Protein AF-B4NTH2-F1 (afdb_monomer_lite)

Secondary structure (DSSP, 8-state):
-HHHHHHHHHHHHHHHHT--SHHHHHHHHHHHGGGTT-TTTHHHHGGGHHHHHHHHHHHHHHHHHHHHHHHHHHHHHGGGGS-PPTT--HHHHHHHHHHHHHHHHHHHT-HHHHHHHHHHHHH-TT-TTHHHHHHHHHHHHHHHHHHHHHHHHHHHHHHHHHHHHHHHHHHHSBSEEE-TTSS-EEE---HHHHHHHHHHHHHHHHHHTTSS-TTTSPPPHHHHHHHHTHHHHHHHHHHHHHHHHHHHIIIIIS--HHHHHHHHHHHHHHHHHHHHHHHH-BSSS--HHHHHHHHHHHHHHHHHHHHHHHHHHHHHHHHHHHHHS-SS-B-SSSSSPBP-TTHHHHHHHHHHHHHHHHHHHHHHHHHHHHHHHTHHHHHHHHHHHTTS--

Foldseek 3Di:
DLVVLVVVLVVLLVCLLPDQALVSVVVSLVVCPVNLVDPSNLQSNLVCLVVNLVRLVVVLVVLCVVVVQLLVVCVPPNLVSQDDDPPAQRLLSLLLVLLVSLVVLVSSVPPRVLVSSVSSVVNDPPPVCSVVSSVVSNVSSVVVSVSSVVSNVVSLVVCLVCVVVLCVVQQQDQQWDADPVNQAIDGCLSPSLVSLLSSVVSVVVCVVVVSDPCVSRPDDPVSVVSNVCVVVSVVVVVLVVLLRVLSNCDRPPADDPVLCVLQVVLNVVLSVLVVVSRVQDGNNDDDPVSSVVSSVSSVLLSVLRVLLVVLVVVLVVLVCVLVVDDLWDADPPDDRDTDPPCNVVSVVVSVVSVVVSVVSVVVSVVVNVCSSVVVVVVVVVVVVVVVVPD

Structure (mmCIF, N/CA/C/O backbone):
data_AF-B4NTH2-F1
#
_entry.id   AF-B4NTH2-F1
#
loop_
_atom_site.group_PDB
_atom_site.id
_atom_site.type_symbol
_atom_site.label_atom_id
_atom_site.label_alt_id
_atom_site.label_comp_id
_atom_site.label_asym_id
_atom_site.label_entity_id
_atom_site.label_seq_id
_atom_site.pdbx_PDB_ins_code
_atom_site.Cartn_x
_atom_site.Cartn_y
_atom_site.Cartn_z
_atom_site.occupancy
_atom_site.B_iso_or_equiv
_atom_site.auth_seq_id
_atom_site.auth_comp_id
_atom_site.auth_asym_id
_atom_site.auth_atom_id
_atom_site.pdbx_PDB_model_num
ATOM 1 N N . MET A 1 1 ? -39.700 -25.398 43.125 1.00 63.25 1 MET A N 1
ATOM 2 C CA . MET A 1 1 ? -39.451 -24.239 42.240 1.00 63.25 1 MET A CA 1
ATOM 3 C C . MET A 1 1 ? -38.369 -23.327 42.811 1.00 63.25 1 MET A C 1
ATOM 5 O O . MET A 1 1 ? -37.310 -23.272 42.208 1.00 63.25 1 MET A O 1
ATOM 9 N N . GLN A 1 2 ? -38.540 -22.752 44.007 1.00 73.81 2 GLN A N 1
ATOM 10 C CA . GLN A 1 2 ? -37.554 -21.845 44.635 1.00 73.81 2 GLN A CA 1
ATOM 11 C C . GLN A 1 2 ? -36.121 -22.412 44.762 1.00 73.81 2 GLN A C 1
ATOM 13 O O . GLN A 1 2 ? -35.158 -21.723 44.452 1.00 73.81 2 GLN A O 1
ATOM 18 N N . LEU A 1 3 ? -35.958 -23.691 45.129 1.00 79.56 3 LEU A N 1
ATOM 19 C CA . LEU A 1 3 ? -34.629 -24.322 45.236 1.00 79.56 3 LEU A CA 1
ATOM 20 C C . LEU A 1 3 ? -33.896 -24.432 43.882 1.00 79.56 3 LEU A C 1
ATOM 22 O O . LEU A 1 3 ? -32.670 -24.411 43.827 1.00 79.56 3 LEU A O 1
ATOM 26 N N . LEU A 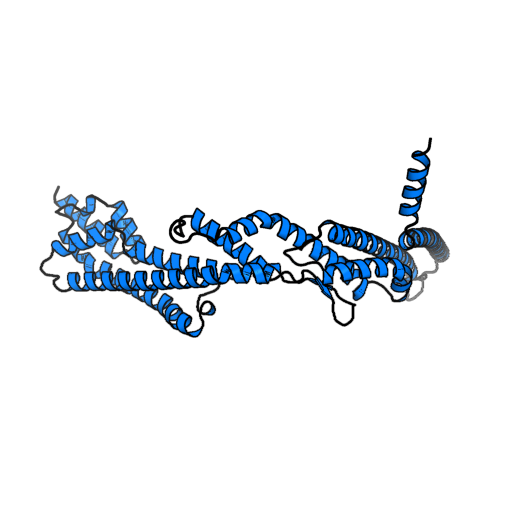1 4 ? -34.643 -24.557 42.780 1.00 82.25 4 LEU A N 1
ATOM 27 C CA . LEU A 1 4 ? -34.072 -24.605 41.433 1.00 82.25 4 LEU A CA 1
ATOM 28 C C . LEU A 1 4 ? -33.616 -23.208 40.991 1.00 82.25 4 LEU A C 1
ATOM 30 O O . LEU A 1 4 ? -32.572 -23.074 40.362 1.00 82.25 4 LEU A O 1
ATOM 34 N N . GLU A 1 5 ? -34.374 -22.175 41.363 1.00 82.06 5 GLU A N 1
ATOM 35 C CA . GLU A 1 5 ? -34.033 -20.776 41.093 1.00 82.06 5 GLU A CA 1
ATOM 36 C C . GLU A 1 5 ? -32.808 -20.318 41.884 1.00 82.06 5 GLU A C 1
ATOM 38 O O . GLU A 1 5 ? -31.938 -19.665 41.319 1.00 82.06 5 GLU A O 1
ATOM 43 N N . GLN A 1 6 ? -32.675 -20.741 43.144 1.00 81.38 6 GLN A N 1
ATOM 44 C CA . GLN A 1 6 ? -31.466 -20.496 43.936 1.00 81.38 6 GLN A CA 1
ATOM 45 C C . GLN A 1 6 ? -30.236 -21.173 43.325 1.00 81.38 6 GLN A C 1
ATOM 47 O O . GLN A 1 6 ? -29.196 -20.537 43.178 1.00 81.38 6 GLN A O 1
ATOM 52 N N . LYS A 1 7 ? -30.353 -22.439 42.894 1.00 85.69 7 LYS A N 1
ATOM 53 C CA . LYS A 1 7 ? -29.258 -23.123 42.186 1.00 85.69 7 LYS A CA 1
ATOM 54 C C . LYS A 1 7 ? -28.873 -22.390 40.900 1.00 85.69 7 LYS A C 1
ATOM 56 O O . LYS A 1 7 ? -27.690 -22.190 40.643 1.00 85.69 7 LYS A O 1
ATOM 61 N N . LEU A 1 8 ? -29.857 -21.942 40.123 1.00 85.69 8 LEU A N 1
ATOM 62 C CA . LEU A 1 8 ? -29.621 -21.168 38.905 1.00 85.69 8 LEU A CA 1
ATOM 63 C C . LEU A 1 8 ? -28.915 -19.836 39.206 1.00 85.69 8 LEU A C 1
ATOM 65 O O . LEU A 1 8 ? -27.952 -19.504 38.521 1.00 85.69 8 LEU A O 1
ATOM 69 N N . ALA A 1 9 ? -29.322 -19.124 40.259 1.00 85.69 9 ALA A N 1
ATOM 70 C CA . ALA A 1 9 ? -28.661 -17.897 40.696 1.00 85.69 9 ALA A CA 1
ATOM 71 C C . ALA A 1 9 ? -27.197 -18.137 41.100 1.00 85.69 9 ALA A C 1
ATOM 73 O O . ALA A 1 9 ? -26.325 -17.388 40.673 1.00 85.69 9 ALA A O 1
ATOM 74 N N . THR A 1 10 ? -26.906 -19.215 41.841 1.00 86.31 10 THR A N 1
ATOM 75 C CA . THR A 1 10 ? -25.524 -19.552 42.235 1.00 86.31 10 THR A CA 1
ATOM 76 C C . THR A 1 10 ? -24.631 -19.906 41.047 1.00 86.31 10 THR A C 1
ATOM 78 O O . THR A 1 10 ? -23.487 -19.465 40.996 1.00 86.31 10 THR A O 1
ATOM 81 N N . VAL A 1 11 ? -25.154 -20.651 40.065 1.00 89.25 11 VAL A N 1
ATOM 82 C CA . VAL A 1 11 ? -24.402 -21.013 38.852 1.00 89.25 11 VAL A CA 1
ATOM 83 C C . VAL A 1 11 ? -24.103 -19.773 38.015 1.00 89.25 11 VAL A C 1
ATOM 85 O O . VAL A 1 11 ? -22.982 -19.617 37.541 1.00 89.25 11 VAL A O 1
ATOM 88 N N . LEU A 1 12 ? -25.081 -18.876 37.853 1.00 87.62 12 LEU A N 1
ATOM 89 C CA . LEU A 1 12 ? -24.876 -17.627 37.123 1.00 87.62 12 LEU A CA 1
ATOM 90 C C . LEU A 1 12 ? -23.868 -16.724 37.830 1.00 87.62 12 LEU A C 1
ATOM 92 O O . LEU A 1 12 ? -22.953 -16.234 37.181 1.00 87.62 12 LEU A O 1
ATOM 96 N N . LEU A 1 13 ? -23.996 -16.552 39.147 1.00 88.50 13 LEU A N 1
ATOM 97 C CA . LEU A 1 13 ? -23.062 -15.763 39.948 1.00 88.50 13 LEU A CA 1
ATOM 98 C C . LEU A 1 13 ? -21.622 -16.257 39.758 1.00 88.50 13 LEU A C 1
ATOM 100 O O . LEU A 1 13 ? -20.755 -15.469 39.389 1.00 88.50 13 LEU A O 1
ATOM 104 N N . GLN A 1 14 ? -21.395 -17.566 39.889 1.00 89.62 14 GLN A N 1
ATOM 105 C CA . GLN A 1 14 ? -20.081 -18.168 39.666 1.00 89.62 14 GLN A CA 1
ATOM 106 C C . GLN A 1 14 ? -19.580 -17.960 38.228 1.00 89.62 14 GLN A C 1
ATOM 108 O O . GLN A 1 14 ? -18.400 -17.690 38.014 1.00 89.62 14 GLN A O 1
ATOM 113 N N . ALA A 1 15 ? -20.462 -18.070 37.233 1.00 90.62 15 ALA A N 1
ATOM 114 C CA . ALA A 1 15 ? -20.088 -17.888 35.834 1.00 90.62 15 ALA A CA 1
ATOM 115 C C . ALA A 1 15 ? -19.663 -16.439 35.527 1.00 90.62 15 ALA A C 1
ATOM 117 O O . ALA A 1 15 ? -18.702 -16.230 34.786 1.00 90.62 15 ALA A O 1
ATOM 118 N N . PHE A 1 16 ? -20.329 -15.441 36.121 1.00 89.81 16 PHE A N 1
ATOM 119 C CA . PHE A 1 16 ? -19.924 -14.037 35.997 1.00 89.81 16 PHE A CA 1
ATOM 120 C C . PHE A 1 16 ? -18.626 -13.729 36.761 1.00 89.81 16 PHE A C 1
ATOM 122 O O . PHE A 1 16 ? -17.787 -13.001 36.238 1.00 89.81 16 PHE A O 1
ATOM 129 N N . GLU A 1 17 ? -18.417 -14.300 37.951 1.00 90.19 17 GLU A N 1
ATOM 130 C CA . GLU A 1 17 ? -17.164 -14.134 38.714 1.00 90.19 17 GLU A CA 1
ATOM 131 C C . GLU A 1 17 ? -15.946 -14.731 37.992 1.00 90.19 17 GLU A C 1
ATOM 133 O O . GLU A 1 17 ? -14.838 -14.214 38.100 1.00 90.19 17 GLU A O 1
ATOM 138 N N . GLN A 1 18 ? -16.138 -15.796 37.211 1.00 90.12 18 GLN A N 1
ATOM 139 C CA . GLN A 1 18 ? -15.074 -16.430 36.422 1.00 90.12 18 GLN A CA 1
ATOM 140 C C . GLN A 1 18 ? -14.752 -15.703 35.107 1.00 90.12 18 GLN A C 1
ATOM 142 O O . GLN A 1 18 ? -13.805 -16.078 34.408 1.00 90.12 18 GLN A O 1
ATOM 147 N N . CYS A 1 19 ? -15.524 -14.683 34.729 1.00 90.88 19 CYS A N 1
ATOM 148 C CA . CYS A 1 19 ? -15.227 -13.873 33.554 1.00 90.88 19 CYS A CA 1
ATOM 149 C C . CYS A 1 19 ? -14.147 -12.838 33.884 1.00 90.88 19 CYS A C 1
ATOM 151 O O . CYS A 1 19 ? -14.214 -12.190 34.920 1.00 90.88 19 CYS A O 1
ATOM 153 N N . HIS A 1 20 ? -13.180 -12.661 32.978 1.00 89.44 20 HIS A N 1
ATOM 154 C CA . HIS A 1 20 ? -12.043 -11.741 33.156 1.00 89.44 20 HIS A CA 1
ATOM 155 C C . HIS A 1 20 ? -11.966 -10.649 32.075 1.00 89.44 20 HIS A C 1
ATOM 157 O O . HIS A 1 20 ? -11.008 -9.892 32.049 1.00 89.44 20 HIS A O 1
ATOM 163 N N . SER A 1 21 ? -12.930 -10.599 31.151 1.00 91.38 21 SER A N 1
ATOM 164 C CA . SER A 1 21 ? -12.964 -9.603 30.074 1.00 91.38 21 SER A CA 1
ATOM 165 C C . SER A 1 21 ? -14.389 -9.147 29.815 1.00 91.38 21 SER A C 1
ATOM 167 O O . SER A 1 21 ? -15.326 -9.952 29.924 1.00 91.38 21 SER A O 1
ATOM 169 N N . TRP A 1 22 ? -14.549 -7.881 29.430 1.00 90.31 22 TRP A N 1
ATOM 170 C CA . TRP A 1 22 ? -15.848 -7.296 29.122 1.00 90.31 22 TRP A CA 1
ATOM 171 C C . TRP A 1 22 ? -16.579 -8.054 28.016 1.00 90.31 22 TRP A C 1
ATOM 173 O O . TRP A 1 22 ? -17.773 -8.324 28.130 1.00 90.31 22 TRP A O 1
ATOM 183 N N . MET A 1 23 ? -15.854 -8.514 26.993 1.00 89.50 23 MET A N 1
ATOM 184 C CA . MET A 1 23 ? -16.450 -9.279 25.896 1.00 89.50 23 MET A CA 1
ATOM 185 C C . MET A 1 23 ? -17.050 -10.609 26.372 1.00 89.50 23 MET A C 1
ATOM 187 O O . MET A 1 23 ? -18.095 -11.045 25.884 1.00 89.50 23 MET A O 1
ATOM 191 N N . HIS A 1 24 ? -16.411 -11.272 27.340 1.00 91.31 24 HIS A N 1
ATOM 192 C CA . HIS A 1 24 ? -16.951 -12.499 27.924 1.00 91.31 24 HIS A CA 1
ATOM 193 C C . HIS A 1 24 ? -18.191 -12.215 28.766 1.00 91.31 24 HIS A C 1
ATOM 195 O O . HIS A 1 24 ? -19.175 -12.942 28.634 1.00 91.31 24 HIS A O 1
ATOM 201 N N . LEU A 1 25 ? -18.177 -11.135 29.554 1.00 91.25 25 LEU A N 1
ATOM 202 C CA . LEU A 1 25 ? -19.351 -10.685 30.299 1.00 91.25 25 LEU A CA 1
ATOM 203 C C . LEU A 1 25 ? -20.517 -10.390 29.349 1.00 91.25 25 LEU A C 1
ATOM 205 O O . LEU A 1 25 ? -21.614 -10.885 29.580 1.00 91.25 25 LEU A O 1
ATOM 209 N N . LEU A 1 26 ? -20.273 -9.680 28.244 1.00 90.75 26 LEU A N 1
ATOM 210 C CA . LEU A 1 26 ? -21.290 -9.348 27.243 1.00 90.75 26 LEU A CA 1
ATOM 211 C C . LEU A 1 26 ? -21.859 -10.592 26.558 1.00 90.75 26 LEU A C 1
ATOM 213 O O . LEU A 1 26 ? -23.068 -10.735 26.399 1.00 90.75 26 LEU A O 1
ATOM 217 N N . ARG A 1 27 ? -21.009 -11.544 26.174 1.00 90.75 27 ARG A N 1
ATOM 218 C CA . ARG A 1 27 ? -21.490 -12.816 25.616 1.00 90.75 27 ARG A CA 1
ATOM 219 C C . ARG A 1 27 ? -22.338 -13.574 26.627 1.00 90.75 27 ARG A C 1
ATOM 221 O O . ARG A 1 27 ? -23.367 -14.131 26.259 1.00 90.75 27 ARG A O 1
ATOM 228 N N . LEU A 1 28 ? -21.930 -13.583 27.891 1.00 91.62 28 LEU A N 1
ATOM 229 C CA . LEU A 1 28 ? -22.666 -14.253 28.954 1.00 91.62 28 LEU A CA 1
ATOM 230 C C . LEU A 1 28 ? -24.023 -13.575 29.194 1.00 91.62 28 LEU A C 1
ATOM 232 O O . LEU A 1 28 ? -25.039 -14.268 29.282 1.00 91.62 28 LEU A O 1
ATOM 236 N N . THR A 1 29 ? -24.080 -12.238 29.202 1.00 89.56 29 THR A N 1
ATOM 237 C CA . THR A 1 29 ? -25.352 -11.510 29.310 1.00 89.56 29 THR A CA 1
ATOM 238 C C . THR A 1 29 ? -26.286 -11.809 28.144 1.00 89.56 29 THR A C 1
ATOM 240 O O . THR A 1 29 ? -27.467 -12.072 28.370 1.00 89.56 29 THR A O 1
ATOM 243 N N . LEU A 1 30 ? -25.763 -11.866 26.917 1.00 89.25 30 LEU A N 1
ATOM 244 C CA . LEU A 1 30 ? -26.531 -12.220 25.720 1.00 89.25 30 LEU A CA 1
ATOM 245 C C . LEU A 1 30 ? -27.047 -13.666 25.753 1.00 89.25 30 LEU A C 1
ATOM 247 O O . LEU A 1 30 ? -28.205 -13.911 25.425 1.00 89.25 30 LEU A O 1
ATOM 251 N N . MET A 1 31 ? -26.216 -14.621 26.181 1.00 89.31 31 MET A N 1
ATOM 252 C CA . MET A 1 31 ? -26.572 -16.046 26.232 1.00 89.31 31 MET A CA 1
ATOM 253 C C . MET A 1 31 ? -27.678 -16.340 27.249 1.00 89.31 31 MET A C 1
ATOM 255 O O . MET A 1 31 ? -28.560 -17.157 26.985 1.00 89.31 31 MET A O 1
ATOM 259 N N . PHE A 1 32 ? -27.635 -15.694 28.418 1.00 86.94 32 PHE A N 1
ATOM 260 C CA . PHE A 1 32 ? -28.612 -15.938 29.480 1.00 86.94 32 PHE A CA 1
ATOM 261 C C . PHE A 1 32 ? -29.825 -15.000 29.418 1.00 86.94 32 PHE A C 1
ATOM 263 O O . PHE A 1 32 ? -30.893 -15.382 29.900 1.00 86.94 32 PHE A O 1
ATOM 270 N N . GLY A 1 33 ? -29.708 -13.823 28.793 1.00 85.56 33 GLY A N 1
ATOM 271 C CA . GLY A 1 33 ? -30.816 -12.945 28.404 1.00 85.56 33 GLY A CA 1
ATOM 272 C C . GLY A 1 33 ? -31.917 -12.809 29.462 1.00 85.56 33 GLY A C 1
ATOM 273 O O . GLY A 1 33 ? -31.698 -12.310 30.566 1.00 85.56 33 GLY A O 1
ATOM 274 N N . SER A 1 34 ? -33.119 -13.305 29.150 1.00 82.06 34 SER A N 1
ATOM 275 C CA . SER A 1 34 ? -34.298 -13.233 30.028 1.00 82.06 34 SER A CA 1
ATOM 276 C C . SER A 1 34 ? -34.152 -13.973 31.366 1.00 82.06 34 SER A C 1
ATOM 278 O O . SER A 1 34 ? -34.904 -13.702 32.300 1.00 82.06 34 SER A O 1
ATOM 280 N N . LEU A 1 35 ? -33.209 -14.915 31.495 1.00 84.81 35 LEU A N 1
ATOM 281 C CA . LEU A 1 35 ? -32.945 -15.610 32.763 1.00 84.81 35 LEU A CA 1
ATOM 282 C C . LEU A 1 35 ? -32.373 -14.659 33.820 1.00 84.81 35 LEU A C 1
ATOM 284 O O . LEU A 1 35 ? -32.652 -14.839 35.004 1.00 84.81 35 LEU A O 1
ATOM 288 N N . LEU A 1 36 ? -31.643 -13.627 33.388 1.00 81.94 36 LEU A N 1
ATOM 289 C CA . LEU A 1 36 ? -31.047 -12.609 34.257 1.00 81.94 36 LEU A CA 1
ATOM 290 C C . LEU A 1 36 ? -32.093 -11.641 34.825 1.00 81.94 36 LEU A C 1
ATOM 292 O O . LEU A 1 36 ? -31.878 -11.043 35.873 1.00 81.94 36 LEU A O 1
ATOM 296 N N . GLN A 1 37 ? -33.252 -11.526 34.170 1.00 80.44 37 GLN A N 1
ATOM 297 C CA . GLN A 1 37 ? -34.342 -10.635 34.579 1.00 80.44 37 GLN A CA 1
ATOM 298 C C . GLN A 1 37 ? -35.270 -11.257 35.638 1.00 80.44 37 GLN A C 1
ATOM 300 O O . GLN A 1 37 ? -36.183 -10.592 36.133 1.00 80.44 37 GLN A O 1
ATOM 305 N N . ARG A 1 38 ? -35.059 -12.519 36.027 1.00 84.44 38 ARG A N 1
ATOM 306 C CA . ARG A 1 38 ? -35.893 -13.201 37.029 1.00 84.44 38 ARG A CA 1
ATOM 307 C C . ARG A 1 38 ? -35.685 -12.614 38.428 1.00 84.44 38 ARG A C 1
ATOM 309 O O . ARG A 1 38 ? -34.552 -12.423 38.861 1.00 84.44 38 ARG A O 1
ATOM 316 N N . GLU A 1 39 ? -36.780 -12.386 39.154 1.00 79.50 39 GLU A N 1
ATOM 317 C CA . GLU A 1 39 ? -36.782 -11.737 40.480 1.00 79.50 39 GLU A CA 1
ATOM 318 C C . GLU A 1 39 ? -35.954 -12.490 41.531 1.00 79.50 39 GLU A C 1
ATOM 320 O O . GLU A 1 39 ? -35.294 -11.868 42.353 1.00 79.50 39 GLU A O 1
ATOM 325 N N . ALA A 1 40 ? -35.907 -13.824 41.466 1.00 80.00 40 ALA A N 1
ATOM 326 C CA . ALA A 1 40 ? -35.096 -14.634 42.378 1.00 80.00 40 ALA A CA 1
ATOM 327 C C . ALA A 1 40 ? -33.577 -14.556 42.106 1.00 80.00 40 ALA A C 1
ATOM 329 O O . ALA A 1 40 ? -32.780 -14.915 42.968 1.00 80.00 40 ALA A O 1
ATOM 330 N N . VAL A 1 41 ? -33.167 -14.121 40.909 1.00 81.56 41 VAL A N 1
ATOM 331 C CA . VAL A 1 41 ? -31.770 -14.165 40.436 1.00 81.56 41 VAL A CA 1
ATOM 332 C C . VAL A 1 41 ? -31.088 -12.799 40.566 1.00 81.56 41 VAL A C 1
ATOM 334 O O . VAL A 1 41 ? -29.929 -12.721 40.974 1.00 81.56 41 VAL A O 1
ATOM 337 N N . ARG A 1 42 ? -31.816 -11.715 40.273 1.00 82.06 42 ARG A N 1
ATOM 338 C CA . ARG A 1 42 ? -31.334 -10.324 40.351 1.00 82.06 42 ARG A CA 1
ATOM 339 C C . ARG A 1 42 ? -30.641 -9.934 41.672 1.00 82.06 42 ARG A C 1
ATOM 341 O O . ARG A 1 42 ? -29.534 -9.395 41.597 1.00 82.06 42 ARG A O 1
ATOM 348 N N . PRO A 1 43 ? -31.194 -10.211 42.871 1.00 82.19 43 PRO A N 1
ATOM 349 C CA . PRO A 1 43 ? -30.568 -9.774 44.125 1.00 82.19 43 PRO A CA 1
ATOM 350 C C . PRO A 1 43 ? -29.245 -10.496 44.426 1.00 82.19 43 PRO A C 1
ATOM 352 O O . PRO A 1 43 ? -28.339 -9.917 45.037 1.00 82.19 43 PRO A O 1
ATOM 355 N N . GLU A 1 44 ? -29.115 -11.747 43.978 1.00 83.38 44 GLU A N 1
ATOM 356 C CA . GLU A 1 44 ? -27.884 -12.529 44.097 1.00 83.38 44 GLU A CA 1
ATOM 357 C C . GLU A 1 44 ? -26.832 -12.031 43.094 1.00 83.38 44 GLU A C 1
ATOM 359 O O . GLU A 1 44 ? -25.700 -11.749 43.490 1.00 83.38 44 GLU A O 1
ATOM 364 N N . LEU A 1 45 ? -27.217 -11.787 41.834 1.00 84.56 45 LEU A N 1
ATOM 365 C CA . LEU A 1 45 ? -26.332 -11.231 40.798 1.00 84.56 45 LEU A CA 1
ATOM 366 C C . LEU A 1 45 ? -25.777 -9.845 41.136 1.00 84.56 45 LEU A C 1
ATOM 368 O O . LEU A 1 45 ? -24.662 -9.523 40.731 1.00 84.56 45 LEU A O 1
ATOM 372 N N . ALA A 1 46 ? -26.494 -9.036 41.920 1.00 84.69 46 ALA A N 1
ATOM 373 C CA . ALA A 1 46 ? -26.002 -7.729 42.354 1.00 84.69 46 ALA A CA 1
ATOM 374 C C . ALA A 1 46 ? -24.681 -7.812 43.150 1.00 84.69 46 ALA A C 1
ATOM 376 O O . ALA A 1 46 ? -23.971 -6.816 43.255 1.00 84.69 46 ALA A O 1
ATOM 377 N N . ARG A 1 47 ? -24.314 -8.985 43.700 1.00 85.25 47 ARG A N 1
ATOM 378 C CA . ARG A 1 47 ? -22.997 -9.201 44.335 1.00 85.25 47 ARG A CA 1
ATOM 379 C C . ARG A 1 47 ? -21.831 -9.173 43.342 1.00 85.25 47 ARG A C 1
ATOM 381 O O . ARG A 1 4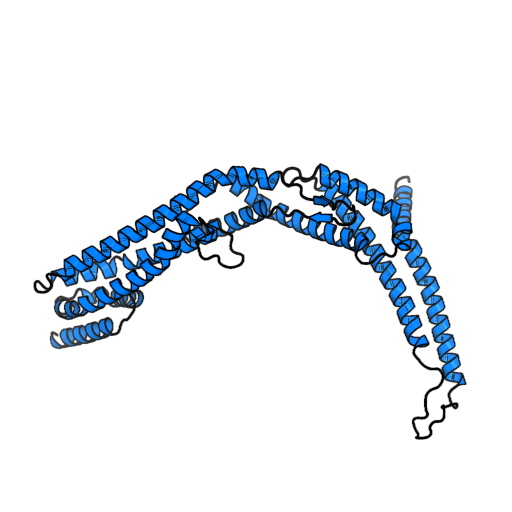7 ? -20.718 -8.891 43.763 1.00 85.25 47 ARG A O 1
ATOM 388 N N . VAL A 1 48 ? -22.084 -9.412 42.055 1.00 87.69 48 VAL A N 1
ATOM 389 C CA . VAL A 1 48 ? -21.057 -9.446 41.001 1.00 87.69 48 VAL A CA 1
ATOM 390 C C . VAL A 1 48 ? -20.748 -8.047 40.446 1.00 87.69 48 VAL A C 1
ATOM 392 O O . VAL A 1 48 ? -19.745 -7.857 39.765 1.00 87.69 48 VAL A O 1
ATOM 395 N N . LEU A 1 49 ? -21.562 -7.034 40.772 1.00 87.25 49 LEU A N 1
ATOM 396 C CA . LEU A 1 49 ? -21.367 -5.657 40.301 1.00 87.25 49 LEU A CA 1
ATOM 397 C C . LEU A 1 49 ? -19.952 -5.100 40.546 1.00 87.25 49 LEU A C 1
ATOM 399 O O . LEU A 1 49 ? -19.390 -4.560 39.597 1.00 87.25 49 LEU A O 1
ATOM 403 N N . PRO A 1 50 ? -19.331 -5.243 41.737 1.00 89.50 50 PRO A N 1
ATOM 404 C CA . PRO A 1 50 ? -17.968 -4.757 41.954 1.00 89.50 50 PRO A CA 1
ATOM 405 C C . PRO A 1 50 ? -16.946 -5.384 40.997 1.00 89.50 50 PRO A C 1
ATOM 407 O O . PRO A 1 50 ? -16.052 -4.691 40.527 1.00 89.50 50 PRO A O 1
ATOM 410 N N . HIS A 1 51 ? -17.104 -6.669 40.665 1.00 90.44 51 HIS A N 1
ATOM 411 C CA . HIS A 1 51 ? -16.231 -7.379 39.723 1.00 90.44 51 HIS A CA 1
ATOM 412 C C . HIS A 1 51 ? -16.425 -6.893 38.282 1.00 90.44 51 HIS A C 1
ATOM 414 O O . HIS A 1 51 ? -15.454 -6.626 37.581 1.00 90.44 51 HIS A O 1
ATOM 420 N N . ILE A 1 52 ? -17.678 -6.698 37.856 1.00 90.44 52 ILE A N 1
ATOM 421 C CA . ILE A 1 52 ? -18.002 -6.153 36.526 1.00 90.44 52 ILE A CA 1
ATOM 422 C C . ILE A 1 52 ? -17.420 -4.744 36.363 1.00 90.44 52 ILE A C 1
ATOM 424 O O . ILE A 1 52 ? -16.813 -4.444 35.337 1.00 90.44 52 ILE A O 1
ATOM 428 N N . LEU A 1 53 ? -17.581 -3.888 37.378 1.00 90.94 53 LEU A N 1
ATOM 429 C CA . LEU A 1 53 ? -17.047 -2.525 37.360 1.00 90.94 53 LEU A CA 1
ATOM 430 C C . LEU A 1 53 ? -15.516 -2.511 37.393 1.00 90.94 53 LEU A C 1
ATOM 432 O O . LEU A 1 53 ? -14.917 -1.694 36.706 1.00 90.94 53 LEU A O 1
ATOM 436 N N . PHE A 1 54 ? -14.888 -3.432 38.129 1.00 92.19 54 PHE A N 1
ATOM 437 C CA . PHE A 1 54 ? -13.434 -3.585 38.137 1.00 92.19 54 PHE A CA 1
ATOM 438 C C . PHE A 1 54 ? -12.886 -3.969 36.756 1.00 92.19 54 PHE A C 1
ATOM 440 O O . PHE A 1 54 ? -11.916 -3.367 36.301 1.00 92.19 54 PHE A O 1
ATOM 447 N N . ILE A 1 55 ? -13.522 -4.923 36.064 1.00 92.44 55 ILE A N 1
ATOM 448 C CA . ILE A 1 55 ? -13.142 -5.308 34.692 1.00 92.44 55 ILE A CA 1
ATOM 449 C C . ILE A 1 55 ? -13.317 -4.132 33.732 1.00 92.44 55 ILE A C 1
ATOM 451 O O . ILE A 1 55 ? -12.441 -3.875 32.912 1.00 92.44 55 ILE A O 1
ATOM 455 N N . TYR A 1 56 ? -14.429 -3.401 33.845 1.00 92.19 56 TYR A N 1
ATOM 456 C CA . TYR A 1 56 ? -14.663 -2.220 33.018 1.00 92.19 56 TYR A CA 1
ATOM 457 C C . TYR A 1 56 ? -13.578 -1.161 33.243 1.00 92.19 56 TYR A C 1
ATOM 459 O O . TYR A 1 56 ? -13.036 -0.636 32.278 1.00 92.19 56 TYR A O 1
ATOM 467 N N . ASP A 1 57 ? -13.254 -0.847 34.499 1.00 93.12 57 ASP A N 1
ATOM 468 C CA . ASP A 1 57 ? -12.252 0.165 34.845 1.00 93.12 57 ASP A CA 1
ATOM 469 C C . ASP A 1 57 ? -10.855 -0.220 34.341 1.00 93.12 57 ASP A C 1
ATOM 471 O O . ASP A 1 57 ? -10.200 0.581 33.682 1.00 93.12 57 ASP A O 1
ATOM 475 N N . THR A 1 58 ? -10.440 -1.472 34.556 1.00 93.50 58 THR A N 1
ATOM 476 C CA . THR A 1 58 ? -9.125 -1.962 34.107 1.00 93.50 58 THR A CA 1
ATOM 477 C C . THR A 1 58 ? -8.989 -2.018 32.587 1.00 93.50 58 THR A C 1
ATOM 479 O O . THR A 1 58 ? -7.958 -1.606 32.058 1.00 93.50 58 THR A O 1
ATOM 482 N N . GLU A 1 59 ? -9.995 -2.504 31.851 1.00 92.94 59 GLU A N 1
ATOM 483 C CA . GLU A 1 59 ? -9.924 -2.499 30.383 1.00 92.94 59 GLU A CA 1
ATOM 484 C C . GLU A 1 59 ? -10.038 -1.074 29.804 1.00 92.94 59 GLU A C 1
ATOM 486 O O . GLU A 1 59 ? -9.411 -0.780 28.783 1.00 92.94 59 GLU A O 1
ATOM 491 N N . MET A 1 60 ? -10.774 -0.167 30.460 1.00 91.81 60 MET A N 1
ATOM 492 C CA . MET A 1 60 ? -10.819 1.250 30.081 1.00 91.81 60 MET A CA 1
ATOM 493 C C . MET A 1 60 ? -9.492 1.964 30.324 1.00 91.81 60 MET A C 1
ATOM 495 O O . MET A 1 60 ? -9.067 2.727 29.463 1.00 91.81 60 MET A O 1
ATOM 499 N N . GLU A 1 61 ? -8.828 1.716 31.451 1.00 93.25 61 GLU A N 1
ATOM 500 C CA . GLU A 1 61 ? -7.501 2.268 31.746 1.00 93.25 61 GLU A CA 1
ATOM 501 C C . GLU A 1 61 ? -6.482 1.820 30.689 1.00 93.25 61 GLU A C 1
ATOM 503 O O . GLU A 1 61 ? -5.788 2.649 30.111 1.00 93.25 61 GLU A O 1
ATOM 508 N N . GLN A 1 62 ? -6.492 0.538 30.307 1.00 91.31 62 GLN A N 1
ATOM 509 C CA . GLN A 1 62 ? -5.644 0.032 29.219 1.00 91.31 62 GLN A CA 1
ATOM 510 C C . GLN A 1 62 ? -5.916 0.724 27.875 1.00 91.31 62 GLN A C 1
ATOM 512 O O . GLN A 1 62 ? -4.985 0.994 27.110 1.00 91.31 62 GLN A O 1
ATOM 517 N N . LEU A 1 63 ? -7.186 0.995 27.557 1.00 90.88 63 LEU A N 1
ATOM 518 C CA . LEU A 1 63 ? -7.543 1.746 26.355 1.00 90.88 63 LEU A CA 1
ATOM 519 C C . LEU A 1 63 ? -7.062 3.196 26.435 1.00 90.88 63 LEU A C 1
ATOM 521 O O . LEU A 1 63 ? -6.453 3.678 25.478 1.00 90.88 63 LEU A O 1
ATOM 525 N N . GLU A 1 64 ? -7.303 3.872 27.557 1.00 91.56 64 GLU A N 1
ATOM 526 C CA . GLU A 1 64 ? -6.866 5.248 27.801 1.00 91.56 64 GLU A CA 1
ATOM 527 C C . GLU A 1 64 ? -5.343 5.380 27.701 1.00 91.56 64 GLU A C 1
ATOM 529 O O . GLU A 1 64 ? -4.874 6.299 27.032 1.00 91.56 64 GLU A O 1
ATOM 534 N N . ASP A 1 65 ? -4.582 4.438 28.257 1.00 91.00 65 ASP A N 1
ATOM 535 C CA . ASP A 1 65 ? -3.120 4.401 28.160 1.00 91.00 65 ASP A CA 1
ATOM 536 C C . ASP A 1 65 ? -2.661 4.228 26.708 1.00 91.00 65 ASP A C 1
ATOM 538 O O . ASP A 1 65 ? -1.819 4.982 26.214 1.00 91.00 65 ASP A O 1
ATOM 542 N N . SER A 1 66 ? -3.265 3.278 25.984 1.00 88.00 66 SER A N 1
ATOM 543 C CA . SER A 1 66 ? -2.903 2.996 24.589 1.00 88.00 66 SER A CA 1
ATOM 544 C C . SER A 1 66 ? -3.179 4.171 23.645 1.00 88.00 66 SER A C 1
ATOM 546 O O . SER A 1 66 ? -2.457 4.387 22.669 1.00 88.00 66 SER A O 1
ATOM 548 N N . VAL A 1 67 ? -4.228 4.942 23.934 1.00 89.62 67 VAL A N 1
ATOM 549 C CA . VAL A 1 67 ? -4.652 6.093 23.135 1.00 89.62 67 VAL A CA 1
ATOM 550 C C . VAL A 1 67 ? -3.956 7.373 23.600 1.00 89.62 67 VAL A C 1
ATOM 552 O O . VAL A 1 67 ? -3.693 8.256 22.782 1.00 89.62 67 VAL A O 1
ATOM 555 N N . GLY A 1 68 ? -3.631 7.487 24.887 1.00 87.38 68 GLY A N 1
ATOM 556 C CA . GLY A 1 68 ? -3.052 8.676 25.507 1.00 87.38 68 GLY A CA 1
ATOM 557 C C . GLY A 1 68 ? -1.728 9.085 24.874 1.00 87.38 68 GLY A C 1
ATOM 558 O O . GLY A 1 68 ? -1.556 10.256 24.525 1.00 87.38 68 GLY A O 1
ATOM 559 N N . GLU A 1 69 ? -0.831 8.123 24.635 1.00 85.00 69 GLU A N 1
ATOM 560 C CA . GLU A 1 69 ? 0.439 8.380 23.943 1.00 85.00 69 GLU A CA 1
ATOM 561 C C . GLU A 1 69 ? 0.225 8.929 22.527 1.00 85.00 69 GLU A C 1
ATOM 563 O O . GLU A 1 69 ? 0.906 9.868 22.110 1.00 85.00 69 GLU A O 1
ATOM 568 N N . VAL A 1 70 ? -0.748 8.381 21.797 1.00 86.81 70 VAL A N 1
ATOM 569 C CA . VAL A 1 70 ? -1.043 8.782 20.417 1.00 86.81 70 VAL A CA 1
ATOM 570 C C . VAL A 1 70 ? -1.699 10.159 20.370 1.00 86.81 70 VAL A C 1
ATOM 572 O O . VAL A 1 70 ? -1.309 10.980 19.542 1.00 86.81 70 VAL A O 1
ATOM 575 N N . LEU A 1 71 ? -2.650 10.451 21.262 1.00 85.75 71 LEU A N 1
ATOM 576 C CA . LEU A 1 71 ? -3.309 11.759 21.323 1.00 85.75 71 LEU A CA 1
ATOM 577 C C . LEU A 1 71 ? -2.311 12.879 21.642 1.00 85.75 71 LEU A C 1
ATOM 579 O O . LEU A 1 71 ? -2.312 13.901 20.960 1.00 85.75 71 LEU A O 1
ATOM 583 N N . LEU A 1 72 ? -1.435 12.670 22.631 1.00 87.06 72 LEU A N 1
ATOM 584 C CA . LEU A 1 72 ? -0.378 13.626 22.981 1.00 87.06 72 LEU A CA 1
ATOM 585 C C . LEU A 1 72 ? 0.674 13.732 21.871 1.00 87.06 72 LEU A C 1
ATOM 587 O O . LEU A 1 72 ? 1.105 14.823 21.500 1.00 87.06 72 LEU A O 1
ATOM 591 N N . GLY A 1 73 ? 1.080 12.592 21.313 1.00 84.44 73 GLY A N 1
ATOM 592 C CA . GLY A 1 73 ? 2.058 12.531 20.235 1.00 84.44 73 GLY A CA 1
ATOM 593 C C . GLY A 1 73 ? 1.573 13.216 18.960 1.00 84.44 73 GLY A C 1
ATOM 594 O O . GLY A 1 73 ? 2.381 13.838 18.269 1.00 84.44 73 GLY A O 1
ATOM 595 N N . TYR A 1 74 ? 0.276 13.143 18.652 1.00 87.81 74 TYR A N 1
ATOM 596 C CA . TYR A 1 74 ? -0.305 13.725 17.443 1.00 87.81 74 TYR A CA 1
ATOM 597 C C . TYR A 1 74 ? -0.197 15.252 17.425 1.00 87.81 74 TYR A C 1
ATOM 599 O O . TYR A 1 74 ? 0.070 15.829 16.374 1.00 87.81 74 TYR A O 1
ATOM 607 N N . GLU A 1 75 ? -0.317 15.920 18.575 1.00 83.12 75 GLU A N 1
ATOM 608 C CA . GLU A 1 75 ? -0.154 17.379 18.658 1.00 83.12 75 GLU A CA 1
ATOM 609 C C . GLU A 1 75 ? 1.268 17.838 18.294 1.00 83.12 75 GLU A C 1
ATOM 611 O O . GLU A 1 75 ? 1.451 18.947 17.798 1.00 83.12 75 GLU A O 1
ATOM 616 N N . ILE A 1 76 ? 2.270 16.974 18.493 1.00 84.25 76 ILE A N 1
ATOM 617 C CA . ILE A 1 76 ? 3.686 17.295 18.268 1.00 84.25 76 ILE A CA 1
ATOM 618 C C . ILE A 1 76 ? 4.192 16.756 16.922 1.00 84.25 76 ILE A C 1
ATOM 620 O O . ILE A 1 76 ? 4.982 17.411 16.244 1.00 84.25 76 ILE A O 1
ATOM 624 N N . ARG A 1 77 ? 3.778 15.541 16.541 1.00 83.62 77 ARG A N 1
ATOM 625 C CA . ARG A 1 77 ? 4.317 14.781 15.396 1.00 83.62 77 ARG A CA 1
ATOM 626 C C . ARG A 1 77 ? 3.297 14.550 14.275 1.00 83.62 77 ARG A C 1
ATOM 628 O O . ARG A 1 77 ? 3.658 13.992 13.239 1.00 83.62 77 ARG A O 1
ATOM 635 N N . GLY A 1 78 ? 2.037 14.945 14.461 1.00 85.19 78 GLY A N 1
ATOM 636 C CA . GLY A 1 78 ? 0.956 14.689 13.510 1.00 85.19 78 GLY A CA 1
ATOM 637 C C . GLY A 1 78 ? 0.754 13.194 13.251 1.00 85.19 78 GLY A C 1
ATOM 638 O O . GLY A 1 78 ? 0.831 12.370 14.162 1.00 85.19 78 GLY A O 1
ATOM 639 N N . LEU A 1 79 ? 0.545 12.826 11.984 1.00 83.06 79 LEU A N 1
ATOM 640 C CA . LEU A 1 79 ? 0.285 11.442 11.558 1.00 83.06 79 LEU A CA 1
ATOM 641 C C . LEU A 1 79 ? 1.391 10.443 11.938 1.00 83.06 79 LEU A C 1
ATOM 643 O O . LEU A 1 79 ? 1.106 9.259 12.086 1.00 83.06 79 LEU A O 1
ATOM 647 N N . ALA A 1 80 ? 2.631 10.899 12.140 1.00 81.81 80 ALA A N 1
ATOM 648 C CA . ALA A 1 80 ? 3.744 10.036 12.542 1.00 81.81 80 ALA A CA 1
ATOM 649 C C . ALA A 1 80 ? 3.635 9.525 13.991 1.00 81.81 80 ALA A C 1
ATOM 651 O O . ALA A 1 80 ? 4.404 8.653 14.391 1.00 81.81 80 ALA A O 1
ATOM 652 N N . ALA A 1 81 ? 2.712 10.073 14.787 1.00 81.75 81 ALA A N 1
ATOM 653 C CA . ALA A 1 81 ? 2.414 9.574 16.125 1.00 81.75 81 ALA A CA 1
ATOM 654 C C . ALA A 1 81 ? 1.587 8.281 16.113 1.00 81.75 81 ALA A C 1
ATOM 656 O O . ALA A 1 81 ? 1.597 7.551 17.101 1.00 81.75 81 ALA A O 1
ATOM 657 N N . LEU A 1 82 ? 0.868 7.997 15.021 1.00 83.94 82 LEU A N 1
ATOM 658 C CA . LEU A 1 82 ? 0.059 6.789 14.924 1.00 83.94 82 LEU A CA 1
ATOM 659 C C . LEU A 1 82 ? 0.930 5.582 14.550 1.00 83.94 82 LEU A C 1
ATOM 661 O O . LEU A 1 82 ? 1.829 5.704 13.712 1.00 83.94 82 LEU A O 1
ATOM 665 N N . PRO A 1 83 ? 0.653 4.397 15.120 1.00 80.94 83 PRO A N 1
ATOM 666 C CA . PRO A 1 83 ? 1.384 3.187 14.778 1.00 80.94 83 PRO A CA 1
ATOM 667 C C . PRO A 1 83 ? 1.095 2.806 13.322 1.00 80.94 83 PRO A C 1
ATOM 669 O O . PRO A 1 83 ? -0.026 2.447 12.966 1.00 80.94 83 PRO A O 1
ATOM 672 N N . LEU A 1 84 ? 2.112 2.905 12.467 1.00 74.31 84 LEU A N 1
ATOM 673 C CA . LEU A 1 84 ? 2.021 2.582 11.044 1.00 74.31 84 LEU A CA 1
ATOM 674 C C . LEU A 1 84 ? 2.250 1.087 10.821 1.00 74.31 84 LEU A C 1
ATOM 676 O O . LEU A 1 84 ? 3.335 0.568 11.086 1.00 74.31 84 LEU A O 1
ATOM 680 N N . ALA A 1 85 ? 1.241 0.394 10.290 1.00 74.50 85 ALA A N 1
ATOM 681 C CA . ALA A 1 85 ? 1.435 -0.949 9.759 1.00 74.50 85 ALA A CA 1
ATOM 682 C C . ALA A 1 85 ? 2.284 -0.889 8.474 1.00 74.50 85 ALA A C 1
ATOM 684 O O . ALA A 1 85 ? 2.067 -0.041 7.604 1.00 74.50 85 ALA A O 1
ATOM 685 N N . ASN A 1 86 ? 3.249 -1.804 8.330 1.00 72.50 86 ASN A N 1
ATOM 686 C CA . ASN A 1 86 ? 4.112 -1.861 7.147 1.00 72.50 86 ASN A CA 1
ATOM 687 C C . ASN A 1 86 ? 3.278 -1.944 5.856 1.00 72.50 86 ASN A C 1
ATOM 689 O O . ASN A 1 86 ? 2.376 -2.772 5.741 1.00 72.50 86 ASN A O 1
ATOM 693 N N . ASN A 1 87 ? 3.627 -1.122 4.861 1.00 76.00 87 ASN A N 1
ATOM 694 C CA . ASN A 1 87 ? 2.967 -1.024 3.549 1.00 76.00 87 ASN A CA 1
ATOM 695 C C . ASN A 1 87 ? 1.514 -0.507 3.547 1.00 76.00 87 ASN A C 1
ATOM 697 O O . ASN A 1 87 ? 0.886 -0.514 2.481 1.00 76.00 87 ASN A O 1
ATOM 701 N N . PHE A 1 88 ? 0.987 -0.036 4.680 1.00 82.69 88 PHE A N 1
ATOM 702 C CA . PHE A 1 88 ? -0.326 0.604 4.738 1.00 82.69 88 PHE A CA 1
ATOM 703 C C . PHE A 1 88 ? -0.206 2.111 4.485 1.00 82.69 88 PHE A C 1
ATOM 705 O O . PHE A 1 88 ? 0.765 2.727 4.932 1.00 82.69 88 PHE A O 1
ATOM 712 N N . PRO A 1 89 ? -1.141 2.724 3.742 1.00 89.38 89 PRO A N 1
ATOM 713 C CA . PRO A 1 89 ? -1.063 4.150 3.484 1.00 89.38 89 PRO A CA 1
ATOM 714 C C . PRO A 1 89 ? -1.509 4.950 4.735 1.00 89.38 89 PRO A C 1
ATOM 716 O O . PRO A 1 89 ? -2.324 4.461 5.525 1.00 89.38 89 PRO A O 1
ATOM 719 N N . PRO A 1 90 ? -0.912 6.128 4.984 1.00 89.19 90 PRO A N 1
ATOM 720 C CA . PRO A 1 90 ? -0.964 6.810 6.280 1.00 89.19 90 PRO A CA 1
ATOM 721 C C . PRO A 1 90 ? -2.367 7.215 6.753 1.00 89.19 90 PRO A C 1
ATOM 723 O O . PRO A 1 90 ? -2.664 7.076 7.941 1.00 89.19 90 PRO A O 1
ATOM 726 N N . ILE A 1 91 ? -3.234 7.701 5.865 1.00 90.88 91 ILE A N 1
ATOM 727 C CA . ILE A 1 91 ? -4.567 8.205 6.223 1.00 90.88 91 ILE A CA 1
ATOM 728 C C . ILE A 1 91 ? -5.514 7.049 6.501 1.00 90.88 91 ILE A C 1
ATOM 730 O O . ILE A 1 91 ? -6.134 7.018 7.561 1.00 90.88 91 ILE A O 1
ATOM 734 N N . ALA A 1 92 ? -5.589 6.060 5.613 1.00 90.56 92 ALA A N 1
ATOM 735 C CA . ALA A 1 92 ? -6.402 4.876 5.847 1.00 90.56 92 ALA A CA 1
ATOM 736 C C . ALA A 1 92 ? -5.928 4.119 7.093 1.00 90.56 92 ALA A C 1
ATOM 738 O O . ALA A 1 92 ? -6.762 3.587 7.821 1.00 90.56 92 ALA A O 1
ATOM 739 N N . ASN A 1 93 ? -4.614 4.088 7.372 1.00 90.88 93 ASN A N 1
ATOM 740 C CA . ASN A 1 93 ? -4.085 3.490 8.602 1.00 90.88 93 ASN A CA 1
ATOM 741 C C . ASN A 1 93 ? -4.629 4.216 9.831 1.00 90.88 93 ASN A C 1
ATOM 743 O O . ASN A 1 93 ? -5.109 3.582 10.766 1.00 90.88 93 ASN A O 1
ATOM 747 N N . ALA A 1 94 ? -4.560 5.549 9.813 1.00 91.06 94 ALA A N 1
ATOM 748 C CA . ALA A 1 94 ? -5.048 6.372 10.904 1.00 91.06 94 ALA A CA 1
ATOM 749 C C . ALA A 1 94 ? -6.552 6.188 11.122 1.00 91.06 94 ALA A C 1
ATOM 751 O O . ALA A 1 94 ? -6.981 5.982 12.254 1.00 91.06 94 ALA A O 1
ATOM 752 N N . MET A 1 95 ? -7.337 6.185 10.043 1.00 91.25 95 MET A N 1
ATOM 753 C CA . MET A 1 95 ? -8.780 5.945 10.105 1.00 91.25 95 MET A CA 1
ATOM 754 C C . MET A 1 95 ? -9.094 4.562 10.668 1.00 91.25 95 MET A C 1
ATOM 756 O O . MET A 1 95 ? -9.905 4.455 11.577 1.00 91.25 95 MET A O 1
ATOM 760 N N . MET A 1 96 ? -8.419 3.517 10.185 1.00 90.50 96 MET A N 1
ATOM 761 C CA . MET A 1 96 ? -8.605 2.151 10.674 1.00 90.50 96 MET A CA 1
ATOM 762 C C . MET A 1 96 ? -8.249 2.024 12.158 1.00 90.50 96 MET A C 1
ATOM 764 O O . MET A 1 96 ? -8.997 1.411 12.912 1.00 90.50 96 MET A O 1
ATOM 768 N N . TRP A 1 97 ? -7.121 2.597 12.584 1.00 91.50 97 TRP A N 1
ATOM 769 C CA . TRP A 1 97 ? -6.692 2.554 13.982 1.00 91.50 97 TRP A CA 1
ATOM 770 C C . TRP A 1 97 ? -7.693 3.270 14.894 1.00 91.50 97 TRP A C 1
ATOM 772 O O . TRP A 1 97 ? -8.075 2.731 15.930 1.00 91.50 97 TRP A O 1
ATOM 782 N N . LEU A 1 98 ? -8.166 4.454 14.495 1.00 91.62 98 LEU A N 1
ATOM 783 C CA . LEU A 1 98 ? -9.170 5.199 15.258 1.00 91.62 98 LEU A CA 1
ATOM 784 C C . LEU A 1 98 ? -10.489 4.448 15.333 1.00 91.62 98 LEU A C 1
ATOM 786 O O . LEU A 1 98 ? -11.055 4.333 16.414 1.00 91.62 98 LEU A O 1
ATOM 790 N N . GLU A 1 99 ? -10.933 3.884 14.216 1.00 91.06 99 GLU A N 1
ATOM 791 C CA . GLU A 1 99 ? -12.171 3.118 14.151 1.00 91.06 99 GLU A CA 1
ATOM 792 C C . GLU A 1 99 ? -12.119 1.866 15.029 1.00 91.06 99 GLU A C 1
ATOM 794 O O . GLU A 1 99 ? -13.080 1.549 15.718 1.00 91.06 99 GLU A O 1
ATOM 799 N N . GLN A 1 100 ? -10.975 1.177 15.085 1.00 90.38 100 GLN A N 1
ATOM 800 C CA . GLN A 1 100 ? -10.789 0.039 15.988 1.00 90.38 100 GLN A CA 1
ATOM 801 C C . GLN A 1 100 ? -10.970 0.443 17.455 1.00 90.38 100 GLN A C 1
ATOM 803 O O . GLN A 1 100 ? -11.618 -0.276 18.214 1.00 90.38 100 GLN A O 1
ATOM 808 N N . HIS A 1 101 ? -10.433 1.592 17.866 1.00 90.94 101 HIS A N 1
ATOM 809 C CA . HIS A 1 101 ? -10.582 2.074 19.242 1.00 90.94 101 HIS A CA 1
ATOM 810 C C . HIS A 1 101 ? -11.976 2.624 19.535 1.00 90.94 101 HIS A C 1
ATOM 812 O O . HIS A 1 101 ? -12.497 2.383 20.623 1.00 90.94 101 HIS A O 1
ATOM 818 N N . ILE A 1 102 ? -12.604 3.306 18.575 1.00 91.25 102 ILE A N 1
ATOM 819 C CA . ILE A 1 102 ? -13.994 3.773 18.685 1.00 91.25 102 ILE A CA 1
ATOM 820 C C . ILE A 1 102 ? -14.935 2.572 18.800 1.00 91.25 102 ILE A C 1
ATOM 822 O O . ILE A 1 102 ? -15.698 2.503 19.759 1.00 91.25 102 ILE A O 1
ATOM 826 N N . SER A 1 103 ? -14.797 1.570 17.929 1.00 89.69 103 SER A N 1
ATOM 827 C CA . SER A 1 103 ? -15.580 0.332 17.983 1.00 89.69 103 SER A CA 1
ATOM 828 C C . SER A 1 103 ? -15.410 -0.392 19.318 1.00 89.69 103 SER A C 1
ATOM 830 O O . SER A 1 103 ? -16.389 -0.892 19.866 1.00 89.69 103 SER A O 1
ATOM 832 N N . ARG A 1 104 ? -14.196 -0.434 19.884 1.00 89.81 104 ARG A N 1
ATOM 833 C CA . ARG A 1 104 ? -13.985 -0.991 21.230 1.00 89.81 104 ARG A CA 1
ATOM 834 C C . ARG A 1 104 ? -14.693 -0.168 22.302 1.00 89.81 104 ARG A C 1
ATOM 836 O O . ARG A 1 104 ? -15.310 -0.748 23.189 1.00 89.81 104 ARG A O 1
ATOM 843 N N . CYS A 1 105 ? -14.658 1.163 22.222 1.00 89.75 105 CYS A N 1
ATOM 844 C CA . CYS A 1 105 ? -15.436 2.021 23.121 1.00 89.75 105 CYS A CA 1
ATOM 845 C C . CYS A 1 105 ? -16.947 1.765 22.985 1.00 89.75 105 CYS A C 1
ATOM 847 O O . CYS A 1 105 ? -17.657 1.746 23.989 1.00 89.75 105 CYS A O 1
ATOM 849 N N . ASP A 1 106 ? -17.442 1.514 21.775 1.00 88.12 106 ASP A N 1
ATOM 850 C CA . ASP A 1 106 ? -18.851 1.199 21.530 1.00 88.12 106 ASP A CA 1
ATOM 851 C C . ASP A 1 106 ? -19.250 -0.174 22.097 1.00 88.12 106 ASP A C 1
ATOM 853 O O . ASP A 1 106 ? -20.357 -0.316 22.621 1.00 88.12 106 ASP A O 1
ATOM 857 N N . GLU A 1 107 ? -18.345 -1.160 22.115 1.00 87.44 107 GLU A N 1
ATOM 858 C CA . GLU A 1 107 ? -18.550 -2.441 22.815 1.00 87.44 107 GLU A CA 1
ATOM 859 C C . GLU A 1 107 ? -18.724 -2.251 24.334 1.00 87.44 107 GLU A C 1
ATOM 861 O O . GLU A 1 107 ? -19.583 -2.892 24.953 1.00 87.44 107 GLU A O 1
ATOM 866 N N . PHE A 1 108 ? -17.991 -1.313 24.949 1.00 84.75 108 PHE A N 1
ATOM 867 C CA . PHE A 1 108 ? -18.239 -0.888 26.338 1.00 84.75 108 PHE A CA 1
ATOM 868 C C . PHE A 1 108 ? -19.609 -0.221 26.516 1.00 84.75 108 PHE A C 1
ATOM 870 O O . PHE A 1 108 ? -20.170 -0.216 27.611 1.00 84.75 108 PHE A O 1
ATOM 877 N N . GLY A 1 109 ? -20.172 0.335 25.443 1.00 82.12 109 GLY A N 1
ATOM 878 C CA . GLY A 1 109 ? -21.519 0.896 25.388 1.00 82.12 109 GLY A CA 1
ATOM 879 C C . GLY A 1 109 ? -22.623 -0.067 24.979 1.00 82.12 109 GLY A C 1
ATOM 880 O O . GLY A 1 109 ? -23.756 0.389 24.801 1.00 82.12 109 GLY A O 1
ATOM 881 N N . ALA A 1 110 ? -22.342 -1.370 24.873 1.00 86.56 110 ALA A N 1
ATOM 882 C CA . ALA A 1 110 ? -23.351 -2.367 24.544 1.00 86.56 110 ALA A CA 1
ATOM 883 C C . ALA A 1 110 ? -24.568 -2.256 25.480 1.00 86.56 110 ALA A C 1
ATOM 885 O O . ALA A 1 110 ? -24.453 -2.259 26.717 1.00 86.56 110 ALA A O 1
ATOM 886 N N . LYS A 1 111 ? -25.753 -2.125 24.871 1.00 85.00 111 LYS A N 1
ATOM 887 C CA . LYS A 1 111 ? -27.001 -1.802 25.575 1.00 85.00 111 LYS A CA 1
ATOM 888 C C . LYS A 1 111 ? -27.384 -2.897 26.558 1.00 85.00 111 LYS A C 1
ATOM 890 O O . LYS A 1 111 ? -27.888 -2.597 27.630 1.00 85.00 111 LYS A O 1
ATOM 895 N N . GLU A 1 112 ? -27.128 -4.147 26.215 1.00 86.38 112 GLU A N 1
ATOM 896 C CA . GLU A 1 112 ? -27.566 -5.326 26.954 1.00 86.38 112 GLU A CA 1
ATOM 897 C C . GLU A 1 112 ? -26.877 -5.422 28.314 1.00 86.38 112 GLU A C 1
ATOM 899 O O . GLU A 1 112 ? -27.534 -5.606 29.340 1.00 86.38 112 GLU A O 1
ATOM 904 N N . LEU A 1 113 ? -25.555 -5.244 28.339 1.00 85.44 113 LEU A N 1
ATOM 905 C CA . LEU A 1 113 ? -24.780 -5.271 29.577 1.00 85.44 113 LEU A CA 1
ATOM 906 C C . LEU A 1 113 ? -24.993 -3.976 30.376 1.00 85.44 113 LEU A C 1
ATOM 908 O O . LEU A 1 113 ? -25.213 -4.038 31.584 1.00 85.44 113 LEU A O 1
ATOM 912 N N . SER A 1 114 ? -25.040 -2.817 29.708 1.00 86.88 114 SER A N 1
ATOM 913 C CA . SER A 1 114 ? -25.315 -1.531 30.370 1.00 86.88 114 SER A CA 1
ATOM 914 C C . SER A 1 114 ? -26.678 -1.526 31.073 1.00 86.88 114 SER A C 1
ATOM 916 O O . SER A 1 114 ? -26.778 -1.137 32.235 1.00 86.88 114 SER A O 1
ATOM 918 N N . GLN A 1 115 ? -27.724 -2.038 30.416 1.00 87.00 115 GLN A N 1
ATOM 919 C CA . GLN A 1 115 ? -29.059 -2.171 31.007 1.00 87.00 115 GLN A CA 1
ATOM 920 C C . GLN A 1 115 ? -29.079 -3.156 32.174 1.00 87.00 115 GLN A C 1
ATOM 922 O O . GLN A 1 115 ? -29.740 -2.886 33.176 1.00 87.00 115 GLN A O 1
ATOM 927 N N . LEU A 1 116 ? -28.360 -4.280 32.074 1.00 85.25 116 LEU A N 1
ATOM 928 C CA . LEU A 1 116 ? -28.233 -5.220 33.187 1.00 85.25 116 LEU A CA 1
ATOM 929 C C . LEU A 1 116 ? -27.597 -4.535 34.405 1.00 85.25 116 LEU A C 1
ATOM 931 O O . LEU A 1 116 ? -28.126 -4.647 35.508 1.00 85.25 116 LEU A O 1
ATOM 935 N N . VAL A 1 117 ? -26.502 -3.795 34.213 1.00 86.25 117 VAL A N 1
ATOM 936 C CA . VAL A 1 117 ? -25.822 -3.061 35.293 1.00 86.25 117 VAL A CA 1
ATOM 937 C C . VAL A 1 117 ? -26.762 -2.033 35.919 1.00 86.25 117 VAL A C 1
ATOM 939 O O . VAL A 1 117 ? -26.923 -2.020 37.137 1.00 86.25 117 VAL A O 1
ATOM 942 N N . GLU A 1 118 ? -27.462 -1.236 35.110 1.00 86.31 118 GLU A N 1
ATOM 943 C CA . GLU A 1 118 ? -28.451 -0.268 35.600 1.00 86.31 118 GLU A CA 1
ATOM 944 C C . GLU A 1 118 ? -29.604 -0.916 36.377 1.00 86.31 118 GLU A C 1
ATOM 946 O O . GLU A 1 118 ? -30.101 -0.337 37.345 1.00 86.31 118 GLU A O 1
ATOM 951 N N . GLN A 1 119 ? -30.051 -2.107 35.971 1.00 85.00 119 GLN A N 1
ATOM 952 C CA . GLN A 1 119 ? -31.079 -2.862 36.689 1.00 85.00 119 GLN A CA 1
ATOM 953 C C . GLN A 1 119 ? -30.554 -3.386 38.028 1.00 85.00 119 GLN A C 1
ATOM 955 O O . GLN A 1 119 ? -31.208 -3.195 39.050 1.00 85.00 119 GLN A O 1
ATOM 960 N N . LEU A 1 120 ? -29.363 -3.988 38.048 1.00 84.50 120 LEU A N 1
ATOM 961 C CA . LEU A 1 120 ? -28.751 -4.521 39.268 1.00 84.50 120 LEU A CA 1
ATOM 962 C C . LEU A 1 120 ? -28.422 -3.415 40.284 1.00 84.50 120 LEU A C 1
ATOM 964 O O . LEU A 1 120 ? -28.552 -3.633 41.488 1.00 84.50 120 LEU A O 1
ATOM 968 N N . LEU A 1 121 ? -28.057 -2.215 39.819 1.00 84.62 121 LEU A N 1
ATOM 969 C CA . LEU A 1 121 ? -27.817 -1.048 40.676 1.00 84.62 121 LEU A CA 1
ATOM 970 C C . LEU A 1 121 ? -29.084 -0.566 41.405 1.00 84.62 121 LEU A C 1
ATOM 972 O O . LEU A 1 121 ? -28.973 0.025 42.476 1.00 84.62 121 LEU A O 1
ATOM 976 N N . LYS A 1 122 ? -30.285 -0.821 40.863 1.00 81.81 122 LYS A N 1
ATOM 977 C CA . LYS A 1 122 ? -31.568 -0.440 41.489 1.00 81.81 122 LYS A CA 1
ATOM 978 C C . LYS A 1 122 ? -32.020 -1.406 42.589 1.00 81.81 122 LYS A C 1
ATOM 980 O O . LYS A 1 122 ? -32.830 -1.020 43.424 1.00 81.81 122 LYS A O 1
ATOM 985 N N . GLU A 1 123 ? -31.512 -2.639 42.597 1.00 73.75 123 GLU A N 1
ATOM 986 C CA . GLU A 1 123 ? -31.951 -3.708 43.510 1.00 73.75 123 GLU A CA 1
ATOM 987 C C . GLU A 1 123 ? -31.348 -3.585 44.923 1.00 73.75 123 GLU A C 1
ATOM 989 O O . GLU A 1 123 ? -31.949 -4.047 45.891 1.00 73.75 123 GLU A O 1
ATOM 994 N N . LYS A 1 124 ? -30.170 -2.958 45.080 1.00 64.00 124 LYS A N 1
ATOM 995 C CA . LYS A 1 124 ? -29.492 -2.832 46.384 1.00 64.00 124 LYS A CA 1
ATOM 996 C C . LYS A 1 124 ? -29.247 -1.381 46.786 1.00 64.00 124 LYS A C 1
ATOM 998 O O . LYS A 1 124 ? -28.336 -0.729 46.287 1.00 64.00 124 LYS A O 1
ATOM 1003 N N . SER A 1 125 ? -29.993 -0.920 47.789 1.00 57.25 125 SER A N 1
ATOM 1004 C CA . SER A 1 125 ? -29.818 0.391 48.436 1.00 57.25 125 SER A CA 1
ATOM 1005 C C . SER A 1 125 ? -28.510 0.529 49.232 1.00 57.25 125 SER A C 1
ATOM 1007 O O . SER A 1 125 ? -28.078 1.645 49.516 1.00 57.25 125 SER A O 1
ATOM 1009 N N . GLU A 1 126 ? -27.862 -0.588 49.576 1.00 58.22 126 GLU A N 1
ATOM 1010 C CA . GLU A 1 126 ? -26.612 -0.638 50.352 1.00 58.22 126 GLU A CA 1
ATOM 1011 C C . GLU A 1 126 ? -25.371 -0.227 49.538 1.00 58.22 126 GLU A C 1
ATOM 1013 O O . GLU A 1 126 ? -24.325 0.079 50.103 1.00 58.22 126 GLU A O 1
ATOM 1018 N N . LEU A 1 127 ? -25.476 -0.174 48.207 1.00 62.12 127 LEU A N 1
ATOM 1019 C CA . LEU A 1 127 ? -24.359 0.077 47.292 1.00 62.12 127 LEU A CA 1
ATOM 1020 C C . LEU A 1 127 ? -24.296 1.545 46.846 1.00 62.12 127 LEU A C 1
ATOM 1022 O O . LEU A 1 127 ? -24.136 1.825 45.665 1.00 62.12 127 LEU A O 1
ATOM 1026 N N . GLN A 1 128 ? -24.422 2.499 47.772 1.00 67.94 128 GLN A N 1
ATOM 1027 C CA . GLN A 1 128 ? -24.566 3.934 47.453 1.00 67.94 128 GLN A CA 1
ATOM 1028 C C . GLN A 1 128 ? -23.426 4.520 46.596 1.00 67.94 128 GLN A C 1
ATOM 1030 O O . GLN A 1 128 ? -23.638 5.478 45.855 1.00 67.94 128 GLN A O 1
ATOM 1035 N N . THR A 1 129 ? -22.223 3.946 46.665 1.00 78.69 129 THR A N 1
ATOM 1036 C CA . THR A 1 129 ? -21.048 4.405 45.908 1.00 78.69 129 THR A CA 1
ATOM 1037 C C . THR A 1 129 ? -20.988 3.861 44.477 1.00 78.69 129 THR A C 1
ATOM 1039 O O . THR A 1 129 ? -20.434 4.530 43.604 1.00 78.69 129 THR A O 1
ATOM 1042 N N . LEU A 1 130 ? -21.580 2.692 44.197 1.00 80.69 130 LEU A N 1
ATOM 1043 C CA . LEU A 1 130 ? -21.479 2.038 42.885 1.00 80.69 130 LEU A CA 1
ATOM 1044 C C . LEU A 1 130 ? -22.198 2.791 41.750 1.00 80.69 130 LEU A C 1
ATOM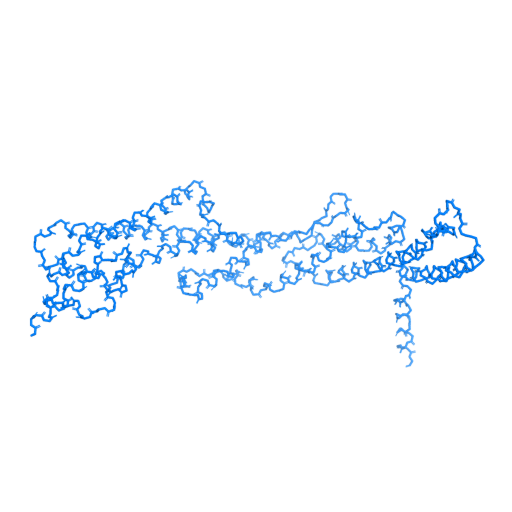 1046 O O . LEU A 1 130 ? -21.626 2.867 40.664 1.00 80.69 130 LEU A O 1
ATOM 1050 N N . PRO A 1 131 ? -23.384 3.405 41.946 1.00 83.88 131 PRO A N 1
ATOM 1051 C CA . PRO A 1 131 ? -24.010 4.229 40.912 1.00 83.88 131 PRO A CA 1
ATOM 1052 C C . PRO A 1 131 ? -23.139 5.416 40.488 1.00 83.88 131 PRO A C 1
ATOM 1054 O O . PRO A 1 131 ? -23.082 5.758 39.310 1.00 83.88 131 PRO A O 1
ATOM 1057 N N . ILE A 1 132 ? -22.434 6.037 41.440 1.00 85.81 132 ILE A N 1
ATOM 1058 C CA . ILE A 1 132 ? -21.532 7.163 41.165 1.00 85.81 132 ILE A CA 1
ATOM 1059 C C . ILE A 1 132 ? -20.324 6.675 40.359 1.00 85.81 132 ILE A C 1
ATOM 1061 O O . ILE A 1 132 ? -19.949 7.310 39.373 1.00 85.81 132 ILE A O 1
ATOM 1065 N N . GLN A 1 133 ? -19.751 5.529 40.738 1.00 87.62 133 GLN A N 1
ATOM 1066 C CA . GLN A 1 133 ? -18.651 4.902 40.000 1.00 87.62 133 GLN A CA 1
ATOM 1067 C C . GLN A 1 133 ? -19.066 4.527 38.574 1.00 87.62 133 GLN A C 1
ATOM 1069 O O . GLN A 1 133 ? -18.364 4.877 37.630 1.00 87.62 133 GLN A O 1
ATOM 1074 N N . TRP A 1 134 ? -20.233 3.907 38.396 1.00 88.69 134 TRP A N 1
ATOM 1075 C CA . TRP A 1 134 ? -20.766 3.562 37.077 1.00 88.69 134 TRP A CA 1
ATOM 1076 C C . TRP A 1 134 ? -20.946 4.793 36.182 1.00 88.69 134 TRP A C 1
ATOM 1078 O O . TRP A 1 134 ? -20.477 4.811 35.045 1.00 88.69 134 TRP A O 1
ATOM 1088 N N . ASN A 1 135 ? -21.537 5.867 36.711 1.00 87.38 135 ASN A N 1
ATOM 1089 C CA . ASN A 1 135 ? -21.692 7.119 35.967 1.00 87.38 135 ASN A CA 1
ATOM 1090 C C . ASN A 1 135 ? -20.339 7.747 35.596 1.00 87.38 135 ASN A C 1
ATOM 1092 O O . ASN A 1 135 ? -20.184 8.265 34.490 1.00 87.38 135 ASN A O 1
ATOM 1096 N N . SER A 1 136 ? -19.350 7.677 36.494 1.00 90.12 136 SER A N 1
ATOM 1097 C CA . SER A 1 136 ? -17.981 8.125 36.218 1.00 90.12 136 SER A CA 1
ATOM 1098 C C . SER A 1 136 ? -17.351 7.330 35.068 1.00 90.12 136 SER A C 1
ATOM 1100 O O . SER A 1 136 ? -16.842 7.925 34.117 1.00 90.12 136 SER A O 1
ATOM 1102 N N . LEU A 1 137 ? -17.468 6.001 35.084 1.00 89.62 137 LEU A N 1
ATOM 1103 C CA . LEU A 1 137 ? -16.956 5.106 34.040 1.00 89.62 137 LEU A CA 1
ATOM 1104 C C . LEU A 1 137 ? -17.619 5.342 32.673 1.00 89.62 137 LEU A C 1
ATOM 1106 O O . LEU A 1 137 ? -16.934 5.407 31.648 1.00 89.62 137 LEU A O 1
ATOM 1110 N N . LEU A 1 138 ? -18.938 5.558 32.651 1.00 89.88 138 LEU A N 1
ATOM 1111 C CA . LEU A 1 138 ? -19.659 5.963 31.441 1.00 89.88 138 LEU A CA 1
ATOM 1112 C C . LEU A 1 138 ? -19.177 7.322 30.923 1.00 89.88 138 LEU A C 1
ATOM 1114 O O . LEU A 1 138 ? -18.995 7.496 29.716 1.00 89.88 138 LEU A O 1
ATOM 1118 N N . SER A 1 139 ? -18.948 8.284 31.822 1.00 90.88 139 SER A N 1
ATOM 1119 C CA . SER A 1 139 ? -18.445 9.607 31.445 1.00 90.88 139 SER A CA 1
ATOM 1120 C C . SER A 1 139 ? -17.040 9.531 30.840 1.00 90.88 139 SER A C 1
ATOM 1122 O O . SER A 1 139 ? -16.809 10.135 29.794 1.00 90.88 139 SER A O 1
ATOM 1124 N N . ARG A 1 140 ? -16.138 8.724 31.420 1.00 92.44 140 ARG A N 1
ATOM 1125 C CA . ARG A 1 140 ? -14.775 8.491 30.912 1.00 92.44 140 ARG A CA 1
ATOM 1126 C C . ARG A 1 140 ? -14.792 7.914 29.505 1.00 92.44 140 ARG A C 1
ATOM 1128 O O . ARG A 1 140 ? -14.180 8.491 28.609 1.00 92.44 140 ARG A O 1
ATOM 1135 N N . ARG A 1 141 ? -15.586 6.862 29.282 1.00 92.88 141 ARG A N 1
ATOM 1136 C CA . ARG A 1 141 ? -15.796 6.286 27.947 1.00 92.88 141 ARG A CA 1
ATOM 1137 C C . ARG A 1 141 ? -16.306 7.330 26.959 1.00 92.88 141 ARG A C 1
ATOM 1139 O O . ARG A 1 141 ? -15.706 7.504 25.909 1.00 92.88 141 ARG A O 1
ATOM 1146 N N . ASN A 1 142 ? -17.366 8.066 27.297 1.00 91.00 142 ASN A N 1
ATOM 1147 C CA . ASN A 1 142 ? -17.929 9.082 26.398 1.00 91.00 142 ASN A CA 1
ATOM 1148 C C . ASN A 1 142 ? -16.908 10.173 26.041 1.00 91.00 142 ASN A C 1
ATOM 1150 O O . ASN A 1 142 ? -16.841 10.605 24.888 1.00 91.00 142 ASN A O 1
ATOM 1154 N N . ILE A 1 143 ? -16.099 10.610 27.011 1.00 92.62 143 ILE A N 1
ATOM 1155 C CA . ILE A 1 143 ? -15.011 11.569 26.785 1.00 92.62 143 ILE A CA 1
ATOM 1156 C C . ILE A 1 143 ? -13.967 10.972 25.836 1.00 92.62 143 ILE A C 1
ATOM 1158 O O . ILE A 1 143 ? -13.547 11.660 24.905 1.00 92.62 143 ILE A O 1
ATOM 1162 N N . LEU A 1 144 ? -13.561 9.716 26.041 1.00 91.94 144 LEU A N 1
ATOM 1163 C CA . LEU A 1 144 ? -12.592 9.032 25.185 1.00 91.94 144 LEU A CA 1
ATOM 1164 C C . LEU A 1 144 ? -13.112 8.882 23.749 1.00 91.94 144 LEU A C 1
ATOM 1166 O O . LEU A 1 144 ? -12.431 9.314 22.820 1.00 91.94 144 LEU A O 1
ATOM 1170 N N . THR A 1 145 ? -14.339 8.385 23.568 1.00 92.38 145 THR A N 1
ATOM 1171 C CA . THR A 1 145 ? -14.991 8.278 22.252 1.00 92.38 145 THR A CA 1
ATOM 1172 C C . THR A 1 145 ? -15.039 9.635 21.553 1.00 92.38 145 THR A C 1
ATOM 1174 O O . THR A 1 145 ? -14.663 9.741 20.391 1.00 92.38 145 THR A O 1
ATOM 1177 N N . THR A 1 146 ? -15.411 10.698 22.276 1.00 92.88 146 THR A N 1
ATOM 1178 C CA . THR A 1 146 ? -15.471 12.061 21.721 1.00 92.88 146 THR A CA 1
ATOM 1179 C C . THR A 1 146 ? -14.088 12.574 21.308 1.00 92.88 146 THR A C 1
ATOM 1181 O O . THR A 1 146 ? -13.940 13.229 20.277 1.00 92.88 146 THR A O 1
ATOM 1184 N N . LYS A 1 147 ? -13.041 12.296 22.097 1.00 92.75 147 LYS A N 1
ATOM 1185 C CA . LYS A 1 147 ? -11.660 12.667 21.743 1.00 92.75 147 LYS A CA 1
ATOM 1186 C C . LYS A 1 147 ? -11.202 11.948 20.474 1.00 92.75 147 LYS A C 1
ATOM 1188 O O . LYS A 1 147 ? -10.633 12.594 19.595 1.00 92.75 147 LYS A O 1
ATOM 1193 N N . LEU A 1 148 ? -11.480 10.649 20.367 1.00 92.50 148 LEU A N 1
ATOM 1194 C CA . LEU A 1 148 ? -11.136 9.830 19.205 1.00 92.50 148 LEU A CA 1
ATOM 1195 C C . LEU A 1 148 ? -11.884 10.282 17.945 1.00 92.50 148 LEU A C 1
ATOM 1197 O O . LEU A 1 148 ? -11.248 10.512 16.918 1.00 92.50 148 LEU A O 1
ATOM 1201 N N . SER A 1 149 ? -13.198 10.505 18.030 1.00 91.88 149 SER A N 1
ATOM 1202 C CA . SER A 1 149 ? -14.006 10.977 16.898 1.00 91.88 149 SER A CA 1
ATOM 1203 C C . SER A 1 149 ? -13.580 12.371 16.431 1.00 91.88 149 SER A C 1
ATOM 1205 O O . SER A 1 149 ? -13.516 12.645 15.235 1.00 91.88 149 SER A O 1
ATOM 1207 N N . ASN A 1 150 ? -13.220 13.261 17.362 1.00 92.31 150 ASN A N 1
ATOM 1208 C CA . ASN A 1 150 ? -12.696 14.585 17.024 1.00 92.31 150 ASN A CA 1
ATOM 1209 C C . ASN A 1 150 ? -11.347 14.502 16.301 1.00 92.31 150 ASN A C 1
ATOM 1211 O O . ASN A 1 150 ? -11.104 15.275 15.373 1.00 92.31 150 ASN A O 1
ATOM 1215 N N . LEU A 1 151 ? -10.466 13.582 16.709 1.00 91.19 151 LEU A N 1
ATOM 1216 C CA . LEU A 1 151 ? -9.203 13.339 16.013 1.00 91.19 151 LEU A CA 1
ATOM 1217 C C . LEU A 1 151 ? -9.451 12.770 14.608 1.00 91.19 151 LEU A C 1
ATOM 1219 O O . LEU A 1 151 ? -8.858 13.254 13.646 1.00 91.19 151 LEU A O 1
ATOM 1223 N N . GLN A 1 152 ? -10.362 11.800 14.489 1.00 91.69 152 GLN A N 1
ATOM 1224 C CA . GLN A 1 152 ? -10.762 11.186 13.220 1.00 91.69 152 GLN A CA 1
ATOM 1225 C C . GLN A 1 152 ? -11.271 12.246 12.240 1.00 91.69 152 GLN A C 1
ATOM 1227 O O . GLN A 1 152 ? -10.755 12.356 11.128 1.00 91.69 152 GLN A O 1
ATOM 1232 N N . MET A 1 153 ? -12.189 13.110 12.681 1.00 91.38 153 MET A N 1
ATOM 1233 C CA . MET A 1 153 ? -12.688 14.215 11.862 1.00 91.38 153 MET A CA 1
ATOM 1234 C C . MET A 1 153 ? -11.588 15.216 11.503 1.00 91.38 153 MET A C 1
ATOM 1236 O O . MET A 1 153 ? -11.495 15.601 10.344 1.00 91.38 153 MET A O 1
ATOM 1240 N N . LYS A 1 154 ? -10.710 15.598 12.442 1.00 91.69 154 LYS A N 1
ATOM 1241 C CA . LYS A 1 154 ? -9.581 16.505 12.153 1.00 91.69 154 LYS A CA 1
ATOM 1242 C C . LYS A 1 154 ? -8.642 15.954 11.078 1.00 91.69 154 LYS A C 1
ATOM 1244 O O . LYS A 1 154 ? -8.221 16.698 10.189 1.00 91.69 154 LYS A O 1
ATOM 1249 N N . ILE A 1 155 ? -8.280 14.673 11.161 1.00 91.19 155 ILE A N 1
ATOM 1250 C CA . ILE A 1 155 ? -7.416 14.032 10.158 1.00 91.19 155 ILE A CA 1
ATOM 1251 C C . ILE A 1 155 ? -8.136 14.000 8.811 1.00 91.19 155 ILE A C 1
ATOM 1253 O O . ILE A 1 155 ? -7.535 14.328 7.791 1.00 91.19 155 ILE A O 1
ATOM 1257 N N . TRP A 1 156 ? -9.428 13.669 8.804 1.00 91.00 156 TRP A N 1
ATOM 1258 C CA . TRP A 1 156 ? -10.209 13.612 7.575 1.00 91.00 156 TRP A CA 1
ATOM 1259 C C . TRP A 1 156 ? -10.319 14.972 6.885 1.00 91.00 156 TRP A C 1
ATOM 1261 O O . TRP A 1 156 ? -10.022 15.079 5.699 1.00 91.00 156 TRP A O 1
ATOM 1271 N N . THR A 1 157 ? -10.697 16.022 7.617 1.00 90.44 157 THR A N 1
ATOM 1272 C CA . THR A 1 157 ? -10.880 17.364 7.046 1.00 90.44 157 THR A CA 1
ATOM 1273 C C . THR A 1 157 ? -9.564 17.938 6.535 1.00 90.44 157 THR A C 1
ATOM 1275 O O . THR A 1 157 ? -9.509 18.437 5.415 1.00 90.44 157 THR A O 1
ATOM 1278 N N . SER A 1 158 ? -8.484 17.809 7.313 1.00 90.75 158 SER A N 1
ATOM 1279 C CA . SER A 1 158 ? -7.159 18.286 6.893 1.00 90.75 158 SER A CA 1
ATOM 1280 C C . SER A 1 158 ? -6.640 17.546 5.661 1.00 90.75 158 SER A C 1
ATOM 1282 O O . SER A 1 158 ? -6.055 18.165 4.770 1.00 90.75 158 SER A O 1
ATOM 1284 N N . TRP A 1 159 ? -6.883 16.235 5.573 1.00 90.81 159 TRP A N 1
ATOM 1285 C CA . TRP A 1 159 ? -6.552 15.470 4.381 1.00 90.81 159 TRP A CA 1
ATOM 1286 C C . TRP A 1 159 ? -7.388 15.928 3.189 1.00 90.81 159 TRP A C 1
ATOM 1288 O O . TRP A 1 159 ? -6.807 16.267 2.162 1.00 90.81 159 TRP A O 1
ATOM 1298 N N . HIS A 1 160 ? -8.712 16.022 3.340 1.00 88.00 160 HIS A N 1
ATOM 1299 C CA . HIS A 1 160 ? -9.642 16.428 2.284 1.00 88.00 160 HIS A CA 1
ATOM 1300 C C . HIS A 1 160 ? -9.281 17.794 1.674 1.00 88.00 160 HIS A C 1
ATOM 1302 O O . HIS A 1 160 ? -9.309 17.948 0.458 1.00 88.00 160 HIS A O 1
ATOM 1308 N N . GLU A 1 161 ? -8.867 18.772 2.484 1.00 88.56 161 GLU A N 1
ATOM 1309 C CA . GLU A 1 161 ? -8.385 20.082 2.006 1.00 88.56 161 GLU A CA 1
ATOM 1310 C C . GLU A 1 161 ? -7.077 20.004 1.198 1.00 88.56 161 GLU A C 1
ATOM 1312 O O . GLU A 1 161 ? -6.780 20.877 0.375 1.00 88.56 161 GLU A O 1
ATOM 1317 N N . CYS A 1 162 ? -6.266 18.974 1.440 1.00 86.88 162 CYS A N 1
ATOM 1318 C CA . CYS A 1 162 ? -4.988 18.769 0.770 1.00 86.88 162 CYS A CA 1
ATOM 1319 C C . CYS A 1 162 ? -5.093 17.862 -0.463 1.00 86.88 162 CYS A C 1
ATOM 1321 O O . CYS A 1 162 ? -4.224 17.961 -1.329 1.00 86.88 162 CYS A O 1
ATOM 1323 N N . VAL A 1 163 ? -6.121 17.006 -0.570 1.00 87.56 163 VAL A N 1
ATOM 1324 C CA . VAL A 1 163 ? -6.248 16.004 -1.647 1.00 87.56 163 VAL A CA 1
ATOM 1325 C C . VAL A 1 163 ? -6.118 16.640 -3.026 1.00 87.56 163 VAL A C 1
ATOM 1327 O O . VAL A 1 163 ? -5.297 16.181 -3.812 1.00 87.56 163 VAL A O 1
ATOM 1330 N N . ASP A 1 164 ? -6.842 17.724 -3.306 1.00 84.69 164 ASP A N 1
ATOM 1331 C CA . ASP A 1 164 ? -6.812 18.358 -4.631 1.00 84.69 164 ASP A CA 1
ATOM 1332 C C . ASP A 1 164 ? -5.407 18.853 -5.002 1.00 84.69 164 ASP A C 1
ATOM 1334 O O . ASP A 1 164 ? -4.941 18.668 -6.126 1.00 84.69 164 ASP A O 1
ATOM 1338 N N . LYS A 1 165 ? -4.684 19.423 -4.030 1.00 85.62 165 LYS A N 1
ATOM 1339 C CA . LYS A 1 165 ? -3.301 19.878 -4.224 1.00 85.62 165 LYS A CA 1
ATOM 1340 C C . LYS A 1 165 ? -2.362 18.702 -4.462 1.00 85.62 165 LYS A C 1
ATOM 1342 O O . LYS A 1 165 ? -1.510 18.785 -5.341 1.00 85.62 165 LYS A O 1
ATOM 1347 N N . LEU A 1 166 ? -2.523 17.616 -3.706 1.00 83.38 166 LEU A N 1
ATOM 1348 C CA . LEU A 1 166 ? -1.713 16.406 -3.848 1.00 83.38 166 LEU A CA 1
ATOM 1349 C C . LEU A 1 166 ? -1.975 15.702 -5.186 1.00 83.38 166 LEU A C 1
ATOM 1351 O O . LEU A 1 166 ? -1.039 15.178 -5.784 1.00 83.38 166 LEU A O 1
ATOM 1355 N N . ILE A 1 167 ? -3.220 15.721 -5.675 1.00 83.12 167 ILE A N 1
ATOM 1356 C CA . ILE A 1 167 ? -3.577 15.211 -7.004 1.00 83.12 167 ILE A CA 1
ATOM 1357 C C . ILE A 1 167 ? -2.854 16.023 -8.078 1.00 83.12 167 ILE A C 1
ATOM 1359 O O . ILE A 1 167 ? -2.181 15.436 -8.918 1.00 83.12 167 ILE A O 1
ATOM 1363 N N . VAL A 1 168 ? -2.946 17.355 -8.040 1.00 83.12 168 VAL A N 1
ATOM 1364 C CA . VAL A 1 168 ? -2.273 18.220 -9.025 1.00 83.12 168 VAL A CA 1
ATOM 1365 C C . VAL A 1 168 ? -0.758 18.022 -8.978 1.00 83.12 168 VAL A C 1
ATOM 1367 O O . VAL A 1 168 ? -0.148 17.781 -10.013 1.00 83.12 168 VAL A O 1
ATOM 1370 N N . GLN A 1 169 ? -0.161 18.021 -7.782 1.00 83.31 169 GLN A N 1
ATOM 1371 C CA . GLN A 1 169 ? 1.273 17.777 -7.607 1.00 83.31 169 GLN A CA 1
ATOM 1372 C C . GLN A 1 169 ? 1.700 16.424 -8.180 1.00 83.31 169 GLN A C 1
ATOM 1374 O O . GLN A 1 169 ? 2.643 16.374 -8.961 1.00 83.31 169 GLN A O 1
ATOM 1379 N N . GLY A 1 170 ? 0.988 15.344 -7.847 1.00 79.44 170 GLY A N 1
ATOM 1380 C CA . GLY A 1 170 ? 1.320 14.010 -8.346 1.00 79.44 170 GLY A CA 1
ATOM 1381 C C . GLY A 1 170 ? 1.109 13.852 -9.855 1.00 79.44 170 GLY A C 1
ATOM 1382 O O . GLY A 1 170 ? 1.818 13.077 -10.494 1.00 79.44 170 GLY A O 1
ATOM 1383 N N . LEU A 1 171 ? 0.157 14.588 -10.437 1.00 79.44 171 LEU A N 1
ATOM 1384 C CA . LEU A 1 171 ? -0.117 14.575 -11.875 1.00 79.44 171 LEU A CA 1
ATOM 1385 C C . LEU A 1 171 ? 0.891 15.394 -12.694 1.00 79.44 171 LEU A C 1
ATOM 1387 O O . LEU A 1 171 ? 1.178 15.026 -13.836 1.00 79.44 171 LEU A O 1
ATOM 1391 N N . ASP A 1 172 ? 1.417 16.478 -12.125 1.00 79.50 172 ASP A N 1
ATOM 1392 C CA . ASP A 1 172 ? 2.375 17.377 -12.780 1.00 79.50 172 ASP A CA 1
ATOM 1393 C C . ASP A 1 172 ? 3.831 16.886 -12.664 1.00 79.50 172 ASP A C 1
ATOM 1395 O O . ASP A 1 172 ? 4.718 17.407 -13.343 1.00 79.50 172 ASP A O 1
ATOM 1399 N N . GLU A 1 173 ? 4.098 15.865 -11.845 1.00 78.44 173 GLU A N 1
ATOM 1400 C CA . GLU A 1 173 ? 5.413 15.229 -11.780 1.00 78.44 173 GLU A CA 1
ATOM 1401 C C . GLU A 1 173 ? 5.808 14.600 -13.126 1.00 78.44 173 GLU A C 1
ATOM 1403 O O . GLU A 1 173 ? 5.017 13.910 -13.782 1.00 78.44 173 GLU A O 1
ATOM 1408 N N . SER A 1 174 ? 7.069 14.811 -13.522 1.00 75.00 174 SER A N 1
ATOM 1409 C CA . SER A 1 174 ? 7.626 14.167 -14.708 1.00 75.00 174 SER A CA 1
ATOM 1410 C C . SER A 1 174 ? 7.725 12.662 -14.487 1.00 75.00 174 SER A C 1
ATOM 1412 O O . SER A 1 174 ? 8.108 12.194 -13.415 1.00 75.00 174 SER A O 1
ATOM 1414 N N . VAL A 1 175 ? 7.370 11.894 -15.514 1.00 76.50 175 VAL A N 1
ATOM 1415 C CA . VAL A 1 175 ? 7.332 10.424 -15.452 1.00 76.50 175 VAL A CA 1
ATOM 1416 C C . VAL A 1 175 ? 8.744 9.827 -15.515 1.00 76.50 175 VAL A C 1
ATOM 1418 O O . VAL A 1 175 ? 9.048 8.817 -14.873 1.00 76.50 175 VAL A O 1
ATOM 1421 N N . LEU A 1 176 ? 9.616 10.472 -16.288 1.00 74.00 176 LEU A N 1
ATOM 1422 C CA . LEU A 1 176 ? 10.996 10.076 -16.539 1.00 74.00 176 LEU A CA 1
ATOM 1423 C C . LEU A 1 176 ? 11.929 11.227 -16.158 1.00 74.00 176 LEU A C 1
ATOM 1425 O O . LEU A 1 176 ? 11.642 12.392 -16.439 1.00 74.00 176 LEU A O 1
ATOM 1429 N N . SER A 1 177 ? 13.061 10.908 -15.543 1.00 70.81 177 SER A N 1
ATOM 1430 C CA . SER A 1 177 ? 14.165 11.843 -15.353 1.00 70.81 177 SER A CA 1
ATOM 1431 C C . SER A 1 177 ? 15.478 11.187 -15.760 1.00 70.81 177 SER A C 1
ATOM 1433 O O . SER A 1 177 ? 15.714 9.998 -15.540 1.00 70.81 177 SER A O 1
ATOM 1435 N N . ARG A 1 178 ? 16.346 11.956 -16.413 1.00 67.56 178 ARG A N 1
ATOM 1436 C CA . ARG A 1 178 ? 17.648 11.473 -16.875 1.00 67.56 178 ARG A CA 1
ATOM 1437 C C . ARG A 1 178 ? 18.736 11.918 -15.902 1.00 67.56 178 ARG A C 1
ATOM 1439 O O . ARG A 1 178 ? 18.714 13.055 -15.434 1.00 67.56 178 ARG A O 1
ATOM 1446 N N . SER A 1 179 ? 19.678 11.025 -15.596 1.00 63.81 179 SER A N 1
ATOM 1447 C CA . SER A 1 179 ? 20.897 11.380 -14.857 1.00 63.81 179 SER A CA 1
ATOM 1448 C C . SER A 1 179 ? 21.691 12.459 -15.609 1.00 63.81 179 SER A C 1
ATOM 1450 O O . SER A 1 179 ? 21.680 12.490 -16.843 1.00 63.81 179 SER A O 1
ATOM 1452 N N . GLN A 1 180 ? 22.409 13.316 -14.871 1.00 57.88 180 GLN A N 1
ATOM 1453 C CA . GLN A 1 180 ? 23.275 14.371 -15.424 1.00 57.88 180 GLN A CA 1
ATOM 1454 C C . GLN A 1 180 ? 24.345 13.816 -16.381 1.00 57.88 180 GLN A C 1
ATOM 1456 O O . GLN A 1 180 ? 24.749 14.507 -17.312 1.00 57.88 180 GLN A O 1
ATOM 1461 N N . ASP A 1 181 ? 24.718 12.545 -16.218 1.00 55.84 181 ASP A N 1
ATOM 1462 C CA . ASP A 1 181 ? 25.715 11.865 -17.050 1.00 55.84 181 ASP A CA 1
ATOM 1463 C C . ASP A 1 181 ? 25.108 11.170 -18.286 1.00 55.84 181 ASP A C 1
ATOM 1465 O O . ASP A 1 181 ? 25.797 10.430 -18.991 1.00 55.84 181 ASP A O 1
ATOM 1469 N N . LEU A 1 182 ? 23.800 11.344 -18.541 1.00 60.28 182 LEU A N 1
ATOM 1470 C CA . LEU A 1 182 ? 23.023 10.728 -19.635 1.00 60.28 182 LEU A CA 1
ATOM 1471 C C . LEU A 1 182 ? 23.033 9.184 -19.660 1.00 60.28 182 LEU A C 1
ATOM 1473 O O . LEU A 1 182 ? 22.476 8.576 -20.583 1.00 60.28 182 LEU A O 1
ATOM 1477 N N . SER A 1 183 ? 23.642 8.558 -18.653 1.00 61.16 183 SER A N 1
ATOM 1478 C CA . SER A 1 183 ? 23.955 7.130 -18.576 1.00 61.16 183 SER A CA 1
ATOM 1479 C C . SER A 1 183 ? 22.825 6.286 -17.995 1.00 61.16 183 SER A C 1
ATOM 1481 O O . SER A 1 183 ? 22.714 5.114 -18.339 1.00 61.16 183 SER A O 1
ATOM 1483 N N . GLN A 1 184 ? 21.978 6.872 -17.147 1.00 67.44 184 GLN A N 1
ATOM 1484 C CA . GLN A 1 184 ? 20.913 6.162 -16.445 1.00 67.44 184 GLN A CA 1
ATOM 1485 C C . GLN A 1 184 ? 19.595 6.928 -16.499 1.00 67.44 184 GLN A C 1
ATOM 1487 O O . GLN A 1 184 ? 19.553 8.161 -16.419 1.00 67.44 184 GLN A O 1
ATOM 1492 N N . LEU A 1 185 ? 18.523 6.158 -16.641 1.00 73.69 185 LEU A N 1
ATOM 1493 C CA . LEU A 1 185 ? 17.147 6.619 -16.678 1.00 73.69 185 LEU A CA 1
ATOM 1494 C C . LEU A 1 185 ? 16.515 6.338 -15.312 1.00 73.69 185 LEU A C 1
ATOM 1496 O O . LEU A 1 185 ? 16.406 5.183 -14.887 1.00 73.69 185 LEU A O 1
ATOM 1500 N N . HIS A 1 186 ? 16.134 7.404 -14.614 1.00 73.19 186 HIS A N 1
ATOM 1501 C CA . HIS A 1 186 ? 15.403 7.347 -13.359 1.00 73.19 186 HIS A CA 1
ATOM 1502 C C . HIS A 1 186 ? 13.906 7.452 -13.643 1.00 73.19 186 HIS A C 1
ATOM 1504 O O . HIS A 1 186 ? 13.427 8.345 -14.339 1.00 73.19 186 HIS A O 1
ATOM 1510 N N . LEU A 1 187 ? 13.154 6.504 -13.097 1.00 74.06 187 LEU A N 1
ATOM 1511 C CA . LEU A 1 187 ? 11.706 6.455 -13.232 1.00 74.06 187 LEU A CA 1
ATOM 1512 C C . LEU A 1 187 ? 11.102 7.115 -12.000 1.00 74.06 187 LEU A C 1
ATOM 1514 O O . LEU A 1 187 ? 11.275 6.611 -10.886 1.00 74.06 187 LEU A O 1
ATOM 1518 N N . ASN A 1 188 ? 10.407 8.235 -12.182 1.00 76.81 188 ASN A N 1
ATOM 1519 C CA . ASN A 1 188 ? 9.721 8.881 -11.076 1.00 76.81 188 ASN A CA 1
ATOM 1520 C C . ASN A 1 188 ? 8.277 8.377 -11.010 1.00 76.81 188 ASN A C 1
ATOM 1522 O O . ASN A 1 188 ? 7.384 8.813 -11.736 1.00 76.81 188 ASN A O 1
ATOM 1526 N N . PHE A 1 189 ? 8.046 7.427 -10.109 1.00 67.31 189 PHE A N 1
ATOM 1527 C CA . PHE A 1 189 ? 6.731 6.836 -9.895 1.00 67.31 189 PHE A CA 1
ATOM 1528 C C . PHE A 1 189 ? 5.836 7.664 -8.976 1.00 67.31 189 PHE A C 1
ATOM 1530 O O . PHE A 1 189 ? 5.042 7.033 -8.295 1.00 67.31 189 PHE A O 1
ATOM 1537 N N . SER A 1 190 ? 5.999 8.995 -8.897 1.00 76.38 190 SER A N 1
ATOM 1538 C CA . SER A 1 190 ? 5.311 9.914 -7.970 1.00 76.38 190 SER A CA 1
ATOM 1539 C C . SER A 1 190 ? 4.759 9.204 -6.729 1.00 76.38 190 SER A C 1
ATOM 1541 O O . SER A 1 190 ? 3.611 8.726 -6.730 1.00 76.38 190 SER A O 1
ATOM 1543 N N . PRO A 1 191 ? 5.559 9.064 -5.654 1.00 79.75 191 PRO A N 1
ATOM 1544 C CA . PRO A 1 191 ? 5.114 8.339 -4.469 1.00 79.75 191 PRO A CA 1
ATOM 1545 C C . PRO A 1 191 ? 3.803 8.917 -3.922 1.00 79.75 191 PRO A C 1
ATOM 1547 O O . PRO A 1 191 ? 2.999 8.167 -3.372 1.00 79.75 191 PRO A O 1
ATOM 1550 N N . VAL A 1 192 ? 3.550 10.209 -4.142 1.00 82.19 192 VAL A N 1
ATOM 1551 C CA . VAL A 1 192 ? 2.307 10.900 -3.796 1.00 82.19 192 VAL A CA 1
ATOM 1552 C C . VAL A 1 192 ? 1.107 10.298 -4.538 1.00 82.19 192 VAL A C 1
ATOM 1554 O O . VAL A 1 192 ? 0.167 9.842 -3.886 1.00 82.19 192 VAL A O 1
ATOM 1557 N N . LEU A 1 193 ? 1.152 10.197 -5.871 1.00 83.31 193 LEU A N 1
ATOM 1558 C CA . LEU A 1 193 ? 0.043 9.687 -6.690 1.00 83.31 193 LEU A CA 1
ATOM 1559 C C . LEU A 1 193 ? -0.321 8.234 -6.350 1.00 83.31 193 LEU A C 1
ATOM 1561 O O . LEU A 1 193 ? -1.488 7.900 -6.135 1.00 83.31 193 LEU A O 1
ATOM 1565 N N . PHE A 1 194 ? 0.674 7.347 -6.260 1.00 84.75 194 PHE A N 1
ATOM 1566 C CA . PHE A 1 194 ? 0.411 5.939 -5.942 1.00 84.75 194 PHE A CA 1
ATOM 1567 C C . PHE A 1 194 ? 0.025 5.729 -4.479 1.00 84.75 194 PHE A C 1
ATOM 1569 O O . PHE A 1 194 ? -0.684 4.765 -4.178 1.00 84.75 194 PHE A O 1
ATOM 1576 N N . THR A 1 195 ? 0.457 6.608 -3.571 1.00 86.62 195 THR A N 1
ATOM 1577 C CA . THR A 1 195 ? -0.048 6.604 -2.194 1.00 86.62 195 THR A CA 1
ATOM 1578 C C . THR A 1 195 ? -1.517 7.001 -2.186 1.00 86.62 195 THR A C 1
ATOM 1580 O O . THR A 1 195 ? -2.302 6.244 -1.636 1.00 86.62 195 THR A O 1
ATOM 1583 N N . LEU A 1 196 ? -1.931 8.058 -2.893 1.00 87.38 196 LEU A N 1
ATOM 1584 C CA . LEU A 1 196 ? -3.347 8.444 -3.017 1.00 87.38 196 LEU A CA 1
ATOM 1585 C C . LEU A 1 196 ? -4.225 7.335 -3.618 1.00 87.38 196 LEU A C 1
ATOM 1587 O O . LEU A 1 196 ? -5.315 7.058 -3.116 1.00 87.38 196 LEU A O 1
ATOM 1591 N N . LEU A 1 197 ? -3.747 6.645 -4.657 1.00 87.75 197 LEU A N 1
ATOM 1592 C CA . LEU A 1 197 ? -4.449 5.488 -5.231 1.00 87.75 197 LEU A CA 1
ATOM 1593 C C . LEU A 1 197 ? -4.622 4.353 -4.211 1.00 87.75 197 LEU A C 1
ATOM 1595 O O . LEU A 1 197 ? -5.677 3.713 -4.158 1.00 87.75 197 LEU A O 1
ATOM 1599 N N . LYS A 1 198 ? -3.596 4.098 -3.390 1.00 89.06 198 LYS A N 1
ATOM 1600 C CA . LYS A 1 198 ? -3.679 3.131 -2.289 1.00 89.06 198 LYS A CA 1
ATOM 1601 C C . LYS A 1 198 ? -4.632 3.613 -1.197 1.00 89.06 198 LYS A C 1
ATOM 1603 O O . LYS A 1 198 ? -5.462 2.816 -0.778 1.00 89.06 198 LYS A O 1
ATOM 1608 N N . GLU A 1 199 ? -4.552 4.876 -0.779 1.00 90.56 199 GLU A N 1
ATOM 1609 C CA . GLU A 1 199 ? -5.463 5.479 0.206 1.00 90.56 199 GLU A CA 1
ATOM 1610 C C . GLU A 1 199 ? -6.911 5.267 -0.219 1.00 90.56 199 GLU A C 1
ATOM 1612 O O . GLU A 1 199 ? -7.691 4.668 0.512 1.00 90.56 199 GLU A O 1
ATOM 1617 N N . THR A 1 200 ? -7.238 5.641 -1.455 1.00 89.38 200 THR A N 1
ATOM 1618 C CA . THR A 1 200 ? -8.593 5.506 -2.005 1.00 89.38 200 THR A CA 1
ATOM 1619 C C . THR A 1 200 ? -9.062 4.054 -1.985 1.00 89.38 200 THR A C 1
ATOM 1621 O O . THR A 1 200 ? -10.179 3.771 -1.563 1.00 89.38 200 THR A O 1
ATOM 1624 N N . LYS A 1 201 ? -8.194 3.105 -2.370 1.00 90.25 201 LYS A N 1
ATOM 1625 C CA . LYS A 1 201 ? -8.508 1.670 -2.310 1.00 90.25 201 LYS A CA 1
ATOM 1626 C C . LYS A 1 201 ? -8.864 1.221 -0.891 1.00 90.25 201 LYS A C 1
ATOM 1628 O O . LYS A 1 201 ? -9.845 0.502 -0.720 1.00 90.25 201 LYS A O 1
ATOM 1633 N N . TYR A 1 202 ? -8.049 1.579 0.100 1.00 89.62 202 TYR A N 1
ATOM 1634 C CA . TYR A 1 202 ? -8.257 1.128 1.476 1.00 89.62 202 TYR A CA 1
ATOM 1635 C C . TYR A 1 202 ? -9.430 1.844 2.145 1.00 89.62 202 TYR A C 1
ATOM 1637 O O . TYR A 1 202 ? -10.206 1.187 2.828 1.00 89.62 202 TYR A O 1
ATOM 1645 N N . LEU A 1 203 ? -9.626 3.139 1.898 1.00 88.94 203 LEU A N 1
ATOM 1646 C CA . LEU A 1 203 ? -10.781 3.885 2.403 1.00 88.94 203 LEU A CA 1
ATOM 1647 C C . LEU A 1 203 ? -12.098 3.328 1.846 1.00 88.94 203 LEU A C 1
ATOM 1649 O O . LEU A 1 203 ? -13.024 3.089 2.615 1.00 88.94 203 LEU A O 1
ATOM 1653 N N . LEU A 1 204 ? -12.157 3.015 0.546 1.00 88.50 204 LEU A N 1
ATOM 1654 C CA . LEU A 1 204 ? -13.315 2.335 -0.048 1.00 88.50 204 LEU A CA 1
ATOM 1655 C C . LEU A 1 204 ? -13.543 0.945 0.559 1.00 88.50 204 LEU A C 1
ATOM 1657 O O . LEU A 1 204 ? -14.684 0.554 0.788 1.00 88.50 204 LEU A O 1
ATOM 1661 N N . ALA A 1 205 ? -12.473 0.197 0.842 1.00 88.75 205 ALA A N 1
ATOM 1662 C CA . ALA A 1 205 ? -12.590 -1.099 1.504 1.00 88.75 205 ALA A CA 1
ATOM 1663 C C . ALA A 1 205 ? -13.145 -0.965 2.933 1.00 88.75 205 ALA A C 1
ATOM 1665 O O . ALA A 1 205 ? -14.019 -1.741 3.304 1.00 88.75 205 ALA A O 1
ATOM 1666 N N . LEU A 1 206 ? -12.696 0.036 3.700 1.00 86.31 206 LEU A N 1
ATOM 1667 C CA . LEU A 1 206 ? -13.192 0.323 5.054 1.00 86.31 206 LEU A CA 1
ATOM 1668 C C . LEU A 1 206 ? -14.663 0.768 5.059 1.00 86.31 206 LEU A C 1
ATOM 1670 O O . LEU A 1 206 ? -15.413 0.414 5.969 1.00 86.31 206 LEU A O 1
ATOM 1674 N N . GLN A 1 207 ? -15.094 1.513 4.038 1.00 87.38 207 GLN A N 1
ATOM 1675 C CA . GLN A 1 207 ? -16.507 1.855 3.845 1.00 87.38 207 GLN A CA 1
ATOM 1676 C C . GLN A 1 207 ? -17.339 0.621 3.481 1.00 87.38 207 GLN A C 1
ATOM 1678 O O . GLN A 1 207 ? -18.426 0.422 4.017 1.00 87.38 207 GLN A O 1
ATOM 1683 N N . ALA A 1 208 ? -16.820 -0.250 2.611 1.00 85.19 208 ALA A N 1
ATOM 1684 C CA . ALA A 1 208 ? -17.510 -1.469 2.195 1.00 85.19 208 ALA A CA 1
ATOM 1685 C C . ALA A 1 208 ? -17.678 -2.486 3.336 1.00 85.19 208 ALA A C 1
ATOM 1687 O O . ALA A 1 208 ? -18.676 -3.203 3.372 1.00 85.19 208 ALA A O 1
ATOM 1688 N N . THR A 1 209 ? -16.734 -2.547 4.281 1.00 83.25 209 THR A N 1
ATOM 1689 C CA . THR A 1 209 ? -16.857 -3.388 5.484 1.00 83.25 209 THR A CA 1
ATOM 1690 C C . THR A 1 209 ? -17.793 -2.798 6.538 1.00 83.25 209 THR A C 1
ATOM 1692 O O . THR A 1 209 ? -18.036 -3.451 7.550 1.00 83.25 209 THR A O 1
ATOM 1695 N N . GLY A 1 210 ? -18.314 -1.583 6.326 1.00 78.62 210 GLY A N 1
ATOM 1696 C CA . GLY A 1 210 ? -19.141 -0.863 7.295 1.00 78.62 210 GLY A CA 1
ATOM 1697 C C . GLY A 1 210 ? -18.362 -0.345 8.504 1.00 78.62 210 GLY A C 1
ATOM 1698 O O . GLY A 1 210 ? -18.973 0.125 9.455 1.00 78.62 210 GLY A O 1
ATOM 1699 N N . SER A 1 211 ? -17.028 -0.437 8.475 1.00 75.62 211 SER A N 1
ATOM 1700 C CA . SER A 1 211 ? -16.169 0.081 9.539 1.00 75.62 211 SER A CA 1
ATOM 1701 C C . SER A 1 211 ? -16.142 1.603 9.501 1.00 75.62 211 SER A C 1
ATOM 1703 O O . SER A 1 211 ? -16.184 2.237 10.532 1.00 75.62 211 SER A O 1
ATOM 1705 N N . LEU A 1 212 ? -16.124 2.205 8.314 1.00 80.75 212 LEU A N 1
ATOM 1706 C CA . LEU A 1 212 ? -16.156 3.655 8.163 1.00 80.75 212 LEU A CA 1
ATOM 1707 C C . LEU A 1 212 ? -17.521 4.092 7.620 1.00 80.75 212 LEU A C 1
ATOM 1709 O O . LEU A 1 212 ? -17.982 3.560 6.609 1.00 80.75 212 LEU A O 1
ATOM 1713 N N . SER A 1 213 ? -18.153 5.089 8.241 1.00 78.00 213 SER A N 1
ATOM 1714 C CA . SER A 1 213 ? -19.415 5.637 7.728 1.00 78.00 213 SER A CA 1
ATOM 1715 C C . SER A 1 213 ? -19.199 6.339 6.383 1.00 78.00 213 SER A C 1
ATOM 1717 O O . SER A 1 213 ? -18.585 7.406 6.316 1.00 78.00 213 SER A O 1
ATOM 1719 N N . GLY A 1 214 ? -19.724 5.751 5.305 1.00 72.00 214 GLY A N 1
ATOM 1720 C CA . GLY A 1 214 ? -19.661 6.332 3.960 1.00 72.00 214 GLY A CA 1
ATOM 1721 C C . GLY A 1 214 ? -20.380 7.681 3.839 1.00 72.00 214 GLY A C 1
ATOM 1722 O O . GLY A 1 214 ? -19.990 8.504 3.015 1.00 72.00 214 GLY A O 1
ATOM 1723 N N . ASP A 1 215 ? -21.370 7.940 4.699 1.00 71.62 215 ASP A N 1
ATOM 1724 C CA . ASP A 1 215 ? -22.117 9.201 4.714 1.00 71.62 215 ASP A CA 1
ATOM 1725 C C . ASP A 1 215 ? -21.319 10.343 5.354 1.00 71.62 215 ASP A C 1
ATOM 1727 O O . ASP A 1 215 ? -21.390 11.482 4.895 1.00 71.62 215 ASP A O 1
ATOM 1731 N N . LEU A 1 216 ? -20.546 10.045 6.405 1.00 74.81 216 LEU A N 1
ATOM 1732 C CA . LEU A 1 216 ? -19.727 11.037 7.111 1.00 74.81 216 LEU A CA 1
ATOM 1733 C C . LEU A 1 216 ? -18.393 11.293 6.404 1.00 74.81 216 LEU A C 1
ATOM 1735 O O . LEU A 1 216 ? -17.884 12.412 6.421 1.00 74.81 216 LEU A O 1
ATOM 1739 N N . PHE A 1 217 ? -17.833 10.263 5.773 1.00 82.44 217 PHE A N 1
ATOM 1740 C CA . PHE A 1 217 ? -16.494 10.293 5.196 1.00 82.44 217 PHE A CA 1
ATOM 1741 C C . PHE A 1 217 ? -16.540 10.139 3.676 1.00 82.44 217 PHE A C 1
ATOM 1743 O O . PHE A 1 217 ? -16.008 9.188 3.109 1.00 82.44 217 PHE A O 1
ATOM 1750 N N . GLN A 1 218 ? -17.184 11.086 2.997 1.00 84.31 218 GLN A N 1
ATOM 1751 C CA . GLN A 1 218 ? -17.315 11.066 1.540 1.00 84.31 218 GLN A CA 1
ATOM 1752 C C . GLN A 1 218 ? -15.991 11.385 0.841 1.00 84.31 218 GLN A C 1
ATOM 1754 O O . GLN A 1 218 ? -15.331 12.381 1.139 1.00 84.31 218 GLN A O 1
ATOM 1759 N N . LEU A 1 219 ? -15.606 10.532 -0.109 1.00 86.00 219 LEU A N 1
ATOM 1760 C CA . LEU A 1 219 ? -14.394 10.724 -0.900 1.00 86.00 219 LEU A CA 1
ATOM 1761 C C . LEU A 1 219 ? -14.615 11.804 -1.974 1.00 86.00 219 LEU A C 1
ATOM 1763 O O . LEU A 1 219 ? -15.661 11.788 -2.628 1.00 86.00 219 LEU A O 1
ATOM 1767 N N . PRO A 1 220 ? -13.629 12.689 -2.221 1.00 86.44 220 PRO A N 1
ATOM 1768 C CA . PRO A 1 220 ? -13.714 13.676 -3.293 1.00 86.44 220 PRO A CA 1
ATOM 1769 C C . PRO A 1 220 ? -13.938 13.026 -4.667 1.00 86.44 220 PRO A C 1
ATOM 1771 O O . PRO A 1 220 ? -13.246 12.074 -5.038 1.00 86.44 220 PRO A O 1
ATOM 1774 N N . GLU A 1 221 ? -14.843 13.584 -5.472 1.00 85.06 221 GLU A N 1
ATOM 1775 C CA . GLU A 1 221 ? -15.091 13.131 -6.850 1.00 85.06 221 GLU A CA 1
ATOM 1776 C C . GLU A 1 221 ? -13.824 13.140 -7.743 1.00 85.06 221 GLU A C 1
ATOM 1778 O O . GLU A 1 221 ? -13.596 12.157 -8.460 1.00 85.06 221 GLU A O 1
ATOM 1783 N N . PRO A 1 222 ? -12.921 14.145 -7.668 1.00 84.69 222 PRO A N 1
ATOM 1784 C CA . PRO A 1 222 ? -11.642 14.113 -8.388 1.00 84.69 222 PRO A CA 1
ATOM 1785 C C . PRO A 1 222 ? -10.767 12.902 -8.036 1.00 84.69 222 PRO A C 1
ATOM 1787 O O . PRO A 1 222 ? -10.064 12.360 -8.887 1.00 84.69 222 PRO A O 1
ATOM 1790 N N . LEU A 1 223 ? -10.827 12.436 -6.788 1.00 86.69 223 LEU A N 1
ATOM 1791 C CA . LEU A 1 223 ? -10.068 11.273 -6.340 1.00 86.69 223 LEU A CA 1
ATOM 1792 C C . LEU A 1 223 ? -10.690 9.967 -6.856 1.00 86.69 223 LEU A C 1
ATOM 1794 O O . LEU A 1 223 ? -9.970 9.057 -7.269 1.00 86.69 223 LEU A O 1
ATOM 1798 N N . LEU A 1 224 ? -12.023 9.884 -6.883 1.00 86.94 224 LEU A N 1
ATOM 1799 C CA . LEU A 1 224 ? -12.750 8.729 -7.419 1.00 86.94 224 LEU A CA 1
ATOM 1800 C C . LEU A 1 224 ? -12.557 8.575 -8.931 1.00 86.94 224 LEU A C 1
ATOM 1802 O O . LEU A 1 224 ? -12.335 7.462 -9.408 1.00 86.94 224 LEU A O 1
ATOM 1806 N N . THR A 1 225 ? -12.585 9.678 -9.682 1.00 87.25 225 THR A N 1
ATOM 1807 C CA . THR A 1 225 ? -12.303 9.660 -11.128 1.00 87.25 225 THR A CA 1
ATOM 1808 C C . THR A 1 225 ? -10.870 9.202 -11.400 1.00 87.25 225 THR A C 1
ATOM 1810 O O . THR A 1 225 ? -10.654 8.302 -12.213 1.00 87.25 225 THR A O 1
ATOM 1813 N N . LEU A 1 226 ? -9.892 9.718 -10.647 1.00 86.38 226 LEU A N 1
ATOM 1814 C CA . LEU A 1 226 ? -8.497 9.278 -10.714 1.00 86.38 226 LEU A CA 1
ATOM 1815 C C . LEU A 1 226 ? -8.356 7.782 -10.393 1.00 86.38 226 LEU A C 1
ATOM 1817 O O . LEU A 1 226 ? -7.654 7.056 -11.100 1.00 86.38 226 LEU A O 1
ATOM 1821 N N . TYR A 1 227 ? -9.067 7.297 -9.374 1.00 87.44 227 TYR A N 1
ATOM 1822 C CA . TYR A 1 227 ? -9.097 5.881 -9.014 1.00 87.44 227 TYR A CA 1
ATOM 1823 C C . TYR A 1 227 ? -9.747 4.997 -10.088 1.00 87.44 227 TYR A C 1
ATOM 1825 O O . TYR A 1 227 ? -9.323 3.856 -10.275 1.00 87.44 227 TYR A O 1
ATOM 1833 N N . GLY A 1 228 ? -10.711 5.514 -10.852 1.00 86.75 228 GLY A N 1
ATOM 1834 C CA . GLY A 1 228 ? -11.258 4.835 -12.031 1.00 86.75 228 GLY A CA 1
ATOM 1835 C C . GLY A 1 228 ? -10.196 4.545 -13.098 1.00 86.75 228 GLY A C 1
ATOM 1836 O O . GLY A 1 228 ? -10.228 3.499 -13.741 1.00 86.75 228 GLY A O 1
ATOM 1837 N N . HIS A 1 229 ? -9.190 5.413 -13.223 1.00 86.25 229 HIS A N 1
ATOM 1838 C CA . HIS A 1 229 ? -8.064 5.243 -14.146 1.00 86.25 229 HIS A CA 1
ATOM 1839 C C . HIS A 1 229 ? -6.877 4.461 -13.553 1.00 86.25 229 HIS A C 1
ATOM 1841 O O . HIS A 1 229 ? -5.824 4.368 -14.188 1.00 86.25 229 HIS A O 1
ATOM 1847 N N . ARG A 1 230 ? -7.010 3.874 -12.354 1.00 85.88 230 ARG A N 1
ATOM 1848 C CA . ARG A 1 230 ? -5.909 3.179 -11.652 1.00 85.88 230 ARG A CA 1
ATOM 1849 C C . ARG A 1 230 ? -5.239 2.086 -12.491 1.00 85.88 230 ARG A C 1
ATOM 1851 O O . ARG A 1 230 ? -4.022 1.940 -12.420 1.00 85.88 230 ARG A O 1
ATOM 1858 N N . ASP A 1 231 ? -6.018 1.336 -13.271 1.00 84.75 231 ASP A N 1
ATOM 1859 C CA . ASP A 1 231 ? -5.515 0.190 -14.032 1.00 84.75 231 ASP A CA 1
ATOM 1860 C C . ASP A 1 231 ? -4.623 0.690 -15.180 1.00 84.75 231 ASP A C 1
ATOM 1862 O O . ASP A 1 231 ? -3.518 0.186 -15.371 1.00 84.75 231 ASP A O 1
ATOM 1866 N N . ALA A 1 232 ? -5.017 1.793 -15.828 1.00 85.19 232 ALA A N 1
ATOM 1867 C CA . ALA A 1 232 ? -4.192 2.475 -16.821 1.00 85.19 232 ALA A CA 1
ATOM 1868 C C . ALA A 1 232 ? -2.882 3.006 -16.208 1.00 85.19 232 ALA A C 1
ATOM 1870 O O . ALA A 1 232 ? -1.810 2.800 -16.773 1.00 85.19 232 ALA A O 1
ATOM 1871 N N . TYR A 1 233 ? -2.924 3.633 -15.026 1.00 84.62 233 TYR A N 1
ATOM 1872 C CA . TYR A 1 233 ? -1.701 4.075 -14.335 1.00 84.62 233 TYR A CA 1
ATOM 1873 C C . TYR A 1 233 ? -0.781 2.909 -13.957 1.00 84.62 233 TYR A C 1
ATOM 1875 O O . TYR A 1 233 ? 0.445 3.032 -14.036 1.00 84.62 233 TYR A O 1
ATOM 1883 N N . TRP A 1 234 ? -1.353 1.769 -13.572 1.00 84.31 234 TRP A N 1
ATOM 1884 C CA . TRP A 1 234 ? -0.593 0.565 -13.257 1.00 84.31 234 TRP A CA 1
ATOM 1885 C C . TRP A 1 234 ? 0.079 -0.037 -14.496 1.00 84.31 234 TRP A C 1
ATOM 1887 O O . TRP A 1 234 ? 1.269 -0.353 -14.455 1.00 84.31 234 TRP A O 1
ATOM 1897 N N . GLU A 1 235 ? -0.635 -0.131 -15.617 1.00 85.75 235 GLU A N 1
ATOM 1898 C CA . GLU A 1 235 ? -0.067 -0.573 -16.895 1.00 85.75 235 GLU A CA 1
ATOM 1899 C C . GLU A 1 235 ? 1.063 0.346 -17.363 1.00 85.75 235 GLU A C 1
ATOM 1901 O O . GLU A 1 235 ? 2.148 -0.133 -17.706 1.00 85.75 235 GLU A O 1
ATOM 1906 N N . ARG A 1 236 ? 0.847 1.667 -17.310 1.00 84.44 236 ARG A N 1
ATOM 1907 C CA . ARG A 1 236 ? 1.868 2.677 -17.629 1.00 84.44 236 ARG A CA 1
ATOM 1908 C C . ARG A 1 236 ? 3.106 2.487 -16.766 1.00 84.44 236 ARG A C 1
ATOM 1910 O O . ARG A 1 236 ? 4.213 2.426 -17.292 1.00 84.44 236 ARG A O 1
ATOM 1917 N N . ARG A 1 237 ? 2.932 2.299 -15.455 1.00 84.00 237 ARG A N 1
ATOM 1918 C CA . ARG A 1 237 ? 4.033 2.016 -14.526 1.00 84.00 237 ARG A CA 1
ATOM 1919 C C . ARG A 1 237 ? 4.823 0.772 -14.923 1.00 84.00 237 ARG A C 1
ATOM 1921 O O . ARG A 1 237 ? 6.047 0.835 -14.952 1.00 84.00 237 ARG A O 1
ATOM 1928 N N . ILE A 1 238 ? 4.155 -0.338 -15.234 1.00 84.94 238 ILE A N 1
ATOM 1929 C CA . ILE A 1 238 ? 4.833 -1.573 -15.658 1.00 84.94 238 ILE A CA 1
ATOM 1930 C C . ILE A 1 238 ? 5.633 -1.339 -16.941 1.00 84.94 238 ILE A C 1
ATOM 1932 O O . ILE A 1 238 ? 6.779 -1.778 -17.031 1.00 84.94 238 ILE A O 1
ATOM 1936 N N . ARG A 1 239 ? 5.058 -0.639 -17.927 1.00 83.88 239 ARG A N 1
ATOM 1937 C CA . ARG A 1 239 ? 5.763 -0.314 -19.178 1.00 83.88 239 ARG A CA 1
ATOM 1938 C C . ARG A 1 239 ? 7.014 0.515 -18.907 1.00 83.88 239 ARG A C 1
ATOM 1940 O O . ARG A 1 239 ? 8.077 0.175 -19.408 1.00 83.88 239 ARG A O 1
ATOM 1947 N N . LEU A 1 240 ? 6.910 1.540 -18.065 1.00 84.06 240 LEU A N 1
ATOM 1948 C CA . LEU A 1 240 ? 8.037 2.401 -17.701 1.00 84.06 240 LEU A CA 1
ATOM 1949 C C . LEU A 1 240 ? 9.143 1.634 -16.970 1.00 84.06 240 LEU A C 1
ATOM 1951 O O . LEU A 1 240 ? 10.309 1.828 -17.297 1.00 84.06 240 LEU A O 1
ATOM 1955 N N . ILE A 1 241 ? 8.791 0.733 -16.040 1.00 85.06 241 ILE A N 1
ATOM 1956 C CA . ILE A 1 241 ? 9.759 -0.159 -15.370 1.00 85.06 241 ILE A CA 1
ATOM 1957 C C . ILE A 1 241 ? 10.558 -0.938 -16.412 1.00 85.06 241 ILE A C 1
ATOM 1959 O O . ILE A 1 241 ? 11.783 -0.891 -16.392 1.00 85.06 241 ILE A O 1
ATOM 1963 N N . LYS A 1 242 ? 9.871 -1.576 -17.365 1.00 83.69 242 LYS A N 1
ATOM 1964 C CA . LYS A 1 242 ? 10.529 -2.349 -18.424 1.00 83.69 242 LYS A CA 1
ATOM 1965 C C . LYS A 1 242 ? 11.400 -1.485 -19.336 1.00 83.69 242 LYS A C 1
ATOM 1967 O O . LYS A 1 242 ? 12.490 -1.908 -19.694 1.00 83.69 242 LYS A O 1
ATOM 1972 N N . ILE A 1 243 ? 10.958 -0.274 -19.688 1.00 84.38 243 ILE A N 1
ATOM 1973 C CA . ILE A 1 243 ? 11.785 0.676 -20.455 1.00 84.38 243 ILE A CA 1
ATOM 1974 C C . ILE A 1 243 ? 13.064 0.998 -19.683 1.00 84.38 243 ILE A C 1
ATOM 1976 O O . ILE A 1 243 ? 14.144 0.968 -20.263 1.00 84.38 243 ILE A O 1
ATOM 1980 N N . GLY A 1 244 ? 12.956 1.276 -18.381 1.00 82.38 244 GLY A N 1
ATOM 1981 C CA . GLY A 1 244 ? 14.117 1.512 -17.528 1.00 82.38 244 GLY A CA 1
ATOM 1982 C C . GLY A 1 244 ? 15.046 0.302 -17.462 1.00 82.38 244 GLY A C 1
ATOM 1983 O O . GLY A 1 244 ? 16.253 0.472 -17.576 1.00 82.38 244 GLY A O 1
ATOM 1984 N N . GLU A 1 245 ? 14.505 -0.911 -17.332 1.00 83.31 245 GLU A N 1
ATOM 1985 C CA . GLU A 1 245 ? 15.280 -2.159 -17.351 1.00 83.31 245 GLU A CA 1
ATOM 1986 C C . GLU A 1 245 ? 16.034 -2.341 -18.673 1.00 83.31 245 GLU A C 1
ATOM 1988 O O . GLU A 1 245 ? 17.244 -2.557 -18.653 1.00 83.31 245 GLU A O 1
ATOM 1993 N N . PHE A 1 246 ? 15.361 -2.189 -19.818 1.00 81.50 246 PHE A N 1
ATOM 1994 C CA . PHE A 1 246 ? 15.992 -2.327 -21.133 1.00 81.50 246 PHE A CA 1
ATOM 1995 C C . PHE A 1 246 ? 17.029 -1.234 -21.375 1.00 81.50 246 PHE A C 1
ATOM 1997 O O . PHE A 1 246 ? 18.175 -1.525 -21.705 1.00 81.50 246 PHE A O 1
ATOM 2004 N N . TYR A 1 247 ? 16.662 0.028 -21.165 1.00 80.94 247 TYR A N 1
ATOM 2005 C CA . TYR A 1 247 ? 17.546 1.159 -21.422 1.00 80.94 247 TYR A CA 1
ATOM 2006 C C . TYR A 1 247 ? 18.774 1.150 -20.496 1.00 80.94 247 TYR A C 1
ATOM 2008 O O . TYR A 1 247 ? 19.907 1.288 -20.966 1.00 80.94 247 TYR A O 1
ATOM 2016 N N . ASN A 1 248 ? 18.580 0.932 -19.189 1.00 81.38 248 ASN A N 1
ATOM 2017 C CA . ASN A 1 248 ? 19.693 0.853 -18.242 1.00 81.38 248 ASN A CA 1
ATOM 2018 C C . ASN A 1 248 ? 20.513 -0.426 -18.455 1.00 81.38 248 ASN A C 1
ATOM 2020 O O . ASN A 1 248 ? 21.732 -0.372 -18.302 1.00 81.38 248 ASN A O 1
ATOM 2024 N N . GLY A 1 249 ? 19.900 -1.546 -18.851 1.00 76.62 249 GLY A N 1
ATOM 2025 C CA . GLY A 1 249 ? 20.618 -2.772 -19.214 1.00 76.62 249 GLY A CA 1
ATOM 2026 C C . GLY A 1 249 ? 21.625 -2.529 -20.339 1.00 76.62 249 GLY A C 1
ATOM 2027 O O . GLY A 1 249 ? 22.811 -2.826 -20.182 1.00 76.62 249 GLY A O 1
ATOM 2028 N N . ILE A 1 250 ? 21.186 -1.859 -21.412 1.00 77.88 250 ILE A N 1
ATOM 2029 C CA . ILE A 1 250 ? 22.041 -1.526 -22.564 1.00 77.88 250 ILE A CA 1
ATOM 2030 C C . ILE A 1 250 ? 23.170 -0.560 -22.166 1.00 77.88 250 ILE A C 1
ATOM 2032 O O . ILE A 1 250 ? 24.312 -0.718 -22.593 1.00 77.88 250 ILE A O 1
ATOM 2036 N N . ARG A 1 251 ? 22.870 0.455 -21.345 1.00 71.94 251 ARG A N 1
ATOM 2037 C CA . ARG A 1 251 ? 23.818 1.532 -21.000 1.00 71.94 251 ARG A CA 1
ATOM 2038 C C . ARG A 1 251 ? 24.792 1.203 -19.864 1.00 71.94 251 ARG A C 1
ATOM 2040 O O . ARG A 1 251 ? 25.885 1.762 -19.853 1.00 71.94 251 ARG A O 1
ATOM 2047 N N . SER A 1 252 ? 24.399 0.382 -18.888 1.00 64.94 252 SER A N 1
ATOM 2048 C CA . SER A 1 252 ? 25.128 0.254 -17.612 1.00 64.94 252 SER A CA 1
ATOM 2049 C C . SER A 1 252 ? 25.664 -1.141 -17.289 1.00 64.94 252 SER A C 1
ATOM 2051 O O . SER A 1 252 ? 26.556 -1.238 -16.449 1.00 64.94 252 SER A O 1
ATOM 2053 N N . GLY A 1 253 ? 25.158 -2.206 -17.921 1.00 60.22 253 GLY A N 1
ATOM 2054 C CA . GLY A 1 253 ? 25.412 -3.572 -17.447 1.00 60.22 253 GLY A CA 1
ATOM 2055 C C . GLY A 1 253 ? 26.216 -4.480 -18.373 1.00 60.22 253 GLY A C 1
ATOM 2056 O O . GLY A 1 253 ? 27.029 -5.259 -17.883 1.00 60.22 253 GLY A O 1
ATOM 2057 N N . GLU A 1 254 ? 25.983 -4.428 -19.688 1.00 56.72 254 GLU A N 1
ATOM 2058 C CA . GLU A 1 254 ? 26.264 -5.607 -20.533 1.00 56.72 254 GLU A CA 1
ATOM 2059 C C . GLU A 1 254 ? 27.028 -5.313 -21.831 1.00 56.72 254 GLU A C 1
ATOM 2061 O O . GLU A 1 254 ? 27.655 -6.218 -22.376 1.00 56.72 254 GLU A O 1
ATOM 2066 N N . CYS A 1 255 ? 27.056 -4.065 -22.305 1.00 61.31 255 CYS A N 1
ATOM 2067 C CA . CYS A 1 255 ? 27.669 -3.744 -23.593 1.00 61.31 255 CYS A CA 1
ATOM 2068 C C . CYS A 1 255 ? 29.104 -3.220 -23.458 1.00 61.31 255 CYS A C 1
ATOM 2070 O O . CYS A 1 255 ? 29.378 -2.229 -22.775 1.00 61.31 255 CYS A O 1
ATOM 2072 N N . ALA A 1 256 ? 30.033 -3.840 -24.186 1.00 68.00 256 ALA A N 1
ATOM 2073 C CA . ALA A 1 256 ? 31.381 -3.313 -24.358 1.00 68.00 256 ALA A CA 1
ATOM 2074 C C . ALA A 1 256 ? 31.360 -2.027 -25.206 1.00 68.00 256 ALA A C 1
ATOM 2076 O O . ALA A 1 256 ? 30.499 -1.837 -26.066 1.00 68.00 256 ALA A O 1
ATOM 2077 N N . ALA A 1 257 ? 32.366 -1.160 -25.046 1.00 69.25 257 ALA A N 1
ATOM 2078 C CA . ALA A 1 257 ? 32.466 0.094 -25.806 1.00 69.25 257 ALA A CA 1
ATOM 2079 C C . ALA A 1 257 ? 32.407 -0.106 -27.337 1.00 69.25 257 ALA A C 1
ATOM 2081 O O . ALA A 1 257 ? 31.909 0.759 -28.054 1.00 69.25 257 ALA A O 1
ATOM 2082 N N . ALA A 1 258 ? 32.877 -1.254 -27.835 1.00 68.69 258 ALA A N 1
ATOM 2083 C CA . ALA A 1 258 ? 32.795 -1.618 -29.248 1.00 68.69 258 ALA A CA 1
ATOM 2084 C C . ALA A 1 258 ? 31.361 -1.959 -29.703 1.00 68.69 258 ALA A C 1
ATOM 2086 O O . ALA A 1 258 ? 30.970 -1.596 -30.807 1.00 68.69 258 ALA A O 1
ATOM 2087 N N . GLU A 1 259 ? 30.552 -2.604 -28.860 1.00 72.19 259 GLU A N 1
ATOM 2088 C CA . GLU A 1 259 ? 29.154 -2.941 -29.172 1.00 72.19 259 GLU A CA 1
ATOM 2089 C C . GLU A 1 259 ? 28.268 -1.693 -29.140 1.00 72.19 259 GLU A C 1
ATOM 2091 O O . GLU A 1 259 ? 27.430 -1.497 -30.020 1.00 72.19 259 GLU A O 1
ATOM 2096 N N . LEU A 1 260 ? 28.534 -0.780 -28.201 1.00 71.44 260 LEU A N 1
ATOM 2097 C CA . LEU A 1 260 ? 27.882 0.530 -28.155 1.00 71.44 260 LEU A CA 1
ATOM 2098 C C . LEU A 1 260 ? 28.180 1.375 -29.403 1.00 71.44 260 LEU A C 1
ATOM 2100 O O . LEU A 1 260 ? 27.322 2.138 -29.842 1.00 71.44 260 LEU A O 1
ATOM 2104 N N . GLN A 1 261 ? 29.366 1.235 -30.008 1.00 73.50 261 GLN A N 1
ATOM 2105 C CA . GLN A 1 261 ? 29.680 1.896 -31.280 1.00 73.50 261 GLN A CA 1
ATOM 2106 C C . GLN A 1 261 ? 28.885 1.318 -32.454 1.00 73.50 261 GLN A C 1
ATOM 2108 O O . GLN A 1 261 ? 28.440 2.087 -33.304 1.00 73.50 261 GLN A O 1
ATOM 2113 N N . LEU A 1 262 ? 28.675 -0.001 -32.492 1.00 73.44 262 LEU A N 1
ATOM 2114 C CA . LEU A 1 262 ? 27.892 -0.659 -33.546 1.00 73.44 262 LEU A CA 1
ATOM 2115 C C . LEU A 1 262 ? 26.414 -0.258 -33.501 1.00 73.44 262 LEU A C 1
ATOM 2117 O O . LEU A 1 262 ? 25.776 -0.125 -34.539 1.00 73.44 262 LEU A O 1
ATOM 2121 N N . ILE A 1 263 ? 25.892 -0.024 -32.299 1.00 75.75 263 ILE A N 1
ATOM 2122 C CA . ILE A 1 263 ? 24.474 0.258 -32.049 1.00 75.75 263 ILE A CA 1
ATOM 2123 C C . ILE A 1 263 ? 24.192 1.767 -31.932 1.00 75.75 263 ILE A C 1
ATOM 2125 O O . ILE A 1 263 ? 23.050 2.197 -31.790 1.00 75.75 263 ILE A O 1
ATOM 2129 N N . ARG A 1 264 ? 25.221 2.612 -32.039 1.00 77.12 264 ARG A N 1
ATOM 2130 C CA . ARG A 1 264 ? 25.142 4.053 -31.763 1.00 77.12 264 ARG A CA 1
ATOM 2131 C C . ARG A 1 264 ? 23.976 4.766 -32.453 1.00 77.12 264 ARG A C 1
ATOM 2133 O O . ARG A 1 264 ? 23.388 5.649 -31.842 1.00 77.12 264 ARG A O 1
ATOM 2140 N N . ASN A 1 265 ? 23.658 4.406 -33.694 1.00 77.31 265 ASN A N 1
ATOM 2141 C CA . ASN A 1 265 ? 22.579 5.046 -34.449 1.00 77.31 265 ASN A CA 1
ATOM 2142 C C . ASN A 1 265 ? 21.200 4.689 -33.874 1.00 77.31 265 ASN A C 1
ATOM 2144 O O . ASN A 1 265 ? 20.410 5.587 -33.603 1.00 77.31 265 ASN A O 1
ATOM 2148 N N . ASP A 1 266 ? 20.947 3.405 -33.611 1.00 77.12 266 ASP A N 1
ATOM 2149 C CA . ASP A 1 266 ? 19.701 2.939 -32.992 1.00 77.12 266 ASP A CA 1
ATOM 2150 C C . ASP A 1 266 ? 19.552 3.526 -31.578 1.00 77.12 266 ASP A C 1
ATOM 2152 O O . ASP A 1 266 ? 18.491 4.033 -31.216 1.00 77.12 266 ASP A O 1
ATOM 2156 N N . LEU A 1 267 ? 20.637 3.552 -30.795 1.00 80.25 267 LEU A N 1
ATOM 2157 C CA . LEU A 1 267 ? 20.643 4.178 -29.470 1.00 80.25 267 LEU A CA 1
ATOM 2158 C C . LEU A 1 267 ? 20.383 5.683 -29.524 1.00 80.25 267 LEU A C 1
ATOM 2160 O O . LEU A 1 267 ? 19.624 6.171 -28.696 1.00 80.25 267 LEU A O 1
ATOM 2164 N N . ALA A 1 268 ? 20.949 6.402 -30.497 1.00 80.56 268 ALA A N 1
ATOM 2165 C CA . ALA A 1 268 ? 20.700 7.831 -30.666 1.00 80.56 268 ALA A CA 1
ATOM 2166 C C . ALA A 1 268 ? 19.220 8.113 -30.961 1.00 80.56 268 ALA A C 1
ATOM 2168 O O . ALA A 1 268 ? 18.650 9.026 -30.372 1.00 80.56 268 ALA A O 1
ATOM 2169 N N . THR A 1 269 ? 18.568 7.288 -31.790 1.00 81.88 269 THR A N 1
ATOM 2170 C CA . THR A 1 269 ? 17.122 7.439 -32.021 1.00 81.88 269 THR A CA 1
ATOM 2171 C C . THR A 1 269 ? 16.318 7.209 -30.744 1.00 81.88 269 THR A C 1
ATOM 2173 O O . THR A 1 269 ? 15.429 7.998 -30.436 1.00 81.88 269 THR A O 1
ATOM 2176 N N . ILE A 1 270 ? 16.651 6.187 -29.948 1.00 80.88 270 ILE A N 1
ATOM 2177 C CA . ILE A 1 270 ? 15.985 5.939 -28.661 1.00 80.88 270 ILE A CA 1
ATOM 2178 C C . ILE A 1 270 ? 16.252 7.096 -27.691 1.00 80.88 270 ILE A C 1
ATOM 2180 O O . ILE A 1 270 ? 15.335 7.530 -27.001 1.00 80.88 270 ILE A O 1
ATOM 2184 N N . ASP A 1 271 ? 17.475 7.627 -27.659 1.00 80.19 271 ASP A N 1
ATOM 2185 C CA . ASP A 1 271 ? 17.860 8.764 -26.822 1.00 80.19 271 ASP A CA 1
ATOM 2186 C C . ASP A 1 271 ? 17.059 10.028 -27.151 1.00 80.19 271 ASP A C 1
ATOM 2188 O O . ASP A 1 271 ? 16.620 10.706 -26.223 1.00 80.19 271 ASP A O 1
ATOM 2192 N N . GLU A 1 272 ? 16.833 10.323 -28.434 1.00 82.81 272 GLU A N 1
ATOM 2193 C CA . GLU A 1 272 ? 16.002 11.448 -28.882 1.00 82.81 272 GLU A CA 1
ATOM 2194 C C . GLU A 1 272 ? 14.549 11.281 -28.417 1.00 82.81 272 GLU A C 1
ATOM 2196 O O . GLU A 1 272 ? 13.968 12.200 -27.837 1.00 82.81 272 GLU A O 1
ATOM 2201 N N . HIS A 1 273 ? 13.965 10.089 -28.589 1.00 80.56 273 HIS A N 1
ATOM 2202 C CA . HIS A 1 273 ? 12.600 9.821 -28.125 1.00 80.56 273 HIS A CA 1
ATOM 2203 C C . HIS A 1 273 ? 12.501 9.878 -26.595 1.00 80.56 273 HIS A C 1
ATOM 2205 O O . HIS A 1 273 ? 11.536 10.424 -26.063 1.00 80.56 273 HIS A O 1
ATOM 2211 N N . VAL A 1 274 ? 13.503 9.362 -25.875 1.00 81.19 274 VAL A N 1
ATOM 2212 C CA . VAL A 1 274 ? 13.589 9.441 -24.410 1.00 81.19 274 VAL A CA 1
ATOM 2213 C C . VAL A 1 274 ? 13.744 10.888 -23.945 1.00 81.19 274 VAL A C 1
ATOM 2215 O O . VAL A 1 274 ? 13.181 11.249 -22.916 1.00 81.19 274 VAL A O 1
ATOM 2218 N N . GLU A 1 275 ? 14.456 11.739 -24.680 1.00 81.12 275 GLU A N 1
ATOM 2219 C CA . GLU A 1 275 ? 14.596 13.159 -24.353 1.00 81.12 275 GLU A CA 1
ATOM 2220 C C . GLU A 1 275 ? 13.274 13.915 -24.529 1.00 81.12 275 GLU A C 1
ATOM 2222 O O . GLU A 1 275 ? 12.848 14.616 -23.608 1.00 81.12 275 GLU A O 1
ATOM 2227 N N . VAL A 1 276 ? 12.575 13.700 -25.648 1.00 80.12 276 VAL A N 1
ATOM 2228 C CA . VAL A 1 276 ? 11.221 14.240 -25.871 1.00 80.12 276 VAL A CA 1
ATOM 2229 C C . VAL A 1 276 ? 10.270 13.761 -24.773 1.00 80.12 276 VAL A C 1
ATOM 2231 O O . VAL A 1 276 ? 9.539 14.557 -24.182 1.00 80.12 276 VAL A O 1
ATOM 2234 N N . ALA A 1 277 ? 10.339 12.476 -24.432 1.00 79.44 277 ALA A N 1
ATOM 2235 C CA . ALA A 1 277 ? 9.576 11.867 -23.353 1.00 79.44 277 ALA A CA 1
ATOM 2236 C C . ALA A 1 277 ? 9.887 12.501 -21.983 1.00 79.44 277 ALA A C 1
ATOM 2238 O O . ALA A 1 277 ? 8.961 12.822 -21.246 1.00 79.44 277 ALA A O 1
ATOM 2239 N N . CYS A 1 278 ? 11.155 12.755 -21.646 1.00 76.88 278 CYS A N 1
ATOM 2240 C CA . CYS A 1 278 ? 11.536 13.434 -20.400 1.00 76.88 278 CYS A CA 1
ATOM 2241 C C . CYS A 1 278 ? 10.992 14.871 -20.312 1.00 76.88 278 CYS A C 1
ATOM 2243 O O . CYS A 1 278 ? 10.703 15.341 -19.214 1.00 76.88 278 CYS A O 1
ATOM 2245 N N . GLN A 1 279 ? 10.874 15.574 -21.443 1.00 75.50 279 GLN A N 1
ATOM 2246 C CA . GLN A 1 279 ? 10.417 16.968 -21.482 1.00 75.50 279 GLN A CA 1
ATOM 2247 C C . GLN A 1 279 ? 8.888 17.104 -21.504 1.00 75.50 279 GLN A C 1
ATOM 2249 O O . GLN A 1 279 ? 8.358 18.075 -20.969 1.00 75.50 279 GLN A O 1
ATOM 2254 N N . GLN A 1 280 ? 8.182 16.162 -22.135 1.00 75.31 280 GLN A N 1
ATOM 2255 C CA . GLN A 1 280 ? 6.743 16.277 -22.397 1.00 75.31 280 GLN A CA 1
ATOM 2256 C C . GLN A 1 280 ? 5.868 15.392 -21.500 1.00 75.31 280 GLN A C 1
ATOM 2258 O O . GLN A 1 280 ? 4.710 15.741 -21.269 1.00 75.31 280 GLN A O 1
ATOM 2263 N N . LEU A 1 281 ? 6.383 14.264 -20.988 1.00 76.56 281 LEU A N 1
ATOM 2264 C CA . LEU A 1 281 ? 5.567 13.311 -20.231 1.00 76.56 281 LEU A CA 1
ATOM 2265 C C . LEU A 1 281 ? 5.441 13.705 -18.762 1.00 76.56 281 LEU A C 1
ATOM 2267 O O . LEU A 1 281 ? 6.350 13.516 -17.947 1.00 76.56 281 LEU A O 1
ATOM 2271 N N . THR A 1 282 ? 4.236 14.131 -18.414 1.00 77.19 282 THR A N 1
ATOM 2272 C CA . THR A 1 282 ? 3.736 14.158 -17.040 1.00 77.19 282 THR A CA 1
ATOM 2273 C C . THR A 1 282 ? 2.681 13.071 -16.862 1.00 77.19 282 THR A C 1
ATOM 2275 O O . THR A 1 282 ? 2.134 12.546 -17.835 1.00 77.19 282 THR A O 1
ATOM 2278 N N . TRP A 1 283 ? 2.358 12.715 -15.619 1.00 76.56 283 TRP A N 1
ATOM 2279 C CA . TRP A 1 283 ? 1.275 11.760 -15.347 1.00 76.56 283 TRP A CA 1
ATOM 2280 C C . TRP A 1 283 ? -0.087 12.246 -15.870 1.00 76.56 283 TRP A C 1
ATOM 2282 O O . TRP A 1 283 ? -0.956 11.425 -16.171 1.00 76.56 283 TRP A O 1
ATOM 2292 N N . ARG A 1 284 ? -0.247 13.565 -16.040 1.00 75.44 284 ARG A N 1
ATOM 2293 C CA . ARG A 1 284 ? -1.398 14.208 -16.686 1.00 75.44 284 ARG A CA 1
ATOM 2294 C C . ARG A 1 284 ? -1.421 14.033 -18.206 1.00 75.44 284 ARG A C 1
ATOM 2296 O O . ARG A 1 284 ? -2.460 13.676 -18.757 1.00 75.44 284 ARG A O 1
ATOM 2303 N N . ASN A 1 285 ? -0.295 14.284 -18.870 1.00 74.44 285 ASN A N 1
ATOM 2304 C CA . ASN A 1 285 ? -0.166 14.242 -20.326 1.00 74.44 285 ASN A CA 1
ATOM 2305 C C . ASN A 1 285 ? 0.701 13.048 -20.728 1.00 74.44 285 ASN A C 1
ATOM 2307 O O . ASN A 1 285 ? 1.882 13.188 -21.043 1.00 74.44 285 ASN A O 1
ATOM 2311 N N . TYR A 1 286 ? 0.099 11.860 -20.691 1.00 72.50 286 TYR A N 1
ATOM 2312 C CA . TYR A 1 286 ? 0.765 10.635 -21.112 1.00 72.50 286 TYR A CA 1
ATOM 2313 C C . TYR A 1 286 ? 0.490 10.362 -22.590 1.00 72.50 286 TYR A C 1
ATOM 2315 O O . TYR A 1 286 ? -0.630 10.007 -22.960 1.00 72.50 286 TYR A O 1
ATOM 2323 N N . ASP A 1 287 ? 1.514 10.512 -23.426 1.00 79.31 287 ASP A N 1
ATOM 2324 C CA . ASP A 1 287 ? 1.457 10.077 -24.817 1.00 79.31 287 ASP A CA 1
ATOM 2325 C C . ASP A 1 287 ? 1.756 8.573 -24.901 1.00 79.31 287 ASP A C 1
ATOM 2327 O O . ASP A 1 287 ? 2.909 8.127 -24.886 1.00 79.31 287 ASP A O 1
ATOM 2331 N N . ASP A 1 288 ? 0.684 7.781 -24.969 1.00 78.38 288 ASP A N 1
ATOM 2332 C CA . ASP A 1 288 ? 0.752 6.326 -25.091 1.00 78.38 288 ASP A CA 1
ATOM 2333 C C . ASP A 1 288 ? 1.518 5.874 -26.353 1.00 78.38 288 ASP A C 1
ATOM 2335 O O . ASP A 1 288 ? 2.148 4.814 -26.327 1.00 78.38 288 ASP A O 1
ATOM 2339 N N . GLN A 1 289 ? 1.515 6.657 -27.440 1.00 81.44 289 GLN A N 1
ATOM 2340 C CA . GLN A 1 289 ? 2.174 6.281 -28.696 1.00 81.44 289 GLN A CA 1
ATOM 2341 C C . GLN A 1 289 ? 3.687 6.467 -28.618 1.00 81.44 289 GLN A C 1
ATOM 2343 O O . GLN A 1 289 ? 4.432 5.560 -28.993 1.00 81.44 289 GLN A O 1
ATOM 2348 N N . LEU A 1 290 ? 4.146 7.601 -28.082 1.00 78.69 290 LEU A N 1
ATOM 2349 C CA . LEU A 1 290 ? 5.576 7.850 -27.885 1.00 78.69 290 LEU A CA 1
ATOM 2350 C C . LEU A 1 290 ? 6.193 6.817 -26.940 1.00 78.69 290 LEU A C 1
ATOM 2352 O O . LEU A 1 290 ? 7.252 6.260 -27.233 1.00 78.69 290 LEU A O 1
ATOM 2356 N N . VAL A 1 291 ? 5.512 6.498 -25.835 1.00 81.56 291 VAL A N 1
ATOM 2357 C CA . VAL A 1 291 ? 6.033 5.514 -24.877 1.00 81.56 291 VAL A CA 1
ATOM 2358 C C . VAL A 1 291 ? 6.007 4.096 -25.449 1.00 81.56 291 VAL A C 1
ATOM 2360 O O . VAL A 1 291 ? 6.951 3.339 -25.219 1.00 81.56 291 VAL A O 1
ATOM 2363 N N . ALA A 1 292 ? 4.984 3.729 -26.227 1.00 83.25 292 ALA A N 1
ATOM 2364 C CA . ALA A 1 292 ? 4.973 2.453 -26.940 1.00 83.25 292 ALA A CA 1
ATOM 2365 C C . ALA A 1 292 ? 6.123 2.358 -27.956 1.00 83.25 292 ALA A C 1
ATOM 2367 O O . ALA A 1 292 ? 6.780 1.323 -28.028 1.00 83.25 292 ALA A O 1
ATOM 2368 N N . GLY A 1 293 ? 6.419 3.442 -28.680 1.00 82.31 293 GLY A N 1
ATOM 2369 C CA . GLY A 1 293 ? 7.554 3.512 -29.602 1.00 82.31 293 GLY A CA 1
ATOM 2370 C C . GLY A 1 293 ? 8.892 3.275 -28.901 1.00 82.31 293 GLY A C 1
ATOM 2371 O O . GLY A 1 293 ? 9.662 2.412 -29.324 1.00 82.31 293 GLY A O 1
ATOM 2372 N N . ILE A 1 294 ? 9.132 3.963 -27.779 1.00 82.25 294 ILE A N 1
ATOM 2373 C CA . ILE A 1 294 ? 10.339 3.766 -26.956 1.00 82.25 294 ILE A CA 1
ATOM 2374 C C . ILE A 1 294 ? 10.402 2.332 -26.426 1.00 82.25 294 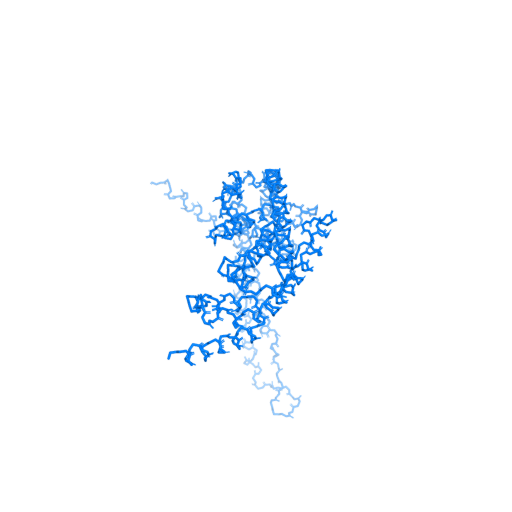ILE A C 1
ATOM 2376 O O . ILE A 1 294 ? 11.464 1.711 -26.443 1.00 82.25 294 ILE A O 1
ATOM 2380 N N . PHE A 1 295 ? 9.278 1.786 -25.957 1.00 84.00 295 PHE A N 1
ATOM 2381 C CA . PHE A 1 295 ? 9.212 0.422 -25.440 1.00 84.00 295 PHE A CA 1
ATOM 2382 C C . PHE A 1 295 ? 9.578 -0.618 -26.501 1.00 84.00 295 PHE A C 1
ATOM 2384 O O . PHE A 1 295 ? 10.435 -1.456 -26.244 1.00 84.00 295 PHE A O 1
ATOM 2391 N N . GLU A 1 296 ? 8.973 -0.561 -27.687 1.00 85.25 296 GLU A N 1
ATOM 2392 C CA . GLU A 1 296 ? 9.245 -1.527 -28.756 1.00 85.25 296 GLU A CA 1
ATOM 2393 C C . GLU A 1 296 ? 10.692 -1.403 -29.255 1.00 85.25 296 GLU A C 1
ATOM 2395 O O . GLU A 1 296 ? 11.401 -2.405 -29.314 1.00 85.25 296 GLU A O 1
ATOM 2400 N N . GLN A 1 297 ? 11.180 -0.181 -29.499 1.00 82.25 297 GLN A N 1
ATOM 2401 C CA . GLN A 1 297 ? 12.558 0.044 -29.954 1.00 82.25 297 GLN A CA 1
ATOM 2402 C C . GLN A 1 297 ? 13.597 -0.409 -28.919 1.00 82.25 297 GLN A C 1
ATOM 2404 O O . GLN A 1 297 ? 14.572 -1.076 -29.269 1.00 82.25 297 GLN A O 1
ATOM 2409 N N . SER A 1 298 ? 13.389 -0.088 -27.637 1.00 84.88 298 SER A N 1
ATOM 2410 C CA . SER A 1 298 ? 14.291 -0.514 -26.558 1.00 84.88 298 SER A CA 1
ATOM 2411 C C . SER A 1 298 ? 14.243 -2.021 -26.324 1.00 84.88 298 SER A C 1
ATOM 2413 O O . SER A 1 298 ? 15.296 -2.636 -26.161 1.00 84.88 298 SER A O 1
ATOM 2415 N N . ARG A 1 299 ? 13.055 -2.638 -26.368 1.00 84.81 299 ARG A N 1
ATOM 2416 C CA . ARG A 1 299 ? 12.885 -4.093 -26.253 1.00 84.81 299 ARG A CA 1
ATOM 2417 C C . ARG A 1 299 ? 13.586 -4.816 -27.391 1.00 84.81 299 ARG A C 1
ATOM 2419 O O . ARG A 1 299 ? 14.326 -5.761 -27.136 1.00 84.81 299 ARG A O 1
ATOM 2426 N N . ASP A 1 300 ? 13.352 -4.394 -28.628 1.00 84.25 300 ASP A N 1
ATOM 2427 C CA . ASP A 1 300 ? 13.921 -5.043 -29.806 1.00 84.25 300 ASP A CA 1
ATOM 2428 C C . ASP A 1 300 ? 15.442 -4.899 -29.813 1.00 84.25 300 ASP A C 1
ATOM 2430 O O . ASP A 1 300 ? 16.162 -5.852 -30.114 1.00 84.25 300 ASP A O 1
ATOM 2434 N N . LEU A 1 301 ? 15.959 -3.735 -29.416 1.00 81.56 301 LEU A N 1
ATOM 2435 C CA . LEU A 1 301 ? 17.394 -3.540 -29.292 1.00 81.56 301 LEU A CA 1
ATOM 2436 C C . LEU A 1 301 ? 18.008 -4.402 -28.179 1.00 81.56 301 LEU A C 1
ATOM 2438 O O . LEU A 1 301 ? 19.012 -5.077 -28.410 1.00 81.56 301 LEU A O 1
ATOM 2442 N N . PHE A 1 302 ? 17.386 -4.425 -27.000 1.00 82.38 302 PHE A N 1
ATOM 2443 C CA . PHE A 1 302 ? 17.835 -5.245 -25.876 1.00 82.38 302 PHE A CA 1
ATOM 2444 C C . PHE A 1 302 ? 17.785 -6.744 -26.206 1.00 82.38 302 PHE A C 1
ATOM 2446 O O . PHE A 1 302 ? 18.731 -7.473 -25.917 1.00 82.38 302 PHE A O 1
ATOM 2453 N N . ALA A 1 303 ? 16.730 -7.213 -26.879 1.00 83.88 303 ALA A N 1
ATOM 2454 C CA . ALA A 1 303 ? 16.598 -8.605 -27.299 1.00 83.88 303 ALA A CA 1
ATOM 2455 C C . ALA A 1 303 ? 17.697 -9.016 -28.292 1.00 83.88 303 ALA A C 1
ATOM 2457 O O . ALA A 1 303 ? 18.289 -10.085 -28.136 1.00 83.88 303 ALA A O 1
ATOM 2458 N N . ARG A 1 304 ? 18.013 -8.164 -29.278 1.00 82.50 304 ARG A N 1
ATOM 2459 C CA . ARG A 1 304 ? 19.104 -8.412 -30.241 1.00 82.50 304 ARG A CA 1
ATOM 2460 C C . ARG A 1 304 ? 20.464 -8.472 -29.547 1.00 82.50 304 ARG A C 1
ATOM 2462 O O . ARG A 1 304 ? 21.266 -9.355 -29.847 1.00 82.50 304 ARG A O 1
ATOM 2469 N N . LEU A 1 305 ? 20.698 -7.582 -28.586 1.00 81.12 305 LEU A N 1
ATOM 2470 C CA . LEU A 1 305 ? 21.906 -7.575 -27.760 1.00 81.12 305 LEU A CA 1
ATOM 2471 C C . LEU A 1 305 ? 22.049 -8.851 -26.929 1.00 81.12 305 LEU A C 1
ATOM 2473 O O . LEU A 1 305 ? 23.075 -9.522 -27.004 1.00 81.12 305 LEU A O 1
ATOM 2477 N N . GLN A 1 306 ? 20.997 -9.241 -26.212 1.00 82.44 306 GLN A N 1
ATOM 2478 C CA . GLN A 1 306 ? 20.966 -10.472 -25.419 1.00 82.44 306 GLN A CA 1
ATOM 2479 C C . GLN A 1 306 ? 21.197 -11.722 -26.277 1.00 82.44 306 GLN A C 1
ATOM 2481 O O . GLN A 1 306 ? 21.964 -12.608 -25.899 1.00 82.44 306 GLN A O 1
ATOM 2486 N N . GLN A 1 307 ? 20.602 -11.783 -27.471 1.00 82.75 307 GLN A N 1
ATOM 2487 C CA . GLN A 1 307 ? 20.860 -12.866 -28.421 1.00 82.75 307 GLN A CA 1
ATOM 2488 C C . GLN A 1 307 ? 22.314 -12.871 -28.909 1.00 82.75 307 GLN A C 1
ATOM 2490 O O . GLN A 1 307 ? 22.930 -13.935 -28.973 1.00 82.75 307 GLN A O 1
ATOM 2495 N N . SER A 1 308 ? 22.892 -11.702 -29.200 1.00 82.12 308 SER A N 1
ATOM 2496 C CA . SER A 1 308 ? 24.300 -11.590 -29.595 1.00 82.12 308 SER A CA 1
ATOM 2497 C C . SER A 1 308 ? 25.247 -12.062 -28.489 1.00 82.12 308 SER A C 1
ATOM 2499 O O . SER A 1 308 ? 26.156 -12.857 -28.753 1.00 82.12 308 SER A O 1
ATOM 2501 N N . HIS A 1 309 ? 25.006 -11.646 -27.243 1.00 83.00 309 HIS A N 1
ATOM 2502 C CA . HIS A 1 309 ? 25.770 -12.106 -26.083 1.00 83.00 309 HIS A CA 1
ATOM 2503 C C . HIS A 1 309 ? 25.631 -13.619 -25.881 1.00 83.00 309 HIS A C 1
ATOM 2505 O O . HIS A 1 309 ? 26.642 -14.308 -25.763 1.00 83.00 309 HIS A O 1
ATOM 2511 N N . GLY A 1 310 ? 24.413 -14.164 -25.963 1.00 84.00 310 GLY A N 1
ATOM 2512 C CA . GLY A 1 310 ? 24.177 -15.609 -25.888 1.00 84.00 310 GLY A CA 1
ATOM 2513 C C . GLY A 1 310 ? 24.903 -16.399 -26.984 1.00 84.00 310 GLY A C 1
ATOM 2514 O O . GLY A 1 310 ? 25.457 -17.470 -26.725 1.00 84.00 310 GLY A O 1
ATOM 2515 N N . ASN A 1 311 ? 24.977 -15.851 -28.200 1.00 85.12 311 ASN A N 1
ATOM 2516 C CA . ASN A 1 311 ? 25.729 -16.443 -29.306 1.00 85.12 311 ASN A CA 1
ATOM 2517 C C . ASN A 1 311 ? 27.243 -16.440 -29.035 1.00 85.12 311 ASN A C 1
ATOM 2519 O O . ASN A 1 311 ? 27.915 -17.446 -29.281 1.00 85.12 311 ASN A O 1
ATOM 2523 N N . LEU A 1 312 ? 27.788 -15.347 -28.492 1.00 83.69 312 LEU A N 1
ATOM 2524 C CA . LEU A 1 312 ? 29.194 -15.278 -28.084 1.00 83.69 312 LEU A CA 1
ATOM 2525 C C . LEU A 1 312 ? 29.498 -16.253 -26.941 1.00 83.69 312 LEU A C 1
ATOM 2527 O O . LEU A 1 312 ? 30.503 -16.964 -26.995 1.00 83.69 312 LEU A O 1
ATOM 2531 N N . ASP A 1 313 ? 28.614 -16.360 -25.954 1.00 86.38 313 ASP A N 1
ATOM 2532 C CA . ASP A 1 313 ? 28.755 -17.310 -24.854 1.00 86.38 313 ASP A CA 1
ATOM 2533 C C . ASP A 1 313 ? 28.699 -18.761 -25.331 1.00 86.38 313 ASP A C 1
ATOM 2535 O O . ASP A 1 313 ? 29.477 -19.587 -24.852 1.00 86.38 313 ASP A O 1
ATOM 2539 N N . ALA A 1 314 ? 27.866 -19.084 -26.323 1.00 86.50 314 ALA A N 1
ATOM 2540 C CA . ALA A 1 314 ? 27.848 -20.407 -26.943 1.00 86.50 314 ALA A CA 1
ATOM 2541 C C . ALA A 1 314 ? 29.181 -20.731 -27.643 1.00 86.50 314 ALA A C 1
ATOM 2543 O O . ALA A 1 314 ? 29.714 -21.837 -27.481 1.00 86.50 314 ALA A O 1
ATOM 2544 N N . ILE A 1 315 ? 29.766 -19.764 -28.365 1.00 85.75 315 ILE A N 1
ATOM 2545 C CA . ILE A 1 315 ? 31.102 -19.901 -28.972 1.00 85.75 315 ILE A CA 1
ATOM 2546 C C . ILE A 1 315 ? 32.150 -20.134 -27.880 1.00 85.75 315 ILE A C 1
ATOM 2548 O O . ILE A 1 315 ? 32.932 -21.087 -27.957 1.00 85.75 315 ILE A O 1
ATOM 2552 N N . LEU A 1 316 ? 32.155 -19.295 -26.842 1.00 86.94 316 LEU A N 1
ATOM 2553 C CA . LEU A 1 316 ? 33.117 -19.375 -25.745 1.00 86.94 316 LEU A CA 1
ATOM 2554 C C . LEU A 1 316 ? 32.964 -20.665 -24.941 1.00 86.94 316 LEU A C 1
ATOM 2556 O O . LEU A 1 316 ? 33.970 -21.259 -24.561 1.00 86.94 316 LEU A O 1
ATOM 2560 N N . ALA A 1 317 ? 31.744 -21.134 -24.691 1.00 88.44 317 ALA A N 1
ATOM 2561 C CA . ALA A 1 317 ? 31.479 -22.397 -24.010 1.00 88.44 317 ALA A CA 1
ATOM 2562 C C . ALA A 1 317 ? 32.011 -23.579 -24.825 1.00 88.44 317 ALA A C 1
ATOM 2564 O O . ALA A 1 317 ? 32.685 -24.453 -24.273 1.00 88.44 317 ALA A O 1
ATOM 2565 N N . SER A 1 318 ? 31.785 -23.568 -26.140 1.00 86.44 318 SER A N 1
ATOM 2566 C CA . SER A 1 318 ? 32.300 -24.594 -27.045 1.00 86.44 318 SER A CA 1
ATOM 2567 C C . SER A 1 318 ? 33.834 -24.588 -27.088 1.00 86.44 318 SER A C 1
ATOM 2569 O O . SER A 1 318 ? 34.464 -25.632 -26.917 1.00 86.44 318 SER A O 1
ATOM 2571 N N . MET A 1 319 ? 34.451 -23.403 -27.170 1.00 86.25 319 MET A N 1
ATOM 2572 C CA . MET A 1 319 ? 35.907 -23.229 -27.097 1.00 86.25 319 MET A CA 1
ATOM 2573 C C . MET A 1 319 ? 36.487 -23.680 -25.749 1.00 86.25 319 MET A C 1
ATOM 2575 O O . MET A 1 319 ? 37.525 -24.344 -25.688 1.00 86.25 319 MET A O 1
ATOM 2579 N N . ARG A 1 320 ? 35.818 -23.350 -24.639 1.00 87.69 320 ARG A N 1
ATOM 2580 C CA . ARG A 1 320 ? 36.207 -23.744 -23.274 1.00 87.69 320 ARG A CA 1
ATOM 2581 C C . ARG A 1 320 ? 36.119 -25.252 -23.066 1.00 87.69 320 ARG A C 1
ATOM 2583 O O . ARG A 1 320 ? 36.979 -25.796 -22.378 1.00 87.69 320 ARG A O 1
ATOM 2590 N N . ARG A 1 321 ? 35.119 -25.917 -23.653 1.00 84.38 321 ARG A N 1
ATOM 2591 C CA . ARG A 1 321 ? 34.903 -27.365 -23.527 1.00 84.38 321 ARG A CA 1
ATOM 2592 C C . ARG A 1 321 ? 36.123 -28.142 -23.988 1.00 84.38 321 ARG A C 1
ATOM 2594 O O . ARG A 1 321 ? 36.664 -28.922 -23.216 1.00 84.38 321 ARG A O 1
ATOM 2601 N N . TRP A 1 322 ? 36.595 -27.876 -25.202 1.00 81.25 322 TRP A N 1
ATOM 2602 C CA . TRP A 1 322 ? 37.804 -28.533 -25.664 1.00 81.25 322 TRP A CA 1
ATOM 2603 C C . TRP A 1 322 ? 39.037 -27.923 -24.991 1.00 81.25 322 TRP A C 1
ATOM 2605 O O . TRP A 1 322 ? 39.801 -28.663 -24.390 1.00 81.25 322 TRP A O 1
ATOM 2615 N N . SER A 1 323 ? 39.242 -26.602 -24.956 1.00 83.62 323 SER A N 1
ATOM 2616 C CA . SER A 1 323 ? 40.497 -26.016 -24.424 1.00 83.62 323 SER A CA 1
ATOM 2617 C C . SER A 1 323 ? 40.871 -26.455 -23.000 1.00 83.62 323 SER A C 1
ATOM 2619 O O . SER A 1 323 ? 42.060 -26.594 -22.715 1.00 83.62 323 SER A O 1
ATOM 2621 N N . ARG A 1 324 ? 39.889 -26.742 -22.135 1.00 82.44 324 ARG A N 1
ATOM 2622 C CA . ARG A 1 324 ? 40.105 -27.212 -20.755 1.00 82.44 324 ARG A CA 1
ATOM 2623 C C . ARG A 1 324 ? 40.416 -28.701 -20.634 1.00 82.44 324 ARG A C 1
ATOM 2625 O O . ARG A 1 324 ? 40.964 -29.112 -19.615 1.00 82.44 324 ARG A O 1
ATOM 2632 N N . GLU A 1 325 ? 40.090 -29.507 -21.639 1.00 75.94 325 GLU A N 1
ATOM 2633 C CA . GLU A 1 325 ? 40.435 -30.926 -21.656 1.00 75.94 325 GLU A CA 1
ATOM 2634 C C . GLU A 1 325 ? 41.913 -31.094 -22.051 1.00 75.94 325 GLU A C 1
ATOM 2636 O O . GLU A 1 325 ? 42.288 -30.734 -23.177 1.00 75.94 325 GLU A O 1
ATOM 2641 N N . PRO A 1 326 ? 42.774 -31.622 -21.156 1.00 74.81 326 PRO A N 1
ATOM 2642 C CA . PRO A 1 326 ? 44.180 -31.832 -21.463 1.00 74.81 326 PRO A CA 1
ATOM 2643 C C . PRO A 1 326 ? 44.347 -32.991 -22.452 1.00 74.81 326 PRO A C 1
ATOM 2645 O O . PRO A 1 326 ? 43.784 -34.071 -22.273 1.00 74.81 326 PRO A O 1
ATOM 2648 N N . LEU A 1 327 ? 45.189 -32.786 -23.469 1.00 72.56 327 LEU A N 1
ATOM 2649 C CA . LEU A 1 327 ? 45.516 -33.802 -24.482 1.00 72.56 327 LEU A CA 1
ATOM 2650 C C . LEU A 1 327 ? 46.167 -35.055 -23.879 1.00 72.56 327 LEU A C 1
ATOM 2652 O O . LEU A 1 327 ? 45.987 -36.165 -24.382 1.00 72.56 327 LEU A O 1
ATOM 2656 N N . HIS A 1 328 ? 46.906 -34.876 -22.785 1.00 72.50 328 HIS A N 1
ATOM 2657 C CA . HIS A 1 328 ? 47.561 -35.951 -22.059 1.00 72.50 328 HIS A CA 1
ATOM 2658 C C . HIS A 1 328 ? 46.974 -36.061 -20.656 1.00 72.50 328 HIS A C 1
ATOM 2660 O O . HIS A 1 328 ? 47.026 -35.118 -19.868 1.00 72.50 328 HIS A O 1
ATOM 2666 N N . GLN A 1 329 ? 46.434 -37.235 -20.343 1.00 70.81 329 GLN A N 1
ATOM 2667 C CA . GLN A 1 329 ? 45.917 -37.570 -19.020 1.00 70.81 329 GLN A CA 1
ATOM 2668 C C . GLN A 1 329 ? 46.878 -38.536 -18.319 1.00 70.81 329 GLN A C 1
ATOM 2670 O O . GLN A 1 329 ? 47.601 -39.299 -18.969 1.00 70.81 329 GLN A O 1
ATOM 2675 N N . ARG A 1 330 ? 46.910 -38.485 -16.984 1.00 66.44 330 ARG A N 1
ATOM 2676 C CA . ARG A 1 330 ? 47.682 -39.436 -16.176 1.00 66.44 330 ARG A CA 1
ATOM 2677 C C . ARG A 1 330 ? 47.073 -40.830 -16.301 1.00 66.44 330 ARG A C 1
ATOM 2679 O O . ARG A 1 330 ? 45.854 -40.970 -16.300 1.00 66.44 330 ARG A O 1
ATOM 2686 N N . SER A 1 331 ? 47.925 -41.849 -16.378 1.00 61.59 331 SER A N 1
ATOM 2687 C CA . SER A 1 331 ? 47.480 -43.243 -16.312 1.00 61.59 331 SER A CA 1
ATOM 2688 C C . SER A 1 331 ? 46.697 -43.493 -15.015 1.00 61.59 331 SER A C 1
ATOM 2690 O O . SER A 1 331 ? 47.192 -43.186 -13.931 1.00 61.59 331 SER A O 1
ATOM 2692 N N . LEU A 1 332 ? 45.504 -44.094 -15.117 1.00 61.50 332 LEU A N 1
ATOM 2693 C CA . LEU A 1 332 ? 44.699 -44.538 -13.964 1.00 61.50 332 LEU A CA 1
ATOM 2694 C C . LEU A 1 332 ? 45.447 -45.577 -13.107 1.00 61.50 332 LEU A C 1
ATOM 2696 O O . LEU A 1 332 ? 45.201 -45.710 -11.911 1.00 61.50 332 LEU A O 1
ATOM 2700 N N . TYR A 1 333 ? 46.411 -46.280 -13.707 1.00 58.94 333 TYR A N 1
ATOM 2701 C CA . TYR A 1 333 ? 47.239 -47.283 -13.051 1.00 58.94 333 TYR A CA 1
ATOM 2702 C C . TYR A 1 333 ? 48.579 -46.678 -12.614 1.00 58.94 333 TYR A C 1
ATOM 2704 O O . TYR A 1 333 ? 49.606 -46.868 -13.267 1.00 58.94 333 TYR A O 1
ATOM 2712 N N . GLY A 1 334 ? 48.545 -45.918 -11.516 1.00 55.19 334 GLY A N 1
ATOM 2713 C CA . GLY A 1 334 ? 49.588 -45.825 -10.478 1.00 55.19 334 GLY A CA 1
ATOM 2714 C C . GLY A 1 334 ? 51.027 -45.426 -10.836 1.00 55.19 334 GLY A C 1
ATOM 2715 O O . GLY A 1 334 ? 51.878 -45.416 -9.951 1.00 55.19 334 GLY A O 1
ATOM 2716 N N . ARG A 1 335 ? 51.355 -45.091 -12.083 1.00 59.06 335 ARG A N 1
ATOM 2717 C CA . ARG A 1 335 ? 52.668 -44.545 -12.453 1.00 59.06 335 ARG A CA 1
ATOM 2718 C C . ARG A 1 335 ? 52.459 -43.107 -12.895 1.00 59.06 335 ARG A C 1
ATOM 2720 O O . ARG A 1 335 ? 51.547 -42.849 -13.672 1.00 59.06 335 ARG A O 1
ATOM 2727 N N . ASN A 1 336 ? 53.305 -42.186 -12.429 1.00 58.03 336 ASN A N 1
ATOM 2728 C CA . ASN A 1 336 ? 53.318 -40.751 -12.772 1.00 58.03 336 ASN A CA 1
ATOM 2729 C C . ASN A 1 336 ? 53.617 -40.466 -14.267 1.00 58.03 336 ASN A C 1
ATOM 2731 O O . ASN A 1 336 ? 54.216 -39.452 -14.608 1.00 58.03 336 ASN A O 1
ATOM 2735 N N . LEU A 1 337 ? 53.237 -41.376 -15.159 1.00 67.44 337 LEU A N 1
ATOM 2736 C CA . LEU A 1 337 ? 53.492 -41.377 -16.585 1.00 67.44 337 LEU A CA 1
ATOM 2737 C C . LEU A 1 337 ? 52.227 -40.925 -17.323 1.00 67.44 337 LEU A C 1
ATOM 2739 O O . LEU A 1 337 ? 51.100 -41.256 -16.936 1.00 67.44 337 LEU A O 1
ATOM 2743 N N . LEU A 1 338 ? 52.431 -40.156 -18.390 1.00 67.06 338 LEU A N 1
ATOM 2744 C CA . LEU A 1 338 ? 51.368 -39.760 -19.308 1.00 67.06 338 LEU A CA 1
ATOM 2745 C C . LEU A 1 338 ? 50.887 -40.995 -20.076 1.00 67.06 338 LEU A C 1
ATOM 2747 O O . LEU A 1 338 ? 51.702 -41.780 -20.562 1.00 67.06 338 LEU A O 1
ATOM 2751 N N . ASP A 1 339 ? 49.573 -41.172 -20.195 1.00 69.12 339 ASP A N 1
ATOM 2752 C CA . ASP A 1 339 ? 49.022 -42.219 -21.051 1.00 69.12 339 ASP A CA 1
ATOM 2753 C C . ASP A 1 339 ? 49.189 -41.819 -22.525 1.00 69.12 339 ASP A C 1
ATOM 2755 O O . ASP A 1 339 ? 48.698 -40.768 -22.943 1.00 69.12 339 ASP A O 1
ATOM 2759 N N . LEU A 1 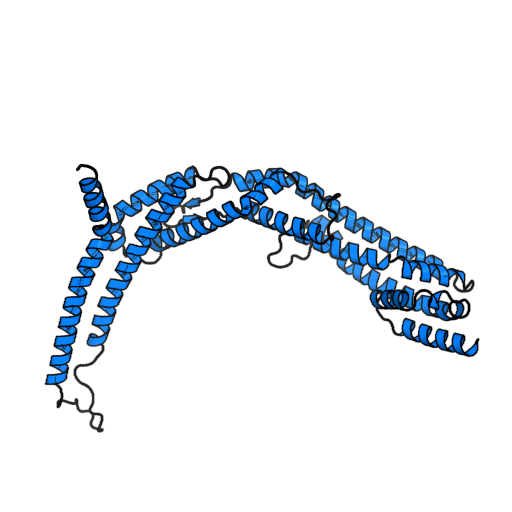340 ? 49.884 -42.644 -23.310 1.00 67.44 340 LEU A N 1
ATOM 2760 C CA . LEU A 1 340 ? 50.156 -42.422 -24.737 1.00 67.44 340 LEU A CA 1
ATOM 2761 C C . LEU A 1 340 ? 49.280 -43.291 -25.655 1.00 67.44 340 LEU A C 1
ATOM 2763 O O . LEU A 1 340 ? 49.242 -43.051 -26.860 1.00 67.44 340 LEU A O 1
ATOM 2767 N N . ARG A 1 341 ? 48.547 -44.278 -25.115 1.00 68.00 341 ARG A N 1
ATOM 2768 C CA . ARG A 1 341 ? 47.875 -45.322 -25.917 1.00 68.00 341 ARG A CA 1
ATOM 2769 C C . ARG A 1 341 ? 46.757 -44.778 -26.808 1.00 68.00 341 ARG A C 1
ATOM 2771 O O . ARG A 1 341 ? 46.601 -45.241 -27.927 1.00 68.00 341 ARG A O 1
ATOM 2778 N N . HIS A 1 342 ? 46.048 -43.750 -26.344 1.00 69.00 342 HIS A N 1
ATOM 2779 C CA . HIS A 1 342 ? 44.953 -43.096 -27.076 1.00 69.00 342 HIS A CA 1
ATOM 2780 C C . HIS A 1 342 ? 45.311 -41.674 -27.529 1.00 69.00 342 HIS A C 1
ATOM 2782 O O . HIS A 1 342 ? 44.455 -40.794 -27.613 1.00 69.00 342 HIS A O 1
ATOM 2788 N N . GLN A 1 343 ? 46.597 -41.377 -27.741 1.00 72.00 343 GLN A N 1
ATOM 2789 C CA . GLN A 1 343 ? 47.022 -40.032 -28.146 1.00 72.00 343 GLN A CA 1
ATOM 2790 C C . GLN A 1 343 ? 46.456 -39.638 -29.517 1.00 72.00 343 GLN A C 1
ATOM 2792 O O . GLN A 1 343 ? 45.930 -38.538 -29.654 1.00 72.00 343 GLN A O 1
ATOM 2797 N N . GLN A 1 344 ? 46.523 -40.529 -30.511 1.00 75.69 344 GLN A N 1
ATOM 2798 C CA . GLN A 1 344 ? 46.037 -40.238 -31.865 1.00 75.69 344 GLN A CA 1
ATOM 2799 C C . GLN A 1 344 ? 44.516 -40.031 -31.899 1.00 75.69 344 GLN A C 1
ATOM 2801 O O . GLN A 1 344 ? 44.050 -39.068 -32.506 1.00 75.69 344 GLN A O 1
ATOM 2806 N N . ASP A 1 345 ? 43.755 -40.853 -31.173 1.00 79.19 345 ASP A N 1
ATOM 2807 C CA . ASP A 1 345 ? 42.296 -40.718 -31.081 1.00 79.19 345 ASP A CA 1
ATOM 2808 C C . ASP A 1 345 ? 41.884 -39.421 -30.374 1.00 79.19 345 ASP A C 1
ATOM 2810 O O . ASP A 1 345 ? 40.997 -38.715 -30.848 1.00 79.19 345 ASP A O 1
ATOM 2814 N N . ARG A 1 346 ? 42.572 -39.042 -29.285 1.00 79.25 346 ARG A N 1
ATOM 2815 C CA . ARG A 1 346 ? 42.321 -37.773 -28.576 1.00 79.25 346 ARG A CA 1
ATOM 2816 C C . ARG A 1 346 ? 42.639 -36.553 -29.435 1.00 79.25 346 ARG A C 1
ATOM 2818 O O . ARG A 1 346 ? 41.874 -35.594 -29.427 1.00 79.25 346 ARG A O 1
ATOM 2825 N N . VAL A 1 347 ? 43.730 -36.591 -30.202 1.00 81.88 347 VAL A N 1
ATOM 2826 C CA . VAL A 1 347 ? 44.066 -35.520 -31.155 1.00 81.88 347 VAL A CA 1
ATOM 2827 C C . VAL A 1 347 ? 43.019 -35.440 -32.265 1.00 81.88 347 VAL A C 1
ATOM 2829 O O . VAL A 1 347 ? 42.569 -34.346 -32.594 1.00 81.88 347 VAL A O 1
ATOM 2832 N N . ARG A 1 348 ? 42.570 -36.579 -32.804 1.00 83.75 348 ARG A N 1
ATOM 2833 C CA . ARG A 1 348 ? 41.520 -36.618 -33.830 1.00 83.75 348 ARG A CA 1
ATOM 2834 C C . ARG A 1 348 ? 40.190 -36.068 -33.311 1.00 83.75 348 ARG A C 1
ATOM 2836 O O . ARG A 1 348 ? 39.583 -35.244 -33.984 1.00 83.75 348 ARG A O 1
ATOM 2843 N N . LEU A 1 349 ? 39.764 -36.468 -32.113 1.00 84.31 349 LEU A N 1
ATOM 2844 C CA . LEU A 1 349 ? 38.563 -35.935 -31.461 1.00 84.31 349 LEU A CA 1
ATOM 2845 C C . LEU A 1 349 ? 38.676 -34.428 -31.210 1.00 84.31 349 LEU A C 1
ATOM 2847 O O . LEU A 1 349 ? 37.722 -33.695 -31.449 1.00 84.31 349 LEU A O 1
ATOM 2851 N N . ARG A 1 350 ? 39.855 -33.952 -30.799 1.00 82.69 350 ARG A N 1
ATOM 2852 C CA . ARG A 1 350 ? 40.117 -32.525 -30.597 1.00 82.69 350 ARG A CA 1
ATOM 2853 C C . ARG A 1 350 ? 40.024 -31.726 -31.894 1.00 82.69 350 ARG A C 1
ATOM 2855 O O . ARG A 1 350 ? 39.455 -30.643 -31.886 1.00 82.69 350 ARG A O 1
ATOM 2862 N N . LEU A 1 351 ? 40.560 -32.252 -32.995 1.00 85.06 351 LEU A N 1
ATOM 2863 C CA . LEU A 1 351 ? 40.444 -31.622 -34.311 1.00 85.06 351 LEU A CA 1
ATOM 2864 C C . LEU A 1 351 ? 38.984 -31.548 -34.769 1.00 85.06 351 LEU A C 1
ATOM 2866 O O . LEU A 1 351 ? 38.553 -30.486 -35.202 1.00 85.06 351 LEU A O 1
ATOM 2870 N N . LEU A 1 352 ? 38.206 -32.620 -34.575 1.00 86.81 352 LEU A N 1
ATOM 2871 C CA . LEU A 1 352 ? 36.769 -32.618 -34.870 1.00 86.81 352 LEU A CA 1
ATOM 2872 C C . LEU A 1 352 ? 36.016 -31.565 -34.043 1.00 86.81 352 LEU A C 1
ATOM 2874 O O . LEU A 1 352 ? 35.259 -30.781 -34.604 1.00 86.81 352 LEU A O 1
ATOM 2878 N N . GLN A 1 353 ? 36.278 -31.483 -32.735 1.00 85.75 353 GLN A N 1
ATOM 2879 C CA . GLN A 1 353 ? 35.702 -30.445 -31.872 1.00 85.75 353 GLN A CA 1
ATOM 2880 C C . GLN A 1 353 ? 36.101 -29.036 -32.337 1.00 85.75 353 GLN A C 1
ATOM 2882 O O . GLN A 1 353 ? 35.262 -28.139 -32.371 1.00 85.75 353 GLN A O 1
ATOM 2887 N N . CYS A 1 354 ? 37.362 -28.822 -32.729 1.00 85.75 354 CYS A N 1
ATOM 2888 C CA . CYS A 1 354 ? 37.813 -27.546 -33.284 1.00 85.75 354 CYS A CA 1
ATOM 2889 C C . CYS A 1 354 ? 37.056 -27.191 -34.573 1.00 85.75 354 CYS A C 1
ATOM 2891 O O . CYS A 1 354 ? 36.591 -26.057 -34.706 1.00 85.75 354 CYS A O 1
ATOM 2893 N N . ASP A 1 355 ? 36.878 -28.143 -35.488 1.00 86.12 355 ASP A N 1
ATOM 2894 C CA . ASP A 1 355 ? 36.135 -27.935 -36.734 1.00 86.12 355 ASP A CA 1
ATOM 2895 C C . ASP A 1 355 ? 34.650 -27.636 -36.474 1.00 86.12 355 ASP A C 1
ATOM 2897 O O . ASP A 1 355 ? 34.098 -26.707 -37.067 1.00 86.12 355 ASP A O 1
ATOM 2901 N N . GL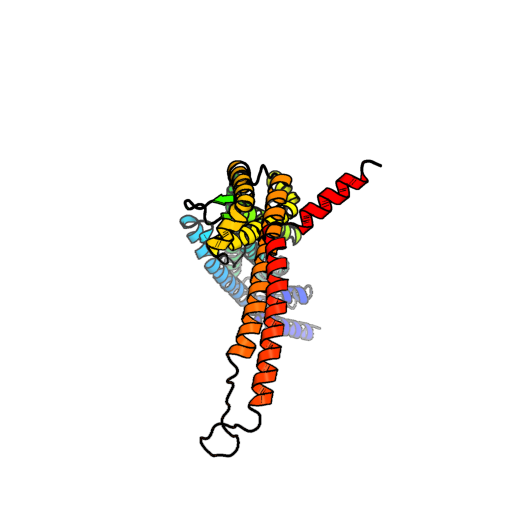U A 1 356 ? 34.017 -28.331 -35.524 1.00 85.50 356 GLU A N 1
ATOM 2902 C CA . GLU A 1 356 ? 32.657 -28.025 -35.058 1.00 85.50 356 GLU A CA 1
ATOM 2903 C C . GLU A 1 356 ? 32.564 -26.599 -34.501 1.00 85.50 356 GLU A C 1
ATOM 2905 O O . GLU A 1 356 ? 31.658 -25.844 -34.862 1.00 85.50 356 GLU A O 1
ATOM 2910 N N . THR A 1 357 ? 33.529 -26.184 -33.671 1.00 87.06 357 THR A N 1
ATOM 2911 C CA . THR A 1 357 ? 33.552 -24.815 -33.134 1.00 87.06 357 THR A CA 1
ATOM 2912 C C . THR A 1 357 ? 33.792 -23.767 -34.206 1.00 87.06 357 THR A C 1
ATOM 2914 O O . THR A 1 357 ? 33.201 -22.695 -34.132 1.00 87.06 357 THR A O 1
ATOM 2917 N N . LYS A 1 358 ? 34.587 -24.073 -35.236 1.00 85.69 358 LYS A N 1
ATOM 2918 C CA . LYS A 1 358 ? 34.805 -23.195 -36.391 1.00 85.69 358 LYS A CA 1
ATOM 2919 C C . LYS A 1 358 ? 33.522 -23.014 -37.202 1.00 85.69 358 LYS A C 1
ATOM 2921 O O . LYS A 1 358 ? 33.200 -21.889 -37.580 1.00 85.69 358 LYS A O 1
ATOM 2926 N N . MET A 1 359 ? 32.775 -24.090 -37.455 1.00 84.81 359 MET A N 1
ATOM 2927 C CA . MET A 1 359 ? 31.477 -24.000 -38.135 1.00 84.81 359 MET A CA 1
ATOM 2928 C C . MET A 1 359 ? 30.465 -23.200 -37.309 1.00 84.81 359 MET A C 1
ATOM 2930 O O . MET A 1 359 ? 29.781 -22.332 -37.850 1.00 84.81 359 MET A O 1
ATOM 2934 N N . LEU A 1 360 ? 30.404 -23.457 -36.000 1.00 85.62 360 LEU A N 1
ATOM 2935 C CA . LEU A 1 360 ? 29.537 -22.737 -35.069 1.00 85.62 360 LEU A CA 1
ATOM 2936 C C . LEU A 1 360 ? 29.899 -21.248 -34.999 1.00 85.62 360 LEU A C 1
ATOM 2938 O O . LEU A 1 360 ? 29.010 -20.408 -35.078 1.00 85.62 360 LEU A O 1
ATOM 2942 N N . LEU A 1 361 ? 31.190 -20.918 -34.940 1.00 86.19 361 LEU A N 1
ATOM 2943 C CA . LEU A 1 361 ? 31.691 -19.545 -34.954 1.00 86.19 361 LEU A CA 1
ATOM 2944 C C . LEU A 1 361 ? 31.292 -18.822 -36.241 1.00 86.19 361 LEU A C 1
ATOM 2946 O O . LEU A 1 361 ? 30.718 -17.742 -36.168 1.00 86.19 361 LEU A O 1
ATOM 2950 N N . ASN A 1 362 ? 31.511 -19.428 -37.410 1.00 84.38 362 ASN A N 1
ATOM 2951 C CA . ASN A 1 362 ? 31.117 -18.816 -38.682 1.00 84.38 362 ASN A CA 1
ATOM 2952 C C . ASN A 1 362 ? 29.606 -18.564 -38.747 1.00 84.38 362 ASN A C 1
ATOM 2954 O O . ASN A 1 362 ? 29.177 -17.482 -39.138 1.00 84.38 362 ASN A O 1
ATOM 2958 N N . ARG A 1 363 ? 28.792 -19.538 -38.325 1.00 84.25 363 ARG A N 1
ATOM 2959 C CA . ARG A 1 363 ? 27.330 -19.410 -38.328 1.00 84.25 363 ARG A CA 1
ATOM 2960 C C . ARG A 1 363 ? 26.843 -18.318 -37.376 1.00 84.25 363 ARG A C 1
ATOM 2962 O O . ARG A 1 363 ? 26.008 -17.506 -37.763 1.00 84.25 363 ARG A O 1
ATOM 2969 N N . LEU A 1 364 ? 27.343 -18.306 -36.143 1.00 82.75 364 LEU A N 1
ATOM 2970 C CA . LEU A 1 364 ? 26.889 -17.374 -35.111 1.00 82.75 364 LEU A CA 1
ATOM 2971 C C . LEU A 1 364 ? 27.427 -15.955 -35.318 1.00 82.75 364 LEU A C 1
ATOM 2973 O O . LEU A 1 364 ? 26.729 -15.004 -34.988 1.00 82.75 364 LEU A O 1
ATOM 2977 N N . LEU A 1 365 ? 28.602 -15.779 -35.933 1.00 82.44 365 LEU A N 1
ATOM 2978 C CA . LEU A 1 365 ? 29.075 -14.451 -36.341 1.00 82.44 365 LEU A CA 1
ATOM 2979 C C . LEU A 1 365 ? 28.212 -13.849 -37.454 1.00 82.44 365 LEU A C 1
ATOM 2981 O O . LEU A 1 365 ? 27.912 -12.659 -37.402 1.00 82.44 365 LEU A O 1
ATOM 2985 N N . ILE A 1 366 ? 27.778 -14.659 -38.427 1.00 81.12 366 ILE A N 1
ATOM 2986 C CA . ILE A 1 366 ? 26.829 -14.212 -39.459 1.00 81.12 366 ILE A CA 1
ATOM 2987 C C . ILE A 1 366 ? 25.487 -13.845 -38.813 1.00 81.12 366 ILE A C 1
ATOM 2989 O O . ILE A 1 366 ? 24.949 -12.779 -39.098 1.00 81.12 366 ILE A O 1
ATOM 2993 N N . ALA A 1 367 ? 24.983 -14.670 -37.890 1.00 77.19 367 ALA A N 1
ATOM 2994 C CA . ALA A 1 367 ? 23.758 -14.363 -37.151 1.00 77.19 367 ALA A CA 1
ATOM 2995 C C . ALA A 1 367 ? 23.884 -13.056 -36.346 1.00 77.19 367 ALA A C 1
ATOM 2997 O O . ALA A 1 367 ? 23.007 -12.204 -36.426 1.00 77.19 367 ALA A O 1
ATOM 2998 N N . ASN A 1 368 ? 25.000 -12.842 -35.643 1.00 80.56 368 ASN A N 1
ATOM 2999 C CA . ASN A 1 368 ? 25.253 -11.600 -34.909 1.00 80.56 368 ASN A CA 1
ATOM 3000 C C . ASN A 1 368 ? 25.320 -10.385 -35.839 1.00 80.56 368 ASN A C 1
ATOM 3002 O O . ASN A 1 368 ? 24.772 -9.339 -35.509 1.00 80.56 368 ASN A O 1
ATOM 3006 N N . PHE A 1 369 ? 25.926 -10.518 -37.021 1.00 76.88 369 PHE A N 1
ATOM 3007 C CA . PHE A 1 369 ? 25.912 -9.457 -38.029 1.00 76.88 369 PHE A CA 1
ATOM 3008 C C . PHE A 1 369 ? 24.477 -9.096 -38.450 1.00 76.88 369 PHE A C 1
ATOM 3010 O O . PHE A 1 369 ? 24.120 -7.917 -38.471 1.00 76.88 369 PHE A O 1
ATOM 3017 N N . CYS A 1 370 ? 23.627 -10.093 -38.712 1.00 76.56 370 CYS A N 1
ATOM 3018 C CA . CYS A 1 370 ? 22.214 -9.871 -39.023 1.00 76.56 370 CYS A CA 1
ATOM 3019 C C . CYS A 1 370 ? 21.452 -9.209 -37.861 1.00 76.56 370 CYS A C 1
ATOM 3021 O O . CYS A 1 370 ? 20.633 -8.325 -38.110 1.00 76.56 370 CYS A O 1
ATOM 3023 N N . LEU A 1 371 ? 21.755 -9.580 -36.612 1.00 75.25 371 LEU A N 1
ATOM 3024 C CA . LEU A 1 371 ? 21.153 -8.997 -35.409 1.00 75.25 371 LEU A CA 1
ATOM 3025 C C . LEU A 1 371 ? 21.567 -7.532 -35.201 1.00 75.25 371 LEU A C 1
ATOM 3027 O O . LEU A 1 371 ? 20.709 -6.692 -34.936 1.00 75.25 371 LEU A O 1
ATOM 3031 N N . PHE A 1 372 ? 22.843 -7.178 -35.367 1.00 71.81 372 PHE A N 1
ATOM 3032 C CA . PHE A 1 372 ? 23.296 -5.793 -35.179 1.00 71.81 372 PHE A CA 1
ATOM 3033 C C . PHE A 1 372 ? 22.738 -4.839 -36.242 1.00 71.81 372 PHE A C 1
ATOM 3035 O O . PHE A 1 372 ? 22.298 -3.745 -35.902 1.00 71.81 372 PHE A O 1
ATOM 3042 N N . PHE A 1 373 ? 22.689 -5.264 -37.507 1.00 67.50 373 PHE A N 1
ATOM 3043 C CA . PHE A 1 373 ? 22.226 -4.424 -38.622 1.00 67.50 373 PHE A CA 1
ATOM 3044 C C . PHE A 1 373 ? 20.749 -4.623 -38.992 1.00 67.50 373 PHE A C 1
ATOM 3046 O O . PHE A 1 373 ? 20.268 -4.023 -39.949 1.00 67.50 373 PHE A O 1
ATOM 3053 N N . ASN A 1 374 ? 20.023 -5.444 -38.228 1.00 64.62 374 ASN A N 1
ATOM 3054 C CA . ASN A 1 374 ? 18.592 -5.691 -38.391 1.00 64.62 374 ASN A CA 1
ATOM 3055 C C . ASN A 1 374 ? 18.186 -6.154 -39.811 1.00 64.62 374 ASN A C 1
ATOM 3057 O O . ASN A 1 374 ? 17.145 -5.753 -40.338 1.00 64.62 374 ASN A O 1
ATOM 3061 N N . TYR A 1 375 ? 19.012 -6.999 -40.441 1.00 58.69 375 TYR A N 1
ATOM 3062 C CA . TYR A 1 375 ? 18.799 -7.446 -41.827 1.00 58.69 375 TYR A CA 1
ATOM 3063 C C . TYR A 1 375 ? 17.498 -8.251 -42.006 1.00 58.69 375 TYR A C 1
ATOM 3065 O O . TYR A 1 375 ? 16.840 -8.118 -43.035 1.00 58.69 375 TYR A O 1
ATOM 3073 N N . GLU A 1 376 ? 17.067 -9.020 -41.000 1.00 53.19 376 GLU A N 1
ATOM 3074 C CA . GLU A 1 376 ? 15.830 -9.818 -41.081 1.00 53.19 376 GLU A CA 1
ATOM 3075 C C . GLU A 1 376 ? 14.551 -8.952 -41.085 1.00 53.19 376 GLU A C 1
ATOM 3077 O O . GLU A 1 376 ? 13.561 -9.311 -41.725 1.00 53.19 376 GLU A O 1
ATOM 3082 N N . SER A 1 377 ? 14.571 -7.772 -40.450 1.00 49.34 377 SER A N 1
ATOM 3083 C CA . SER A 1 377 ? 13.423 -6.848 -40.435 1.00 49.34 377 SER A CA 1
ATOM 3084 C C . SER A 1 377 ? 13.318 -6.016 -41.716 1.00 49.34 377 SER A C 1
ATOM 3086 O O . SER A 1 377 ? 12.215 -5.702 -42.171 1.00 49.34 377 SER A O 1
ATOM 3088 N N . GLN A 1 378 ? 14.459 -5.662 -42.319 1.00 44.84 378 GLN A N 1
ATOM 3089 C CA . GLN A 1 378 ? 14.495 -4.871 -43.552 1.00 44.84 378 GLN A CA 1
ATOM 3090 C C . GLN A 1 378 ? 14.051 -5.687 -44.774 1.00 44.84 378 GLN A C 1
ATOM 3092 O O . GLN A 1 378 ? 13.309 -5.164 -45.607 1.00 44.84 378 GLN A O 1
ATOM 3097 N N . GLU A 1 379 ? 14.399 -6.976 -44.860 1.00 43.69 379 GLU A N 1
ATOM 3098 C CA . GLU A 1 379 ? 13.893 -7.836 -45.939 1.00 43.69 379 GLU A CA 1
ATOM 3099 C C . GLU A 1 379 ? 12.371 -8.044 -45.849 1.00 43.69 379 GLU A C 1
ATOM 3101 O O . GLU A 1 379 ? 11.691 -7.979 -46.873 1.00 43.69 379 GLU A O 1
ATOM 3106 N N . PHE A 1 380 ? 11.787 -8.181 -44.652 1.00 37.97 380 PHE A N 1
ATOM 3107 C CA . PHE A 1 380 ? 10.327 -8.304 -44.510 1.00 37.97 380 PHE A CA 1
ATOM 3108 C C . PHE A 1 380 ? 9.564 -7.039 -44.945 1.00 37.97 380 PHE A C 1
ATOM 3110 O O . PHE A 1 380 ? 8.467 -7.137 -45.506 1.00 37.97 380 PHE A O 1
ATOM 3117 N N . GLN A 1 381 ? 10.132 -5.847 -44.740 1.00 40.41 381 GLN A N 1
ATOM 3118 C CA . GLN A 1 381 ? 9.544 -4.585 -45.213 1.00 40.41 381 GLN A CA 1
ATOM 3119 C C . GLN A 1 381 ? 9.722 -4.362 -46.723 1.00 40.41 381 GLN A C 1
ATOM 3121 O O . GLN A 1 381 ? 8.834 -3.806 -47.371 1.00 40.41 381 GLN A O 1
ATOM 3126 N N . LEU A 1 382 ? 10.831 -4.826 -47.303 1.00 39.22 382 LEU A N 1
ATOM 3127 C CA . LEU A 1 382 ? 11.063 -4.762 -48.749 1.00 39.22 382 LEU A CA 1
ATOM 3128 C C . LEU A 1 382 ? 10.142 -5.734 -49.505 1.00 39.22 382 LEU A C 1
ATOM 3130 O O . LEU A 1 382 ? 9.446 -5.325 -50.432 1.00 39.22 382 LEU A O 1
ATOM 3134 N N . TYR A 1 383 ? 10.005 -6.977 -49.034 1.00 39.19 383 TYR A N 1
ATOM 3135 C CA . TYR A 1 383 ? 9.111 -7.965 -49.654 1.00 39.19 383 TYR A CA 1
ATOM 3136 C C . TYR A 1 383 ? 7.615 -7.641 -49.512 1.00 39.19 383 TYR A C 1
ATOM 3138 O O . TYR A 1 383 ? 6.810 -8.093 -50.330 1.00 39.19 383 TYR A O 1
ATOM 3146 N N . SER A 1 384 ? 7.212 -6.875 -48.493 1.00 37.94 384 SER A N 1
ATOM 3147 C CA . SER A 1 384 ? 5.813 -6.455 -48.314 1.00 37.94 384 SER A CA 1
ATOM 3148 C C . SER A 1 384 ? 5.443 -5.215 -49.134 1.00 37.94 384 SER A C 1
ATOM 3150 O O . SER A 1 384 ? 4.287 -5.098 -49.543 1.00 37.94 384 SER A O 1
ATOM 3152 N N . ARG A 1 385 ? 6.401 -4.335 -49.463 1.00 40.97 385 ARG A N 1
ATOM 3153 C CA . ARG A 1 385 ? 6.185 -3.248 -50.435 1.00 40.97 385 ARG A CA 1
ATOM 3154 C C . ARG A 1 385 ? 6.062 -3.760 -51.871 1.00 40.97 385 ARG A C 1
ATOM 3156 O O . ARG A 1 385 ? 5.184 -3.291 -52.591 1.00 40.97 385 ARG A O 1
ATOM 3163 N N . ASP A 1 386 ? 6.836 -4.775 -52.246 1.00 42.59 386 ASP A N 1
ATOM 3164 C CA . ASP A 1 386 ? 6.827 -5.322 -53.612 1.00 42.59 386 ASP A CA 1
ATOM 3165 C C . ASP A 1 386 ? 5.599 -6.194 -53.939 1.00 42.59 386 ASP A C 1
ATOM 3167 O O . ASP A 1 386 ? 5.345 -6.497 -55.101 1.00 42.59 386 ASP A O 1
ATOM 3171 N N . ARG A 1 387 ? 4.780 -6.566 -52.944 1.00 38.00 387 ARG A N 1
ATOM 3172 C CA . ARG A 1 387 ? 3.490 -7.257 -53.164 1.00 38.00 387 ARG A CA 1
ATOM 3173 C C . ARG A 1 387 ? 2.266 -6.333 -53.152 1.00 38.00 387 ARG A C 1
ATOM 3175 O O . ARG A 1 387 ? 1.154 -6.817 -53.333 1.00 38.00 387 ARG A O 1
ATOM 3182 N N . GLY A 1 388 ? 2.454 -5.029 -52.933 1.00 38.53 388 GLY A N 1
ATOM 3183 C CA . GLY A 1 388 ? 1.384 -4.021 -52.948 1.00 38.53 388 GLY A CA 1
ATOM 3184 C C . GLY A 1 388 ? 1.222 -3.275 -54.278 1.00 38.53 388 GLY A C 1
ATOM 3185 O O . GLY A 1 388 ? 0.335 -2.433 -54.396 1.00 38.53 388 GLY A O 1
ATOM 3186 N N . GLN A 1 389 ? 2.069 -3.560 -55.269 1.00 36.25 389 GLN A N 1
ATOM 3187 C CA . GLN A 1 389 ? 1.953 -3.051 -56.636 1.00 36.25 389 GLN A CA 1
ATOM 3188 C C . GLN A 1 389 ? 1.979 -4.233 -57.607 1.00 36.25 389 GLN A C 1
ATOM 3190 O O . GLN A 1 389 ? 3.017 -4.586 -58.160 1.00 36.25 389 GLN A O 1
ATOM 3195 N N . GLY A 1 390 ? 0.824 -4.871 -57.765 1.00 33.91 390 GLY A N 1
ATOM 3196 C CA . GLY A 1 390 ? 0.575 -5.929 -58.739 1.00 33.91 390 GLY A CA 1
ATOM 3197 C C . GLY A 1 390 ? -0.906 -6.015 -59.030 1.00 33.91 390 GLY A C 1
ATOM 3198 O O . GLY A 1 390 ? -1.632 -6.419 -58.095 1.00 33.91 390 GLY A O 1
#

Sequence (390 aa):
MQLLEQKLATVLLQAFEQCHSWMHLLRLTLMFGSLLQREAVRPELARVLPHILFIYDTEMEQLEDSVGEVLLGYEIRGLAALPLANNFPPIANAMMWLEQHISRCDEFGAKELSQLVEQLLKEKSELQTLPIQWNSLLSRRNILTTKLSNLQMKIWTSWHECVDKLIVQGLDESVLSRSQDLSQLHLNFSPVLFTLLKETKYLLALQATGSLSGDLFQLPEPLLTLYGHRDAYWERRIRLIKIGEFYNGIRSGECAAAELQLIRNDLATIDEHVEVACQQLTWRNYDDQLVAGIFEQSRDLFARLQQSHGNLDAILASMRRWSREPLHQRSLYGRNLLDLRHQQDRVRLRLLQCDETKMLLNRLLIANFCLFFNYESQEFQLYSRDRGQG

Radius of gyration: 38.39 Å; chains: 1; bounding box: 93×67×109 Å

pLDDT: mean 80.65, std 11.35, range [33.91, 93.5]

InterPro domains:
  IPR013594 Dynein heavy chain, tail [PF08385] (3-286)
  IPR026983 Dynein heavy chain [PTHR46532] (3-365)

Organism: Drosophila simulans (NCBI:txid7240)